Protein AF-A0A8H5EWV1-F1 (afdb_monomer_lite)

InterPro domains:
  IPR002848 Translin family [PF01997] (18-158)
  IPR010750 SGF29 tudor-like domain [PF07039] (303-446)
  IPR010750 SGF29 tudor-like domain [PS51518] (296-451)
  IPR016068 Translin, N-terminal [G3DSA:1.20.58.190] (1-129)
  IPR033956 Translin [cd14819] (9-157)
  IPR036081 Translin superfamily [SSF74784] (4-159)
  IPR037802 SAGA-associated factor 29 [PTHR21539] (180-446)
  IPR047287 SAGA-associated factor 29, second Tudor domain [cd20394] (384-452)
  IPR047288 SAGA-associated factor 29, first Tudor domain [cd20393] (299-369)

Organism: NCBI:txid2480587

Secondary structure (DSSP, 8-state):
--HHHHHHHHHHHHHHHHHHHHHHHHHHHHHHHHHHHHHHHTTGGG--TTTHHHHHHHHHHHHHTTHHHHHHHHHHSPTT-HHHHGGGTHHHHHHHHHHHHHHHHHHHSSPPPHHHHHHHTT--GGGTTTS---HHHHHHHHHHHHHHHHHHHHHHHHHHHHHHHHHHHHHHHHHTTS-SSS---TT-HHHHHHHHHHHHHHHHHHHHHHHHHHHHHHHHHHHHHHHHHHHHS-----------PPPP----------------------------------------------S--PPPPTT-EEEE-PPPPTT---TT-EEEEEEEEEEETTTTEEEEEESSPPTTSPPPPEEEEETTSEEEPP-TTPPTTSTTSGGGSPP--TT-EEEEEPTTSSEEEEEEEEEEE--TT-TT-SS--EEEEEESS--SPPEEEEGGGEEEPPGGG-PPPPP----

pLDDT: mean 77.49, std 21.25, range [24.33, 98.31]

Radius of gyration: 34.77 Å; chains: 1; bounding box: 107×71×92 Å

Foldseek 3Di:
DDPVVVVVVVVVVVVVVVLLVQLLVLLVVLVVLLVVLCVLVVCLLVADLVCVVVSLVVNLVSLQVLLVSLVSQLVSFDFQCCVVCVVSNLVSLLSSLLSVQLSCCSPPVDGQDLVNSCVSSNPDPVSVSGDGDDPVSNVSSVVSSVVVVVVSVVSVVVVLVVVLCVLVVQLVVLVVPQDPDPPADPVHPVVNVVSVVSNVVSVVVNVVVVVVVVVVVVVVVVVVVVVVVVVPDPPPDDPPPPDDDDDDDDDDDDDDDDDDDDDDDDDDDDDDDDDDDDDDDDDDDDDDDPPPDLADLFQDDFQFWKFFDDDDDPPDDPRFKTFIWTFHADPDSVQQWTKIFGPDADPVRHGGDIDTDHPLRIFTFADPPDDDPPSNHLVSADQADFQAWWFFDDPPHRITAIWGFHDWQCPVVDPPDPDATWTFIDGDPDPDDTDIGGSRGIHHDRPVPDDPPPDPDDD

Structure (mmCIF, N/CA/C/O backbone):
data_AF-A0A8H5EWV1-F1
#
_entry.id   AF-A0A8H5EWV1-F1
#
loop_
_atom_site.group_PDB
_atom_site.id
_atom_site.type_symbol
_atom_site.label_atom_id
_atom_site.label_alt_id
_atom_site.label_comp_id
_atom_site.label_asym_id
_atom_site.label_entity_id
_atom_site.label_seq_id
_atom_site.pdbx_PDB_ins_code
_atom_site.Cartn_x
_atom_site.Cartn_y
_atom_site.Cartn_z
_atom_site.occupancy
_atom_site.B_iso_or_equiv
_atom_site.auth_seq_id
_atom_site.auth_comp_id
_atom_site.auth_asym_id
_atom_site.auth_atom_id
_atom_site.pdbx_PDB_model_num
ATOM 1 N N . MET A 1 1 ? -35.568 9.424 37.252 1.00 59.88 1 MET A N 1
ATOM 2 C CA . MET A 1 1 ? -34.157 9.802 37.109 1.00 59.88 1 MET A CA 1
ATOM 3 C C . MET A 1 1 ? -33.885 10.868 38.144 1.00 59.88 1 MET A C 1
ATOM 5 O O . MET A 1 1 ? -34.496 11.928 38.058 1.00 59.88 1 MET A O 1
ATOM 9 N N . ASN A 1 2 ? -33.102 10.552 39.170 1.00 86.75 2 ASN A N 1
ATOM 10 C CA . ASN A 1 2 ? -32.882 11.461 40.302 1.00 86.75 2 ASN A CA 1
ATOM 11 C C . ASN A 1 2 ? -31.652 12.353 40.054 1.00 86.75 2 ASN A C 1
ATOM 13 O O . ASN A 1 2 ? -30.835 12.043 39.191 1.00 86.75 2 ASN A O 1
ATOM 17 N N . SER A 1 3 ? -31.499 13.458 40.796 1.00 90.75 3 SER A N 1
ATOM 18 C CA . SER A 1 3 ? -30.404 14.418 40.549 1.00 90.75 3 SER A CA 1
ATOM 19 C C . SER A 1 3 ? -29.019 13.763 40.642 1.00 90.75 3 SER A C 1
ATOM 21 O O . SER A 1 3 ? -28.208 13.921 39.738 1.00 90.75 3 SER A O 1
ATOM 23 N N . GLU A 1 4 ? -28.796 12.943 41.673 1.00 91.69 4 GLU A N 1
ATOM 24 C CA . GLU A 1 4 ? -27.562 12.166 41.894 1.00 91.69 4 GLU A CA 1
ATOM 25 C C . GLU A 1 4 ? -27.267 11.174 40.751 1.00 91.69 4 GLU A C 1
ATOM 27 O O . GLU A 1 4 ? -26.118 10.878 40.430 1.00 91.69 4 GLU A O 1
ATOM 32 N N . GLU A 1 5 ? -28.317 10.640 40.126 1.00 92.75 5 GLU A N 1
ATOM 33 C CA . GLU A 1 5 ? -28.240 9.656 39.044 1.00 92.75 5 GLU A CA 1
ATOM 34 C C . GLU A 1 5 ? -27.854 10.327 37.718 1.00 92.75 5 GLU A C 1
ATOM 36 O O . GLU A 1 5 ? -27.027 9.802 36.973 1.00 92.75 5 GLU A O 1
ATOM 41 N N . LEU A 1 6 ? -28.391 11.527 37.467 1.00 93.75 6 LEU A N 1
ATOM 42 C CA . LEU A 1 6 ? -27.991 12.396 36.361 1.00 93.75 6 LEU A CA 1
ATOM 43 C C . LEU A 1 6 ? -26.554 12.909 36.538 1.00 93.75 6 LEU A C 1
ATOM 45 O O . LEU A 1 6 ? -25.759 12.832 35.606 1.00 93.75 6 LEU A O 1
ATOM 49 N N . GLU A 1 7 ? -26.195 13.363 37.738 1.00 94.69 7 GLU A N 1
ATOM 50 C CA . GLU A 1 7 ? -24.848 13.836 38.074 1.00 94.69 7 GLU A CA 1
ATOM 51 C C . GLU A 1 7 ? -23.799 12.722 37.918 1.00 94.69 7 GLU A C 1
ATOM 53 O O . GLU A 1 7 ? -22.755 12.930 37.299 1.00 94.69 7 GLU A O 1
ATOM 58 N N . ARG A 1 8 ? -24.115 11.496 38.359 1.00 94.81 8 ARG A N 1
ATOM 59 C CA . ARG A 1 8 ? -23.274 10.309 38.139 1.00 94.81 8 ARG A CA 1
ATOM 60 C C . ARG A 1 8 ? -23.099 9.960 36.658 1.00 94.81 8 ARG A C 1
ATOM 62 O O . ARG A 1 8 ? -22.041 9.449 36.289 1.00 94.81 8 ARG A O 1
ATOM 69 N N . ILE A 1 9 ? -24.114 10.196 35.825 1.00 95.00 9 ILE A N 1
ATOM 70 C CA . ILE A 1 9 ? -24.054 9.961 34.374 1.00 95.00 9 ILE A CA 1
ATOM 71 C C . ILE A 1 9 ? -23.236 11.050 33.673 1.00 95.00 9 ILE A C 1
ATOM 73 O O . ILE A 1 9 ? -22.391 10.708 32.850 1.00 95.00 9 ILE A O 1
ATOM 77 N N . ASN A 1 10 ? -23.381 12.320 34.053 1.00 94.44 10 ASN A N 1
ATOM 78 C CA . ASN A 1 10 ? -22.509 13.397 33.570 1.00 94.44 10 ASN A CA 1
ATOM 79 C C . ASN A 1 10 ? -21.043 13.085 33.912 1.00 94.44 10 ASN A C 1
ATOM 81 O O . ASN A 1 10 ? -20.219 12.937 33.016 1.00 94.44 10 ASN A O 1
ATOM 85 N N . ALA A 1 11 ? -20.756 12.766 35.178 1.00 95.56 11 ALA A N 1
ATOM 86 C CA . ALA A 1 11 ? -19.426 12.365 35.631 1.00 95.56 11 ALA A CA 1
ATOM 87 C C . ALA A 1 11 ? -18.926 11.014 35.061 1.00 95.56 11 ALA A C 1
ATOM 89 O O . ALA A 1 11 ? -17.799 10.610 35.359 1.00 95.56 11 ALA A O 1
ATOM 90 N N . LEU A 1 12 ? -19.733 10.270 34.292 1.00 94.12 12 LEU A N 1
ATOM 91 C CA . LEU A 1 12 ? -19.298 9.148 33.443 1.00 94.12 12 LEU A CA 1
ATOM 92 C C . LEU A 1 12 ? -18.950 9.632 32.030 1.00 94.12 12 LEU A C 1
ATOM 94 O O . LEU A 1 12 ? -17.885 9.279 31.526 1.00 94.12 12 LEU A O 1
ATOM 98 N N . LEU A 1 13 ? -19.810 10.461 31.434 1.00 95.31 13 LEU A N 1
ATOM 99 C CA . LEU A 1 13 ? -19.614 11.060 30.113 1.00 95.31 13 LEU A CA 1
ATOM 100 C C . LEU A 1 13 ? -18.353 11.933 30.063 1.00 95.31 13 LEU A C 1
ATOM 102 O O . LEU A 1 13 ? -17.555 11.773 29.144 1.00 95.31 13 LEU A O 1
ATOM 106 N N . ASP A 1 14 ? -18.116 12.768 31.077 1.00 96.06 14 ASP A N 1
ATOM 107 C CA . ASP A 1 14 ? -16.930 13.631 31.164 1.00 96.06 14 ASP A CA 1
ATOM 108 C C . ASP A 1 14 ? -15.632 12.804 31.139 1.00 96.06 14 ASP A C 1
ATOM 110 O O . ASP A 1 14 ? -14.700 13.101 30.393 1.00 96.06 14 ASP A O 1
ATOM 114 N N . ARG A 1 15 ? -15.596 11.680 31.872 1.00 94.31 15 ARG A N 1
ATOM 115 C CA . ARG A 1 15 ? -14.447 10.756 31.872 1.00 94.31 15 ARG A CA 1
ATOM 116 C C . ARG A 1 15 ? -14.274 10.005 30.553 1.00 94.31 15 ARG A C 1
ATOM 118 O O . ARG A 1 15 ? -13.140 9.709 30.184 1.00 94.31 15 ARG A O 1
ATOM 125 N N . ASP A 1 16 ? -15.358 9.698 29.844 1.00 94.31 16 ASP A N 1
ATOM 126 C CA . ASP A 1 16 ? -15.287 9.127 28.494 1.00 94.31 16 ASP A CA 1
ATOM 127 C C . ASP A 1 16 ? -14.795 10.154 27.456 1.00 94.31 16 ASP A C 1
ATOM 129 O O . ASP A 1 16 ? -14.114 9.773 26.501 1.00 94.31 16 ASP A O 1
ATOM 133 N N . VAL A 1 17 ? -15.082 11.448 27.644 1.00 96.38 17 VAL A N 1
ATOM 134 C CA . VAL A 1 17 ? -14.541 12.548 26.823 1.00 96.38 17 VAL A CA 1
ATOM 135 C C . VAL A 1 17 ? -13.047 12.752 27.100 1.00 96.38 17 VAL A C 1
ATOM 137 O O . VAL A 1 17 ? -12.256 12.739 26.157 1.00 96.38 17 VAL A O 1
ATOM 140 N N . ASP A 1 18 ? -12.638 12.829 28.370 1.00 96.31 18 ASP A N 1
ATOM 141 C CA . ASP A 1 18 ? -11.225 12.896 28.776 1.00 96.31 18 ASP A CA 1
ATOM 142 C C . ASP A 1 18 ? -10.408 11.718 28.222 1.00 96.31 18 ASP A C 1
ATOM 144 O O . ASP A 1 18 ? -9.283 11.886 27.746 1.00 96.31 18 ASP A O 1
ATOM 148 N N . LEU A 1 19 ? -10.965 10.505 28.298 1.00 96.25 19 LEU A N 1
ATOM 149 C CA . LEU A 1 19 ? -10.344 9.292 27.772 1.00 96.25 19 LEU A CA 1
ATOM 150 C C . LEU A 1 19 ? -10.245 9.336 26.240 1.00 96.25 19 LEU A C 1
ATOM 152 O O . LEU A 1 19 ? -9.195 9.005 25.689 1.00 96.25 19 LEU A O 1
ATOM 156 N N . ARG A 1 20 ? -11.294 9.803 25.550 1.00 96.94 20 ARG A N 1
ATOM 157 C CA . ARG A 1 20 ? -11.302 9.960 24.089 1.00 96.94 20 ARG A CA 1
ATOM 158 C C . ARG A 1 20 ? -10.211 10.908 23.605 1.00 96.94 20 ARG A C 1
ATOM 160 O O . ARG A 1 20 ? -9.512 10.565 22.655 1.00 96.94 20 ARG A O 1
ATOM 167 N N . GLU A 1 21 ? -10.042 12.069 24.235 1.00 97.50 21 GLU A N 1
ATOM 168 C CA . GLU A 1 21 ? -9.016 13.031 23.813 1.00 97.50 21 GLU A CA 1
ATOM 169 C C . GLU A 1 21 ? -7.590 12.523 24.107 1.00 97.50 21 GLU A C 1
ATOM 171 O O . GLU A 1 21 ? -6.709 12.691 23.266 1.00 97.50 21 GLU A O 1
ATOM 176 N N . LYS A 1 22 ? -7.371 11.781 25.205 1.00 97.44 22 LYS A N 1
ATOM 177 C CA . LYS A 1 22 ? -6.086 11.099 25.483 1.00 97.44 22 LYS A CA 1
ATOM 178 C C . LYS A 1 22 ? -5.755 10.011 24.455 1.00 97.44 22 LYS A C 1
ATOM 180 O O . LYS A 1 22 ? -4.633 9.953 23.959 1.00 97.44 22 LYS A O 1
ATOM 185 N N . VAL A 1 23 ? -6.725 9.169 24.085 1.00 97.62 23 VAL A N 1
ATOM 186 C CA . VAL A 1 23 ? -6.547 8.159 23.020 1.00 97.62 23 VAL A CA 1
ATOM 187 C C . VAL A 1 23 ? -6.257 8.842 21.678 1.00 97.62 23 VAL A C 1
ATOM 189 O O . VAL A 1 23 ? -5.351 8.434 20.956 1.00 97.62 23 VAL A O 1
ATOM 192 N N . LYS A 1 24 ? -6.974 9.924 21.360 1.00 98.00 24 LYS A N 1
ATOM 193 C CA . LYS A 1 24 ? -6.799 10.734 20.144 1.00 98.00 24 LYS A CA 1
ATOM 194 C C . LYS A 1 24 ? -5.425 11.409 20.064 1.00 98.00 24 LYS A C 1
ATOM 196 O O . LYS A 1 24 ? -4.873 11.502 18.973 1.00 98.00 24 LYS A O 1
ATOM 201 N N . GLU A 1 25 ? -4.839 11.844 21.180 1.00 97.88 25 GLU A N 1
ATOM 202 C CA . GLU A 1 25 ? -3.459 12.349 21.216 1.00 97.88 25 GLU A CA 1
ATOM 203 C C . GLU A 1 25 ? -2.452 11.277 20.767 1.00 97.88 25 GLU A C 1
ATOM 205 O O . GLU A 1 25 ? -1.619 11.538 19.897 1.00 97.88 25 GLU A O 1
ATOM 210 N N . GLN A 1 26 ? -2.594 10.047 21.271 1.00 98.12 26 GLN A N 1
ATOM 211 C CA . GLN A 1 26 ? -1.753 8.912 20.870 1.00 98.12 26 GLN A CA 1
ATOM 212 C C . GLN A 1 26 ? -1.989 8.502 19.403 1.00 98.12 26 GLN A C 1
ATOM 214 O O . GLN A 1 26 ? -1.032 8.266 18.665 1.00 98.12 26 GLN A O 1
ATOM 219 N N . VAL A 1 27 ? -3.244 8.500 18.937 1.00 97.94 27 VAL A N 1
ATOM 220 C CA . VAL A 1 27 ? -3.597 8.289 17.516 1.00 97.94 27 VAL A CA 1
ATOM 221 C C . VAL A 1 27 ? -2.916 9.322 16.617 1.00 97.94 27 VAL A C 1
ATOM 223 O O . VAL A 1 27 ? -2.279 8.949 15.637 1.00 97.94 27 VAL A O 1
ATOM 226 N N . ASN A 1 28 ? -2.976 10.610 16.972 1.00 98.06 28 ASN A N 1
ATOM 227 C CA . ASN A 1 28 ? -2.334 11.683 16.208 1.00 98.06 28 ASN A CA 1
ATOM 228 C C . ASN A 1 28 ? -0.810 11.489 16.094 1.00 98.06 28 ASN A C 1
ATOM 230 O O . ASN A 1 28 ? -0.211 11.889 15.095 1.00 98.06 28 ASN A O 1
ATOM 234 N N . GLU A 1 29 ? -0.162 10.901 17.102 1.00 98.06 29 GLU A N 1
ATOM 235 C CA . GLU A 1 29 ? 1.269 10.582 17.063 1.00 98.06 29 GLU A CA 1
ATOM 236 C C . GLU A 1 29 ? 1.567 9.349 16.191 1.00 98.06 29 GLU A C 1
ATOM 238 O O . GLU A 1 29 ? 2.503 9.372 15.386 1.00 98.06 29 GLU A O 1
ATOM 243 N N . LEU A 1 30 ? 0.725 8.311 16.249 1.00 98.12 30 LEU A N 1
ATOM 244 C CA . LEU A 1 30 ? 0.802 7.169 15.330 1.00 98.12 30 LEU A CA 1
ATOM 245 C C . LEU A 1 30 ? 0.571 7.598 13.867 1.00 98.12 30 LEU A C 1
ATOM 247 O O . LEU A 1 30 ? 1.265 7.119 12.970 1.00 98.12 30 LEU A O 1
ATOM 251 N N . ASP A 1 31 ? -0.324 8.554 13.618 1.00 98.19 31 ASP A N 1
ATOM 252 C CA . ASP A 1 31 ? -0.570 9.151 12.298 1.00 98.19 31 ASP A CA 1
ATOM 253 C C . ASP A 1 31 ? 0.634 9.946 11.767 1.00 98.19 31 ASP A C 1
ATOM 255 O O . ASP A 1 31 ? 0.932 9.892 10.572 1.00 98.19 31 ASP A O 1
ATOM 259 N N . LYS A 1 32 ? 1.373 10.663 12.628 1.00 98.19 32 LYS A N 1
ATOM 260 C CA . LYS A 1 32 ? 2.637 11.321 12.239 1.00 98.19 32 LYS A CA 1
ATOM 261 C C . LYS A 1 32 ? 3.691 10.286 11.838 1.00 98.19 32 LYS A C 1
ATOM 263 O O . LYS A 1 32 ? 4.301 10.412 10.771 1.00 98.19 32 LYS A O 1
ATOM 268 N N . LYS A 1 33 ? 3.884 9.250 12.662 1.00 98.00 33 LYS A N 1
ATOM 269 C CA . LYS A 1 33 ? 4.851 8.165 12.418 1.00 98.00 33 LYS A CA 1
ATOM 270 C C . LYS A 1 33 ? 4.524 7.423 11.120 1.00 98.00 33 LYS A C 1
ATOM 272 O O . LYS A 1 33 ? 5.366 7.347 10.229 1.00 98.00 33 LYS A O 1
ATOM 277 N N . THR A 1 34 ? 3.284 6.970 10.950 1.00 98.00 34 THR A N 1
ATOM 278 C CA . THR A 1 34 ? 2.827 6.223 9.761 1.00 98.00 34 THR A CA 1
ATOM 279 C C . THR A 1 34 ? 2.869 7.042 8.474 1.00 98.00 34 THR A C 1
ATOM 281 O O . THR A 1 34 ? 3.396 6.557 7.474 1.00 98.00 34 THR A O 1
ATOM 284 N N . ARG A 1 35 ? 2.440 8.311 8.494 1.00 98.06 35 ARG A N 1
ATOM 285 C CA . ARG A 1 35 ? 2.585 9.227 7.347 1.00 98.06 35 ARG A CA 1
ATOM 286 C C . ARG A 1 35 ? 4.048 9.431 6.952 1.00 98.06 35 ARG A C 1
ATOM 288 O O . ARG A 1 35 ? 4.352 9.504 5.763 1.00 98.06 35 ARG A O 1
ATOM 295 N N . THR A 1 36 ? 4.955 9.474 7.929 1.00 97.81 36 THR A N 1
ATOM 296 C CA . THR A 1 36 ? 6.401 9.561 7.674 1.00 97.81 36 THR A CA 1
ATOM 297 C C . THR A 1 36 ? 6.933 8.263 7.060 1.00 97.81 36 THR A C 1
ATOM 299 O O . THR A 1 36 ? 7.637 8.326 6.055 1.00 97.81 36 THR A O 1
ATOM 302 N N . MET A 1 37 ? 6.538 7.091 7.578 1.00 97.69 37 MET A N 1
ATOM 303 C CA . MET A 1 37 ? 6.902 5.788 6.997 1.00 97.69 37 MET A CA 1
ATOM 304 C C . MET A 1 37 ? 6.453 5.676 5.534 1.00 97.69 37 MET A C 1
ATOM 306 O O . MET A 1 37 ? 7.280 5.405 4.667 1.00 97.69 37 MET A O 1
ATOM 310 N N . VAL A 1 38 ? 5.185 5.980 5.231 1.00 96.62 38 VAL A N 1
ATOM 311 C CA . VAL A 1 38 ? 4.652 6.003 3.854 1.00 96.62 38 VAL A CA 1
ATOM 312 C C . VAL A 1 38 ? 5.412 7.008 2.976 1.00 96.62 38 VAL A C 1
ATOM 314 O O . VAL A 1 38 ? 5.771 6.695 1.843 1.00 96.62 38 VAL A O 1
ATOM 317 N N . GLY A 1 39 ? 5.732 8.197 3.498 1.00 96.19 39 GLY A N 1
ATOM 318 C CA . GLY A 1 39 ? 6.506 9.219 2.783 1.00 96.19 39 GLY A CA 1
ATOM 319 C C . GLY A 1 39 ? 7.939 8.803 2.417 1.00 96.19 39 GLY A C 1
ATOM 320 O O . GLY A 1 39 ? 8.466 9.267 1.404 1.00 96.19 39 GLY A O 1
ATOM 321 N N . VAL A 1 40 ? 8.570 7.916 3.196 1.00 95.75 40 VAL A N 1
ATOM 322 C CA . VAL A 1 40 ? 9.870 7.316 2.845 1.00 95.75 40 VAL A CA 1
ATOM 323 C C . VAL A 1 40 ? 9.693 6.118 1.909 1.00 95.75 40 VAL A C 1
ATOM 325 O O . VAL A 1 40 ? 10.372 6.055 0.886 1.00 95.75 40 VAL A O 1
ATOM 328 N N . LEU A 1 41 ? 8.755 5.211 2.204 1.00 95.19 41 LEU A N 1
ATOM 329 C CA . LEU A 1 41 ? 8.496 4.003 1.409 1.00 95.19 41 LEU A CA 1
ATOM 330 C C . LEU A 1 41 ? 8.042 4.322 -0.025 1.00 95.19 41 LEU A C 1
ATOM 332 O O . LEU A 1 41 ? 8.456 3.640 -0.955 1.00 95.19 41 LEU A O 1
ATOM 336 N N . ASN A 1 42 ? 7.322 5.424 -0.253 1.00 92.94 42 ASN A N 1
ATOM 337 C CA . ASN A 1 42 ? 6.977 5.903 -1.600 1.00 92.94 42 ASN A CA 1
ATOM 338 C C . ASN A 1 42 ? 8.191 6.120 -2.530 1.00 92.94 42 ASN A C 1
ATOM 340 O O . ASN A 1 42 ? 8.023 6.172 -3.748 1.00 92.94 42 ASN A O 1
ATOM 344 N N . LYS A 1 43 ? 9.416 6.231 -1.994 1.00 92.75 43 LYS A N 1
ATOM 345 C CA . LYS A 1 43 ? 10.647 6.340 -2.794 1.00 92.75 43 LYS A CA 1
ATOM 346 C C . LYS A 1 43 ? 11.119 5.002 -3.370 1.00 92.75 43 LYS A C 1
ATOM 348 O O . LYS A 1 43 ? 11.967 5.022 -4.258 1.00 92.75 43 LYS A O 1
ATOM 353 N N . ILE A 1 44 ? 10.587 3.858 -2.921 1.00 92.19 44 ILE A N 1
ATOM 354 C CA . ILE A 1 44 ? 10.920 2.518 -3.449 1.00 92.19 44 ILE A CA 1
ATOM 355 C C . ILE A 1 44 ? 10.756 2.489 -4.976 1.00 92.19 44 ILE A C 1
ATOM 357 O O . ILE A 1 44 ? 11.645 2.019 -5.680 1.00 92.19 44 ILE A O 1
ATOM 361 N N . HIS A 1 45 ? 9.687 3.110 -5.484 1.00 88.81 45 HIS A N 1
ATOM 362 C CA . HIS A 1 45 ? 9.364 3.247 -6.914 1.00 88.81 45 HIS A CA 1
ATOM 363 C C . HIS A 1 45 ? 10.435 3.944 -7.767 1.00 88.81 45 HIS A C 1
ATOM 365 O O . HIS A 1 45 ? 10.407 3.834 -8.988 1.00 88.81 45 HIS A O 1
ATOM 371 N N . SER A 1 46 ? 11.365 4.674 -7.146 1.00 87.00 46 SER A N 1
ATOM 372 C CA . SER A 1 46 ? 12.454 5.395 -7.815 1.00 87.00 46 SER A CA 1
ATOM 373 C C . SER A 1 46 ? 13.836 5.092 -7.221 1.00 87.00 46 SER A C 1
ATOM 375 O O . SER A 1 46 ? 14.778 5.839 -7.479 1.00 87.00 46 SER A O 1
ATOM 377 N N . THR A 1 47 ? 13.965 4.056 -6.385 1.00 86.81 47 THR A N 1
ATOM 378 C CA . THR A 1 47 ? 15.217 3.729 -5.686 1.00 86.81 47 THR A CA 1
ATOM 379 C C . THR A 1 47 ? 15.851 2.485 -6.313 1.00 86.81 47 THR A C 1
ATOM 381 O O . THR A 1 47 ? 15.203 1.438 -6.345 1.00 86.81 47 THR A O 1
ATOM 384 N N . PRO A 1 48 ? 17.097 2.559 -6.816 1.00 83.62 48 PRO A N 1
ATOM 385 C CA . PRO A 1 48 ? 17.783 1.400 -7.377 1.00 83.62 48 PRO A CA 1
ATOM 386 C C . PRO A 1 48 ? 18.136 0.369 -6.287 1.00 83.62 48 PRO A C 1
ATOM 388 O O . PRO A 1 48 ? 18.165 0.669 -5.092 1.00 83.62 48 PRO A O 1
ATOM 391 N N . MET A 1 49 ? 18.358 -0.881 -6.702 1.00 81.69 49 MET A N 1
ATOM 392 C CA . MET A 1 49 ? 18.469 -2.039 -5.796 1.00 81.69 49 MET A CA 1
ATOM 393 C C . MET A 1 49 ? 19.656 -1.967 -4.819 1.00 81.69 49 MET A C 1
ATOM 395 O O . MET A 1 49 ? 19.582 -2.539 -3.736 1.00 81.69 49 MET A O 1
ATOM 399 N N . ASP A 1 50 ? 20.720 -1.253 -5.178 1.00 86.62 50 ASP A N 1
ATOM 400 C CA . ASP A 1 50 ? 21.891 -0.963 -4.342 1.00 86.62 50 ASP A CA 1
ATOM 401 C C . ASP A 1 50 ? 21.578 0.050 -3.225 1.00 86.62 50 ASP A C 1
ATOM 403 O O . ASP A 1 50 ? 21.971 -0.144 -2.075 1.00 86.62 50 ASP A O 1
ATOM 407 N N . ALA A 1 51 ? 20.806 1.095 -3.532 1.00 90.25 51 ALA A N 1
ATOM 408 C CA . ALA A 1 51 ? 20.358 2.096 -2.563 1.00 90.25 51 ALA A CA 1
ATOM 409 C C . ALA A 1 51 ? 19.172 1.630 -1.691 1.00 90.25 51 ALA A C 1
ATOM 411 O O . ALA A 1 51 ? 18.863 2.263 -0.678 1.00 90.25 51 ALA A O 1
ATOM 412 N N . MET A 1 52 ? 18.509 0.527 -2.061 1.00 91.44 52 MET A N 1
ATOM 413 C CA . MET A 1 52 ? 17.299 0.031 -1.396 1.00 91.44 52 MET A CA 1
ATOM 414 C C . MET A 1 52 ? 17.518 -0.264 0.094 1.00 91.44 52 MET A C 1
ATOM 416 O O . MET A 1 52 ? 16.705 0.145 0.917 1.00 91.44 52 MET A O 1
ATOM 420 N N . ALA A 1 53 ? 18.629 -0.909 0.467 1.00 92.56 53 ALA A N 1
ATOM 421 C CA . ALA A 1 53 ? 18.925 -1.213 1.870 1.00 92.56 53 ALA A CA 1
ATOM 422 C C . ALA A 1 53 ? 18.985 0.064 2.732 1.00 92.56 53 ALA A C 1
ATOM 424 O O . ALA A 1 53 ? 18.355 0.136 3.785 1.00 92.56 53 ALA A O 1
ATOM 425 N N . THR A 1 54 ? 19.650 1.112 2.236 1.00 94.19 54 THR A N 1
ATOM 426 C CA . THR A 1 54 ? 19.752 2.419 2.905 1.00 94.19 54 THR A CA 1
ATOM 427 C C . THR A 1 54 ? 18.388 3.090 3.093 1.00 94.19 54 THR A C 1
ATOM 429 O O . THR A 1 54 ? 18.170 3.754 4.104 1.00 94.19 54 THR A O 1
ATOM 432 N N . LEU A 1 55 ? 17.449 2.908 2.156 1.00 94.06 55 LEU A N 1
ATOM 433 C CA . LEU A 1 55 ? 16.068 3.382 2.306 1.00 94.06 55 LEU A CA 1
ATOM 434 C C . LEU A 1 55 ? 15.355 2.651 3.452 1.00 94.06 55 LE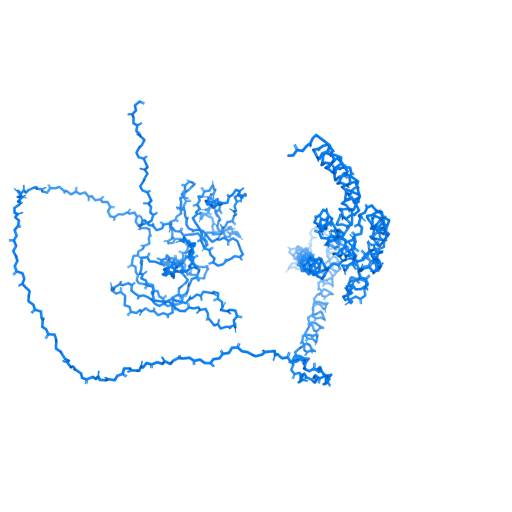U A C 1
ATOM 436 O O . LEU A 1 55 ? 14.711 3.301 4.274 1.00 94.06 55 LEU A O 1
ATOM 440 N N . LEU A 1 56 ? 15.482 1.324 3.531 1.00 94.75 56 LEU A N 1
ATOM 441 C CA . LEU A 1 56 ? 14.813 0.513 4.555 1.00 94.75 56 LEU A CA 1
ATOM 442 C C . LEU A 1 56 ? 15.321 0.827 5.972 1.00 94.75 56 LEU A C 1
ATOM 444 O O . LEU A 1 56 ? 14.509 0.955 6.892 1.00 94.75 56 LEU A O 1
ATOM 448 N N . GLU A 1 57 ? 16.628 1.048 6.147 1.00 94.50 57 GLU A N 1
ATOM 449 C CA . GLU A 1 57 ? 17.215 1.430 7.443 1.00 94.50 57 GLU A CA 1
ATOM 450 C C . GLU A 1 57 ? 16.736 2.800 7.961 1.00 94.50 57 GLU A C 1
ATOM 452 O O . GLU A 1 57 ? 16.728 3.028 9.168 1.00 94.50 57 GLU A O 1
ATOM 457 N N . ILE A 1 58 ? 16.250 3.697 7.091 1.00 96.19 58 ILE A N 1
ATOM 458 C CA . ILE A 1 58 ? 15.590 4.946 7.518 1.00 96.19 58 ILE A CA 1
ATOM 459 C C . ILE A 1 58 ? 14.195 4.664 8.107 1.00 96.19 58 ILE A C 1
ATOM 461 O O . ILE A 1 58 ? 13.739 5.386 8.993 1.00 96.19 58 ILE A O 1
ATOM 465 N N . VAL A 1 59 ? 13.505 3.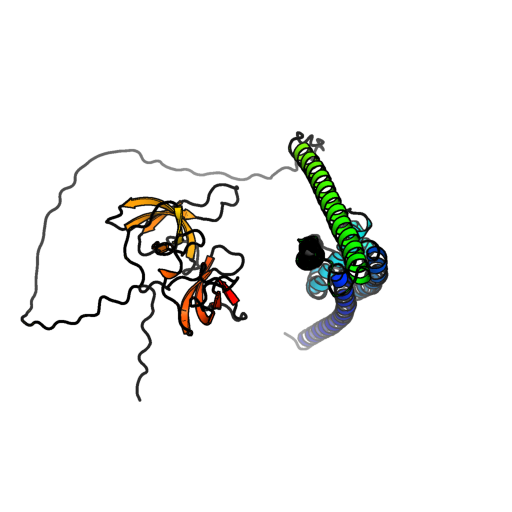616 7.642 1.00 97.19 59 VAL A N 1
ATOM 466 C CA . VAL A 1 59 ? 12.128 3.288 8.056 1.00 97.19 59 VAL A CA 1
ATOM 467 C C . VAL A 1 59 ? 12.098 2.447 9.337 1.00 97.19 59 VAL A C 1
ATOM 469 O O . VAL A 1 59 ? 11.246 2.696 10.193 1.00 97.19 59 VAL A O 1
ATOM 472 N N . ARG A 1 60 ? 13.041 1.507 9.523 1.00 96.88 60 ARG A N 1
ATOM 473 C CA . ARG A 1 60 ? 13.131 0.650 10.728 1.00 96.88 60 ARG A CA 1
ATOM 474 C C . ARG A 1 60 ? 12.987 1.396 12.067 1.00 96.88 60 ARG A C 1
ATOM 476 O O . ARG A 1 60 ? 12.121 0.994 12.846 1.00 96.88 60 ARG A O 1
ATOM 483 N N . PRO A 1 61 ? 13.748 2.469 12.374 1.00 97.62 61 PRO A N 1
ATOM 484 C CA . PRO A 1 61 ? 13.620 3.162 13.658 1.00 97.62 61 PRO A CA 1
ATOM 485 C C . PRO A 1 61 ? 12.258 3.850 13.830 1.00 97.62 61 PRO A C 1
ATOM 487 O O . PRO A 1 61 ? 11.779 3.974 14.954 1.00 97.62 61 PRO A O 1
ATOM 490 N N . ILE A 1 62 ? 11.592 4.250 12.740 1.00 97.69 62 ILE A N 1
ATOM 491 C CA . ILE A 1 62 ? 10.252 4.851 12.801 1.00 97.69 62 ILE A CA 1
ATOM 492 C C . ILE A 1 62 ? 9.215 3.784 13.181 1.00 97.69 62 ILE A C 1
ATOM 494 O O . ILE A 1 62 ? 8.392 4.040 14.064 1.00 97.69 62 ILE A O 1
ATOM 498 N N . ILE A 1 63 ? 9.307 2.581 12.594 1.00 97.44 63 ILE A N 1
ATOM 499 C CA . ILE A 1 63 ? 8.480 1.419 12.966 1.00 97.44 63 ILE A CA 1
ATOM 500 C C . ILE A 1 63 ? 8.677 1.094 14.454 1.00 97.44 63 ILE A C 1
ATOM 502 O O . ILE A 1 63 ? 7.702 1.034 15.200 1.00 97.44 63 ILE A O 1
ATOM 506 N N . LEU A 1 64 ? 9.929 0.960 14.907 1.00 97.31 64 LEU A N 1
ATOM 507 C CA . LEU A 1 64 ? 10.245 0.664 16.310 1.00 97.31 64 LEU A CA 1
ATOM 508 C C . LEU A 1 64 ? 9.754 1.766 17.268 1.00 97.31 64 LEU A C 1
ATOM 510 O O . LEU A 1 64 ? 9.285 1.462 18.358 1.00 97.31 64 LEU A O 1
ATOM 514 N N . SER A 1 65 ? 9.740 3.035 16.849 1.00 97.00 65 SER A N 1
ATOM 515 C CA . SER A 1 65 ? 9.174 4.127 17.658 1.00 97.00 65 SER A CA 1
ATOM 516 C C . SER A 1 65 ? 7.644 4.063 17.834 1.00 97.00 65 SER A C 1
ATOM 518 O O . SER A 1 65 ? 7.071 4.870 18.564 1.00 97.00 65 SER A O 1
ATOM 520 N N . CYS A 1 66 ? 6.938 3.146 17.162 1.00 97.44 66 CYS A N 1
ATOM 521 C CA . CYS A 1 66 ? 5.505 2.941 17.396 1.00 97.44 66 CYS A CA 1
ATOM 522 C C . CYS A 1 66 ? 5.234 2.194 18.719 1.00 97.44 66 CYS A C 1
ATOM 524 O O . CYS A 1 66 ? 4.133 2.303 19.258 1.00 97.44 66 CYS A O 1
ATOM 526 N N . GLN A 1 67 ? 6.236 1.498 19.274 1.00 97.38 67 GLN A N 1
ATOM 527 C CA . GLN A 1 67 ? 6.127 0.738 20.527 1.00 97.38 67 GLN A CA 1
ATOM 528 C C . GLN A 1 67 ? 5.752 1.631 21.724 1.00 97.38 67 GLN A C 1
ATOM 530 O O . GLN A 1 67 ? 4.929 1.238 22.554 1.00 97.38 67 GLN A O 1
ATOM 535 N N . ASP A 1 68 ? 6.277 2.859 21.771 1.00 96.94 68 ASP A N 1
ATOM 536 C CA . ASP A 1 68 ? 5.959 3.861 22.801 1.00 96.94 68 ASP A CA 1
ATOM 537 C C . ASP A 1 68 ? 4.465 4.226 22.799 1.00 96.94 68 ASP A C 1
ATOM 539 O O . ASP A 1 68 ? 3.835 4.368 23.849 1.00 96.94 68 ASP A O 1
ATOM 543 N N . VAL A 1 69 ? 3.877 4.334 21.601 1.00 97.44 69 VAL A N 1
ATOM 544 C CA . VAL A 1 69 ? 2.476 4.726 21.400 1.00 97.44 69 VAL A CA 1
ATOM 545 C C . VAL A 1 69 ? 1.534 3.581 21.766 1.00 97.44 69 VAL A C 1
ATOM 547 O O . VAL A 1 69 ? 0.545 3.801 22.461 1.00 97.44 69 VAL A O 1
ATOM 550 N N . PHE A 1 70 ? 1.846 2.343 21.368 1.00 97.50 70 PHE A N 1
ATOM 551 C CA . PHE A 1 70 ? 1.037 1.181 21.755 1.00 97.50 70 PHE A CA 1
ATOM 552 C C . PHE A 1 70 ? 1.140 0.852 23.250 1.00 97.50 70 PHE A C 1
ATOM 554 O O . PHE A 1 70 ? 0.143 0.435 23.837 1.00 97.50 70 PHE A O 1
ATOM 561 N N . THR A 1 71 ? 2.290 1.115 23.883 1.00 97.62 71 THR A N 1
ATOM 562 C CA . THR A 1 71 ? 2.432 1.050 25.349 1.00 97.62 71 THR A CA 1
ATOM 563 C C . THR A 1 71 ? 1.541 2.099 26.018 1.00 97.62 71 THR A C 1
ATOM 565 O O . THR A 1 71 ? 0.710 1.760 26.856 1.00 97.62 71 THR A O 1
ATOM 568 N N . SER A 1 72 ? 1.627 3.355 25.567 1.00 97.31 72 SER A N 1
ATOM 569 C CA . SER A 1 72 ? 0.827 4.468 26.097 1.00 97.31 72 SER A CA 1
ATOM 570 C C . SER A 1 72 ? -0.683 4.234 25.928 1.00 97.31 72 SER A C 1
ATOM 572 O O . SER A 1 72 ? -1.456 4.482 26.850 1.00 97.31 72 SER A O 1
ATOM 574 N N . LEU A 1 73 ? -1.125 3.692 24.785 1.00 97.12 73 LEU A N 1
ATOM 575 C CA . LEU A 1 73 ? -2.513 3.262 24.573 1.00 97.12 73 LEU A CA 1
ATOM 576 C C . LEU A 1 73 ? -2.928 2.154 25.556 1.00 97.12 73 LEU A C 1
ATOM 578 O O . LEU A 1 73 ? -4.009 2.239 26.136 1.00 97.12 73 LEU A O 1
ATOM 582 N N . ALA A 1 74 ? -2.085 1.142 25.784 1.00 96.62 74 ALA A N 1
ATOM 583 C CA . ALA A 1 74 ? -2.391 0.045 26.704 1.00 96.62 74 ALA A CA 1
ATOM 584 C C . ALA A 1 74 ? -2.507 0.490 28.175 1.00 96.62 74 ALA A C 1
ATOM 586 O O . ALA A 1 74 ? -3.279 -0.115 28.923 1.00 96.62 74 ALA A O 1
ATOM 587 N N . ASP A 1 75 ? -1.798 1.546 28.578 1.00 96.94 75 ASP A N 1
ATOM 588 C CA . ASP A 1 75 ? -1.907 2.144 29.916 1.00 96.94 75 ASP A CA 1
ATOM 589 C C . ASP A 1 75 ? -3.119 3.089 30.055 1.00 96.94 75 ASP A C 1
ATOM 591 O O . ASP A 1 75 ? -3.701 3.201 31.135 1.00 96.94 75 ASP A O 1
ATOM 595 N N . ILE A 1 76 ? -3.537 3.747 28.965 1.00 96.50 76 ILE A N 1
ATOM 596 C CA . ILE A 1 76 ? -4.689 4.669 28.935 1.00 96.50 76 ILE A CA 1
ATOM 597 C C . ILE A 1 76 ? -6.034 3.924 28.848 1.00 96.50 76 ILE A C 1
ATOM 599 O O . ILE A 1 76 ? -7.014 4.343 29.469 1.00 96.50 76 ILE A O 1
ATOM 603 N N . ILE A 1 77 ? -6.119 2.847 28.062 1.00 96.00 77 ILE A N 1
ATOM 604 C CA . ILE A 1 77 ? -7.384 2.156 27.766 1.00 96.00 77 ILE A CA 1
ATOM 605 C C . ILE A 1 77 ? -7.797 1.254 28.946 1.00 96.00 77 ILE A C 1
ATOM 607 O O . ILE A 1 77 ? -7.023 0.384 29.348 1.00 96.00 77 ILE A O 1
ATOM 611 N N . PRO A 1 78 ? -9.029 1.374 29.485 1.00 94.44 78 PRO A N 1
ATOM 612 C CA . PRO A 1 78 ? -9.499 0.500 30.556 1.00 94.44 78 PRO A CA 1
ATOM 613 C C . PRO A 1 78 ? -9.627 -0.965 30.124 1.00 94.44 78 PRO A C 1
ATOM 615 O O . PRO A 1 78 ? -9.983 -1.268 28.983 1.00 94.44 78 PRO A O 1
ATOM 618 N N . ALA A 1 79 ? -9.409 -1.876 31.075 1.00 94.81 79 ALA A N 1
ATOM 619 C CA . ALA A 1 79 ? -9.484 -3.315 30.848 1.00 94.81 79 ALA A CA 1
ATOM 620 C C . ALA A 1 79 ? -10.806 -3.756 30.185 1.00 94.81 79 ALA A C 1
ATOM 622 O O . ALA A 1 79 ? -11.887 -3.275 30.534 1.00 94.81 79 ALA A O 1
ATOM 623 N N . ASN A 1 80 ? -10.713 -4.712 29.261 1.00 95.25 80 ASN A N 1
ATOM 624 C CA . ASN A 1 80 ? -11.802 -5.234 28.421 1.00 95.25 80 ASN A CA 1
ATOM 625 C C . ASN A 1 80 ? -12.502 -4.208 27.495 1.00 95.25 80 ASN A C 1
ATOM 627 O O . ASN A 1 80 ? -13.568 -4.518 26.959 1.00 95.25 80 ASN A O 1
ATOM 631 N N . GLN A 1 81 ? -11.944 -3.009 27.267 1.00 95.19 81 GLN A N 1
ATOM 632 C CA . GLN A 1 81 ? -12.538 -2.009 26.361 1.00 95.19 81 GLN A CA 1
ATOM 633 C C . GLN A 1 81 ? -11.933 -1.955 24.944 1.00 95.19 81 GLN A C 1
ATOM 635 O O . GLN A 1 81 ? -12.339 -1.079 24.184 1.00 95.19 81 GLN A O 1
ATOM 640 N N . PHE A 1 82 ? -11.038 -2.869 24.536 1.00 95.06 82 PHE A N 1
ATOM 641 C CA . PHE A 1 82 ? -10.415 -2.874 23.192 1.00 95.06 82 PHE A CA 1
ATOM 642 C C . PHE A 1 82 ? -11.396 -2.548 22.048 1.00 95.06 82 PHE A C 1
ATOM 644 O O . PHE A 1 82 ? -11.218 -1.557 21.342 1.00 95.06 82 PHE A O 1
ATOM 651 N N . TRP A 1 83 ? -12.484 -3.314 21.914 1.00 94.94 83 TRP A N 1
ATOM 652 C CA . TRP A 1 83 ? -13.476 -3.148 20.839 1.00 94.94 83 TRP A CA 1
ATOM 653 C C . TRP A 1 83 ? -14.251 -1.823 20.870 1.00 94.94 83 TRP A C 1
ATOM 655 O O . TRP A 1 83 ? -14.836 -1.444 19.864 1.00 94.94 83 TRP A O 1
ATOM 665 N N . ARG A 1 84 ? -14.263 -1.105 22.000 1.00 95.69 84 ARG A N 1
ATOM 666 C CA . ARG A 1 84 ? -14.908 0.213 22.124 1.00 95.69 84 ARG A CA 1
ATOM 667 C C . ARG A 1 84 ? -14.067 1.333 21.504 1.00 95.69 84 ARG A C 1
ATOM 669 O O . ARG A 1 84 ? -14.616 2.358 21.109 1.00 95.69 84 ARG A O 1
ATOM 676 N N . TRP A 1 85 ? -12.748 1.144 21.459 1.00 95.88 85 TRP A N 1
ATOM 677 C CA . TRP A 1 85 ? -11.782 2.179 21.084 1.00 95.88 85 TRP A CA 1
ATOM 678 C C . TRP A 1 85 ? -10.963 1.830 19.825 1.00 95.88 85 TRP A C 1
ATOM 680 O O . TRP A 1 85 ? -10.471 2.753 19.179 1.00 95.88 85 TRP A O 1
ATOM 690 N N . LYS A 1 86 ? -10.885 0.540 19.439 1.00 95.19 86 LYS A N 1
ATOM 691 C CA . LYS A 1 86 ? -10.146 -0.025 18.283 1.00 95.19 86 LYS A CA 1
ATOM 692 C C . LYS A 1 86 ? -10.112 0.886 17.059 1.00 95.19 86 LYS A C 1
ATOM 694 O O . LYS A 1 86 ? -9.043 1.179 16.525 1.00 95.19 86 LYS A O 1
ATOM 699 N N . ASP A 1 87 ? -11.282 1.328 16.614 1.00 96.50 87 ASP A N 1
ATOM 700 C CA . ASP A 1 87 ? -11.435 2.006 15.327 1.00 96.50 87 ASP A CA 1
ATOM 701 C C . ASP A 1 87 ? -10.769 3.390 15.291 1.00 96.50 87 ASP A C 1
ATOM 703 O O . ASP A 1 87 ? -10.471 3.891 14.210 1.00 96.50 87 ASP A O 1
ATOM 707 N N . MET A 1 88 ? -10.442 3.976 16.452 1.00 97.38 88 MET A N 1
ATOM 708 C CA . MET A 1 88 ? -9.690 5.232 16.520 1.00 97.38 88 MET A CA 1
ATOM 709 C C . MET A 1 88 ? -8.248 5.097 16.015 1.00 97.38 88 MET A C 1
ATOM 711 O O . MET A 1 88 ? -7.737 6.055 15.449 1.00 97.38 88 MET A O 1
ATOM 715 N N . TRP A 1 89 ? -7.595 3.939 16.183 1.00 96.44 89 TRP A N 1
ATOM 716 C CA . TRP A 1 89 ? -6.231 3.692 15.678 1.00 96.44 89 TRP A CA 1
ATOM 717 C C . TRP A 1 89 ? -6.164 2.638 14.568 1.00 96.44 89 TRP A C 1
ATOM 719 O O . TRP A 1 89 ? -5.080 2.393 14.042 1.00 96.44 89 TRP A O 1
ATOM 729 N N . ALA A 1 90 ? -7.277 1.993 14.199 1.00 96.88 90 ALA A N 1
ATOM 730 C CA . ALA A 1 90 ? -7.277 0.871 13.257 1.00 96.88 90 ALA A CA 1
ATOM 731 C C . ALA A 1 90 ? -6.627 1.216 11.904 1.00 96.88 90 ALA A C 1
ATOM 733 O O . ALA A 1 90 ? -5.802 0.450 11.411 1.00 96.88 90 ALA A O 1
ATOM 734 N N . ASN A 1 91 ? -6.926 2.384 11.324 1.00 96.88 91 ASN A N 1
ATOM 735 C CA . ASN A 1 91 ? -6.334 2.820 10.052 1.00 96.88 91 ASN A CA 1
ATOM 736 C C . ASN A 1 91 ? -4.810 3.044 10.152 1.00 96.88 91 ASN A C 1
ATOM 738 O O . ASN A 1 91 ? -4.032 2.587 9.308 1.00 96.88 91 ASN A O 1
ATOM 742 N N . SER A 1 92 ? -4.369 3.698 11.224 1.00 97.62 92 SER A N 1
ATOM 743 C CA . SER A 1 92 ? -2.960 3.963 11.518 1.00 97.62 92 SER A CA 1
ATOM 744 C C . SER A 1 92 ? -2.202 2.653 11.789 1.00 97.62 92 SER A C 1
ATOM 746 O O . SER A 1 92 ? -1.116 2.439 11.257 1.00 97.62 92 SER A O 1
ATOM 748 N N . LEU A 1 93 ? -2.806 1.716 12.528 1.00 98.19 93 LEU A N 1
ATOM 749 C CA . LEU A 1 93 ? -2.280 0.369 12.775 1.00 98.19 93 LEU A CA 1
ATOM 750 C C . LEU A 1 93 ? -2.125 -0.436 11.476 1.00 98.19 93 LEU A C 1
ATOM 752 O O . LEU A 1 93 ? -1.053 -0.987 11.241 1.00 98.19 93 LEU A O 1
ATOM 756 N N . ARG A 1 94 ? -3.139 -0.451 10.598 1.00 98.25 94 ARG A N 1
ATOM 757 C CA . ARG A 1 94 ? -3.063 -1.082 9.262 1.00 98.25 94 ARG A CA 1
ATOM 758 C C . ARG A 1 94 ? -1.897 -0.516 8.447 1.00 98.25 94 ARG A C 1
ATOM 760 O O . ARG A 1 94 ? -1.141 -1.272 7.842 1.00 98.25 94 ARG A O 1
ATOM 767 N N . THR A 1 95 ? -1.698 0.802 8.508 1.00 98.19 95 THR A N 1
ATOM 768 C CA . THR A 1 95 ? -0.588 1.501 7.837 1.00 98.19 95 THR A CA 1
ATOM 769 C C . THR A 1 95 ? 0.779 1.153 8.451 1.00 98.19 95 THR A C 1
ATOM 771 O O . THR A 1 95 ? 1.763 1.004 7.727 1.00 98.19 95 THR A O 1
ATOM 774 N N . ALA A 1 96 ? 0.860 0.973 9.773 1.00 98.19 96 ALA A N 1
ATOM 775 C CA . ALA A 1 96 ? 2.079 0.538 10.460 1.00 98.19 96 ALA A CA 1
ATOM 776 C C . ALA A 1 96 ? 2.438 -0.927 10.141 1.00 98.19 96 ALA A C 1
ATOM 778 O O . ALA A 1 96 ? 3.608 -1.231 9.906 1.00 98.19 96 ALA A O 1
ATOM 779 N N . VAL A 1 97 ? 1.443 -1.820 10.061 1.00 98.31 97 VAL A N 1
ATOM 780 C CA . VAL A 1 97 ? 1.633 -3.217 9.634 1.00 98.31 97 VAL A CA 1
ATOM 781 C C . VAL A 1 97 ? 2.062 -3.292 8.171 1.00 98.31 97 VAL A C 1
ATOM 783 O O . VAL A 1 97 ? 3.009 -4.012 7.868 1.00 98.31 97 VAL A O 1
ATOM 786 N N . PHE A 1 98 ? 1.438 -2.514 7.279 1.00 98.19 98 PHE A N 1
ATOM 787 C CA . PHE A 1 98 ? 1.889 -2.353 5.892 1.00 98.19 98 PHE A CA 1
ATOM 788 C C . PHE A 1 98 ? 3.377 -1.973 5.828 1.00 98.19 98 PHE A C 1
ATOM 790 O O . PHE A 1 98 ? 4.151 -2.635 5.137 1.00 98.19 98 PHE A O 1
ATOM 797 N N . ALA A 1 99 ? 3.791 -0.946 6.579 1.00 97.88 99 ALA A N 1
ATOM 798 C CA . ALA A 1 99 ? 5.175 -0.482 6.584 1.00 97.88 99 ALA A CA 1
ATOM 799 C C . ALA A 1 99 ? 6.146 -1.562 7.090 1.00 97.88 99 ALA A C 1
ATOM 801 O O . ALA A 1 99 ? 7.171 -1.804 6.454 1.00 97.88 99 ALA A O 1
ATOM 802 N N . ALA A 1 100 ? 5.812 -2.249 8.187 1.00 97.88 100 ALA A N 1
ATOM 803 C CA . ALA A 1 100 ? 6.628 -3.334 8.730 1.00 97.88 100 ALA A CA 1
ATOM 804 C C . ALA A 1 100 ? 6.741 -4.523 7.760 1.00 97.88 100 ALA A C 1
ATOM 806 O O . ALA A 1 100 ? 7.847 -4.978 7.470 1.00 97.88 100 ALA A O 1
ATOM 807 N N . ALA A 1 101 ? 5.619 -4.990 7.207 1.00 97.62 101 ALA A N 1
ATOM 808 C CA . ALA A 1 101 ? 5.586 -6.132 6.297 1.00 97.62 101 ALA A CA 1
ATOM 809 C C . ALA A 1 101 ? 6.260 -5.839 4.944 1.00 97.62 101 ALA A C 1
ATOM 811 O O . ALA A 1 101 ? 6.918 -6.723 4.397 1.00 97.62 101 ALA A O 1
ATOM 812 N N . LEU A 1 102 ? 6.165 -4.608 4.421 1.00 96.88 102 LEU A N 1
ATOM 813 C CA . LEU A 1 102 ? 6.881 -4.204 3.205 1.00 96.88 102 LEU A CA 1
ATOM 814 C C . LEU A 1 102 ? 8.396 -4.098 3.438 1.00 96.88 102 LEU A C 1
ATOM 816 O O . LEU A 1 102 ? 9.169 -4.570 2.605 1.00 96.88 102 LEU A O 1
ATOM 820 N N . VAL A 1 103 ? 8.831 -3.519 4.566 1.00 96.38 103 VAL A N 1
ATOM 821 C CA . VAL A 1 103 ? 10.259 -3.451 4.928 1.00 96.38 103 VAL A CA 1
ATOM 822 C C . VAL A 1 103 ? 10.848 -4.851 5.091 1.00 96.38 103 VAL A C 1
ATOM 824 O O . VAL A 1 103 ? 11.936 -5.118 4.576 1.00 96.38 103 VAL A O 1
ATOM 827 N N . GLU A 1 104 ? 10.125 -5.757 5.748 1.00 95.50 104 GLU A N 1
ATOM 828 C CA . GLU A 1 104 ? 10.561 -7.141 5.911 1.00 95.50 104 GLU A CA 1
ATOM 829 C C . GLU A 1 104 ? 10.640 -7.863 4.561 1.00 95.50 104 GLU A C 1
ATOM 831 O O . GLU A 1 104 ? 11.712 -8.332 4.180 1.00 95.50 104 GLU A O 1
ATOM 836 N N . PHE A 1 105 ? 9.565 -7.842 3.766 1.00 95.06 105 PHE A N 1
ATOM 837 C CA . PHE A 1 105 ? 9.529 -8.506 2.461 1.00 95.06 105 PHE A CA 1
ATOM 838 C C . PHE A 1 105 ? 10.620 -8.010 1.499 1.00 95.06 105 PHE A C 1
ATOM 840 O O . PHE A 1 105 ? 11.202 -8.806 0.760 1.00 95.06 105 PHE A O 1
ATOM 847 N N . LEU A 1 106 ? 10.948 -6.715 1.503 1.00 92.12 106 LEU A N 1
ATOM 848 C CA . LEU A 1 106 ? 12.039 -6.181 0.681 1.00 92.12 106 LEU A CA 1
ATOM 849 C C . LEU A 1 106 ? 13.435 -6.559 1.204 1.00 92.12 106 LEU A C 1
ATOM 851 O O . LEU A 1 106 ? 14.369 -6.618 0.401 1.00 92.12 106 LEU A O 1
ATOM 855 N N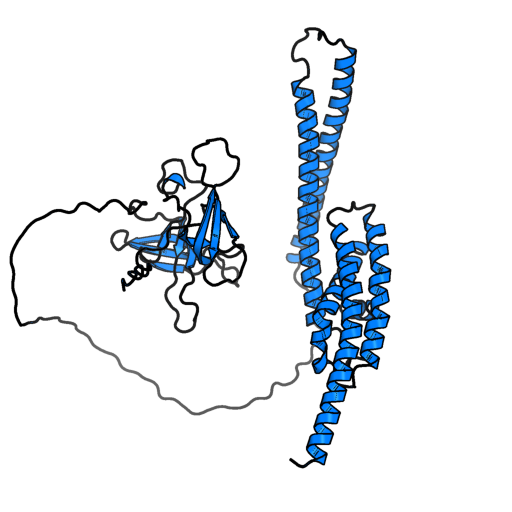 . THR A 1 107 ? 13.568 -6.861 2.501 1.00 92.06 107 THR A N 1
ATOM 856 C CA . THR A 1 107 ? 14.815 -7.324 3.132 1.00 92.06 107 THR A CA 1
ATOM 857 C C . THR A 1 107 ? 15.044 -8.820 2.893 1.00 92.06 107 THR A C 1
ATOM 859 O O . THR A 1 107 ? 16.061 -9.208 2.324 1.00 92.06 107 THR A O 1
ATOM 862 N N . THR A 1 108 ? 14.107 -9.666 3.328 1.00 92.25 108 THR A N 1
ATOM 863 C CA . THR A 1 108 ? 14.294 -11.124 3.463 1.00 92.25 108 THR A CA 1
ATOM 864 C C . THR A 1 108 ? 13.561 -11.945 2.407 1.00 92.25 108 THR A C 1
ATOM 866 O O . THR A 1 108 ? 13.846 -13.130 2.252 1.00 92.25 108 THR A O 1
ATOM 869 N N . ARG A 1 109 ? 12.645 -11.327 1.645 1.00 88.75 109 ARG A N 1
ATOM 870 C CA . ARG A 1 109 ? 11.737 -11.984 0.677 1.00 88.75 109 ARG A CA 1
ATOM 871 C C . ARG A 1 109 ? 10.739 -12.970 1.305 1.00 88.75 109 ARG A C 1
ATOM 873 O O . ARG A 1 109 ? 10.011 -13.637 0.572 1.00 88.75 109 ARG A O 1
ATOM 880 N N . SER A 1 110 ? 10.650 -13.011 2.634 1.00 90.62 110 SER A N 1
ATOM 881 C CA . SER A 1 110 ? 9.592 -13.681 3.399 1.00 90.62 110 SER A CA 1
ATOM 882 C C . SER A 1 110 ? 8.443 -12.730 3.750 1.00 90.62 110 SER A C 1
ATOM 884 O O . SER A 1 110 ? 8.586 -11.509 3.723 1.00 90.62 110 SER A O 1
ATOM 886 N N . LEU A 1 111 ? 7.283 -13.301 4.077 1.00 91.00 111 LEU A N 1
ATOM 887 C CA . LEU A 1 111 ? 6.129 -12.568 4.591 1.00 91.00 111 LEU A CA 1
ATOM 888 C C . LEU A 1 111 ? 6.209 -12.490 6.122 1.00 91.00 111 LEU A C 1
ATOM 890 O O . LEU A 1 111 ? 6.242 -13.529 6.775 1.00 91.00 111 LEU A O 1
ATOM 894 N N . LEU A 1 112 ? 6.191 -11.276 6.677 1.00 95.38 112 LEU A N 1
ATOM 895 C CA . LEU A 1 112 ? 6.120 -11.030 8.122 1.00 95.38 112 LEU A CA 1
ATOM 896 C C . LEU A 1 112 ? 4.815 -11.609 8.699 1.00 95.38 112 LEU A C 1
ATOM 898 O O . LEU A 1 112 ? 3.732 -11.220 8.254 1.00 95.38 112 LEU A O 1
ATOM 902 N N . SER A 1 113 ? 4.891 -12.513 9.679 1.00 97.12 113 SER A N 1
ATOM 903 C CA . SER A 1 113 ? 3.705 -13.120 10.310 1.00 97.12 113 SER A CA 1
ATOM 904 C C . SER A 1 113 ? 2.928 -12.142 11.206 1.00 97.12 113 SER A C 1
ATOM 906 O O . SER A 1 113 ? 3.395 -11.047 11.527 1.00 97.12 113 SER A O 1
ATOM 908 N N . LEU A 1 114 ? 1.727 -12.545 11.636 1.00 96.94 114 LEU A N 1
ATOM 909 C CA . LEU A 1 114 ? 0.897 -11.785 12.579 1.00 96.94 114 LEU A CA 1
ATOM 910 C C . LEU A 1 114 ? 1.617 -11.593 13.927 1.00 96.94 114 LEU A C 1
ATOM 912 O O . LEU A 1 114 ? 1.641 -10.492 14.480 1.00 96.94 114 LEU A O 1
ATOM 916 N N . GLU A 1 115 ? 2.229 -12.661 14.438 1.00 96.12 115 GLU A N 1
ATOM 917 C CA . GLU A 1 115 ? 2.982 -12.686 15.688 1.00 96.12 115 GLU A CA 1
ATOM 918 C C . GLU A 1 115 ? 4.239 -11.812 15.625 1.00 96.12 115 GLU A C 1
ATOM 920 O O . GLU A 1 115 ? 4.537 -11.104 16.590 1.00 96.12 115 GLU A O 1
ATOM 925 N N . GLU A 1 116 ? 4.976 -11.842 14.513 1.00 96.50 116 GLU A N 1
ATOM 926 C CA . GLU A 1 116 ? 6.160 -11.000 14.311 1.00 96.50 116 GLU A CA 1
ATOM 927 C C . GLU A 1 116 ? 5.763 -9.532 14.131 1.00 96.50 116 GLU A C 1
ATOM 929 O O . GLU A 1 116 ? 6.334 -8.674 14.796 1.00 96.50 116 GLU A O 1
ATOM 934 N N . ALA A 1 117 ? 4.722 -9.225 13.346 1.00 97.25 117 ALA A N 1
ATOM 935 C CA . ALA A 1 117 ? 4.201 -7.863 13.210 1.00 97.25 117 ALA A CA 1
ATOM 936 C C . ALA A 1 117 ? 3.757 -7.272 14.562 1.00 97.25 117 ALA A C 1
ATOM 938 O O . ALA A 1 117 ? 4.062 -6.116 14.865 1.00 97.25 117 ALA A O 1
ATOM 939 N N . SER A 1 118 ? 3.099 -8.074 15.410 1.00 97.00 118 SER A N 1
ATOM 940 C CA . SER A 1 118 ? 2.742 -7.679 16.779 1.00 97.00 118 SER A CA 1
ATOM 941 C C . SER A 1 118 ? 3.985 -7.388 17.631 1.00 97.00 118 SER A C 1
ATOM 943 O O . SER A 1 118 ? 4.002 -6.397 18.357 1.00 97.00 118 SER A O 1
ATOM 945 N N . GLN A 1 119 ? 5.043 -8.201 17.520 1.00 96.44 119 GLN A N 1
ATOM 946 C CA . GLN A 1 119 ? 6.310 -7.998 18.237 1.00 96.44 119 GLN A CA 1
ATOM 947 C C . GLN A 1 119 ? 7.077 -6.763 17.745 1.00 96.44 119 GLN A C 1
ATOM 949 O O . GLN A 1 119 ? 7.518 -5.960 18.563 1.00 96.44 119 GLN A O 1
ATOM 954 N N . THR A 1 120 ? 7.198 -6.562 16.430 1.00 96.31 120 THR A N 1
ATOM 955 C CA . THR A 1 120 ? 7.877 -5.403 15.830 1.00 96.31 120 THR A CA 1
ATOM 956 C C . THR A 1 120 ? 7.205 -4.086 16.231 1.00 96.31 120 THR A C 1
ATOM 958 O O . THR A 1 120 ? 7.895 -3.117 16.550 1.00 96.31 120 THR A O 1
ATOM 961 N N . LEU A 1 121 ? 5.868 -4.063 16.291 1.00 97.19 121 LEU A N 1
ATOM 962 C CA . LEU A 1 121 ? 5.081 -2.926 16.785 1.00 97.19 121 LEU A CA 1
ATOM 963 C C . LEU A 1 121 ? 4.964 -2.873 18.323 1.00 97.19 121 LEU A C 1
ATOM 965 O O . LEU A 1 121 ? 4.363 -1.944 18.854 1.00 97.19 121 LEU A O 1
ATOM 969 N N . GLY A 1 122 ? 5.545 -3.831 19.056 1.00 96.00 122 GLY A N 1
ATOM 970 C CA . GLY A 1 122 ? 5.566 -3.865 20.527 1.00 96.00 122 GLY A CA 1
ATOM 971 C C . GLY A 1 122 ? 4.222 -4.169 21.191 1.00 96.00 122 GLY A C 1
ATOM 972 O O . GLY A 1 122 ? 4.094 -4.010 22.404 1.00 96.00 122 GLY A O 1
ATOM 973 N N . ILE A 1 123 ? 3.223 -4.613 20.428 1.00 96.31 123 ILE A N 1
ATOM 974 C CA . ILE A 1 123 ? 1.891 -4.967 20.922 1.00 96.31 123 ILE A CA 1
ATOM 975 C C . ILE A 1 123 ? 1.993 -6.306 21.667 1.00 96.31 123 ILE A C 1
ATOM 977 O O . ILE A 1 123 ? 2.155 -7.370 21.060 1.00 96.31 123 ILE A O 1
ATOM 981 N N . LYS A 1 124 ? 1.915 -6.254 23.002 1.00 94.81 124 LYS A N 1
ATOM 982 C CA . LYS A 1 124 ? 2.074 -7.420 23.883 1.00 94.81 124 LYS A CA 1
ATOM 983 C C . LYS A 1 124 ? 0.770 -8.200 24.031 1.00 94.81 124 LYS A C 1
ATOM 985 O O . LYS A 1 124 ? -0.302 -7.630 24.212 1.00 94.81 124 LYS A O 1
ATOM 990 N N . LYS A 1 125 ? 0.874 -9.532 24.078 1.00 91.75 125 LYS A N 1
ATOM 991 C CA . LYS A 1 125 ? -0.264 -10.456 24.269 1.00 91.75 125 LYS A CA 1
ATOM 992 C C . LYS A 1 125 ? -1.038 -10.218 25.579 1.00 91.75 125 LYS A C 1
ATOM 994 O O . LYS A 1 125 ? -2.248 -10.440 25.634 1.00 91.75 125 LYS A O 1
ATOM 999 N N . GLU A 1 126 ? -0.346 -9.722 26.603 1.00 93.50 126 GLU A N 1
ATOM 1000 C CA . GLU A 1 126 ? -0.884 -9.289 27.906 1.00 93.50 126 GLU A CA 1
ATOM 1001 C C . GLU A 1 126 ? -1.899 -8.139 27.811 1.00 93.50 126 GLU A C 1
ATOM 1003 O O . GLU A 1 126 ? -2.688 -7.939 28.731 1.00 93.50 126 GLU A O 1
ATOM 1008 N N . TRP A 1 127 ? -1.888 -7.382 26.712 1.00 95.06 127 TRP A N 1
ATOM 1009 C CA . TRP A 1 127 ? -2.781 -6.248 26.479 1.00 95.06 127 TRP A CA 1
ATOM 1010 C C . TRP A 1 127 ? -3.982 -6.603 25.603 1.00 95.06 127 TRP A C 1
ATOM 1012 O O . TRP A 1 127 ? -4.715 -5.707 25.206 1.00 95.06 127 TRP A O 1
ATOM 1022 N N . SER A 1 128 ? -4.211 -7.884 25.297 1.00 91.31 128 SER A N 1
ATOM 1023 C CA . SER A 1 128 ? -5.243 -8.329 24.341 1.00 91.31 128 SER A CA 1
ATOM 1024 C C . SER A 1 128 ? -6.682 -7.878 24.654 1.00 91.31 128 SER A C 1
ATOM 1026 O O . SER A 1 128 ? -7.531 -7.893 23.766 1.00 91.31 128 SER A O 1
ATOM 1028 N N . ASP A 1 129 ? -6.950 -7.423 25.879 1.00 93.31 129 ASP A N 1
ATOM 1029 C CA . ASP A 1 129 ? -8.218 -6.846 26.333 1.00 93.31 129 ASP A CA 1
ATOM 1030 C C . ASP A 1 129 ? -8.346 -5.317 26.111 1.00 93.31 129 ASP A C 1
ATOM 1032 O O . ASP A 1 129 ? -9.440 -4.757 26.242 1.00 93.31 129 ASP A O 1
ATOM 1036 N N . ARG A 1 130 ? -7.237 -4.647 25.765 1.00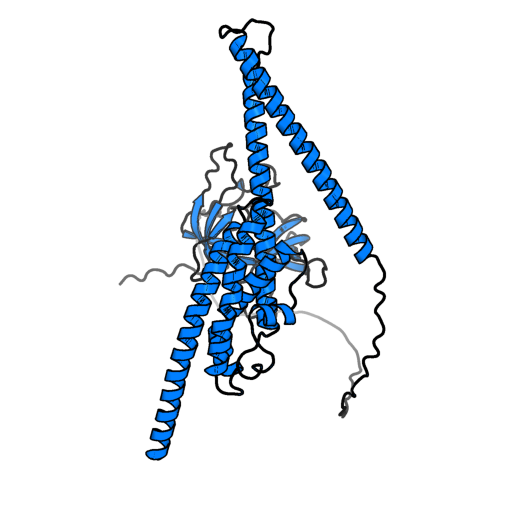 94.88 130 ARG A N 1
ATOM 1037 C CA . ARG A 1 130 ? -7.067 -3.185 25.631 1.00 94.88 130 ARG A CA 1
ATOM 1038 C C . ARG A 1 130 ? -6.493 -2.755 24.278 1.00 94.88 130 ARG A C 1
ATOM 1040 O O . ARG A 1 130 ? -7.051 -1.864 23.648 1.00 94.88 130 ARG A O 1
ATOM 1047 N N . VAL A 1 131 ? -5.418 -3.400 23.821 1.00 95.75 131 VAL A N 1
ATOM 1048 C CA . VAL A 1 131 ? -4.717 -3.168 22.547 1.00 95.75 131 VAL A CA 1
ATOM 1049 C C . VAL A 1 131 ? -4.292 -4.519 21.963 1.00 95.75 131 VAL A C 1
ATOM 1051 O O . VAL A 1 131 ? -3.506 -5.247 22.563 1.00 95.75 131 VAL A O 1
ATOM 1054 N N . SER A 1 132 ? -4.776 -4.853 20.766 1.00 96.38 132 SER A N 1
ATOM 1055 C CA . SER A 1 132 ? -4.335 -6.039 20.022 1.00 96.38 132 SER A CA 1
ATOM 1056 C C . SER A 1 132 ? -4.268 -5.766 18.519 1.00 96.38 132 SER A C 1
ATOM 1058 O O . SER A 1 132 ? -4.988 -4.907 18.006 1.00 96.38 132 SER A O 1
ATOM 1060 N N . LEU A 1 133 ? -3.405 -6.504 17.815 1.00 97.25 133 LEU A N 1
ATOM 1061 C CA . LEU A 1 133 ? -3.415 -6.571 16.357 1.00 97.25 133 LEU A CA 1
ATOM 1062 C C . LEU A 1 133 ? -4.370 -7.694 15.940 1.00 97.25 133 LEU A C 1
ATOM 1064 O O . LEU A 1 133 ? -4.107 -8.866 16.208 1.00 97.25 133 LEU A O 1
ATOM 1068 N N . SER A 1 134 ? -5.490 -7.341 15.308 1.00 95.75 134 SER A N 1
ATOM 1069 C CA . SER A 1 134 ? -6.434 -8.337 14.802 1.00 95.75 134 SER A CA 1
ATOM 1070 C C . SER A 1 134 ? -5.983 -8.897 13.448 1.00 95.75 134 SER A C 1
ATOM 1072 O O . SER A 1 134 ? -5.279 -8.233 12.684 1.00 95.75 134 SER A O 1
ATOM 1074 N N . ALA A 1 135 ? -6.438 -10.109 13.117 1.00 96.31 135 ALA A N 1
ATOM 1075 C CA . ALA A 1 135 ? -6.181 -10.712 11.809 1.00 96.31 135 ALA A CA 1
ATOM 1076 C C . ALA A 1 135 ? -6.770 -9.883 10.647 1.00 96.31 135 ALA A C 1
ATOM 1078 O O . ALA A 1 135 ? -6.183 -9.850 9.571 1.00 96.31 135 ALA A O 1
ATOM 1079 N N . GLU A 1 136 ? -7.885 -9.177 10.868 1.00 96.31 136 GLU A N 1
ATOM 1080 C CA . GLU A 1 136 ? -8.496 -8.261 9.892 1.00 96.31 136 GLU A CA 1
ATOM 1081 C C . GLU A 1 136 ? -7.560 -7.082 9.579 1.00 96.31 136 GLU A C 1
ATOM 1083 O O . GLU A 1 136 ? -7.249 -6.818 8.418 1.00 96.31 136 GLU A O 1
ATOM 1088 N N . ASP A 1 137 ? -7.063 -6.402 10.619 1.00 97.56 137 ASP A N 1
ATOM 1089 C CA . ASP A 1 137 ? -6.178 -5.241 10.465 1.00 97.56 137 ASP A CA 1
ATOM 1090 C C . ASP A 1 137 ? -4.821 -5.645 9.856 1.00 97.56 137 ASP A C 1
ATOM 1092 O O . ASP A 1 137 ? -4.257 -4.911 9.044 1.00 97.56 137 ASP A O 1
ATOM 1096 N N . TYR A 1 138 ? -4.323 -6.840 10.194 1.00 98.25 138 TYR A N 1
ATOM 1097 C CA . TYR A 1 138 ? -3.121 -7.420 9.593 1.00 98.25 138 TYR A CA 1
ATOM 1098 C C . TYR A 1 138 ? -3.304 -7.730 8.100 1.00 98.25 138 TYR A C 1
ATOM 1100 O O . TYR A 1 138 ? -2.506 -7.274 7.281 1.00 98.25 138 TYR A O 1
ATOM 1108 N N . LEU A 1 139 ? -4.380 -8.433 7.720 1.00 97.38 139 LEU A N 1
ATOM 1109 C CA . LEU A 1 139 ? -4.677 -8.750 6.317 1.00 97.38 139 LEU A CA 1
ATOM 1110 C C . LEU A 1 139 ? -4.887 -7.484 5.473 1.00 97.38 139 LEU A C 1
ATOM 1112 O O . LEU A 1 139 ? -4.421 -7.422 4.338 1.00 97.38 139 LEU A O 1
ATOM 1116 N N . HIS A 1 140 ? -5.514 -6.445 6.030 1.00 97.00 140 HIS A N 1
ATOM 1117 C CA . HIS A 1 140 ? -5.666 -5.154 5.354 1.00 97.00 140 HIS A CA 1
ATOM 1118 C C . HIS A 1 140 ? -4.315 -4.432 5.153 1.00 97.00 140 HIS A C 1
ATOM 1120 O O . HIS A 1 140 ? -4.075 -3.823 4.106 1.00 97.00 140 HIS A O 1
ATOM 1126 N N . GLY A 1 141 ? -3.388 -4.569 6.110 1.00 97.06 141 GLY A N 1
ATOM 1127 C CA . GLY A 1 141 ? -1.989 -4.178 5.930 1.00 97.06 141 GLY A CA 1
ATOM 1128 C C . GLY A 1 141 ? -1.329 -4.926 4.764 1.00 97.06 141 GLY A C 1
ATOM 1129 O O . GLY A 1 141 ? -0.737 -4.294 3.890 1.00 97.06 141 GLY A O 1
ATOM 1130 N N . LEU A 1 142 ? -1.497 -6.253 4.690 1.00 96.69 142 LEU A N 1
ATOM 1131 C CA . LEU A 1 142 ? -0.929 -7.080 3.615 1.00 96.69 142 LEU A CA 1
ATOM 1132 C C . LEU A 1 142 ? -1.493 -6.765 2.222 1.00 96.69 142 LEU A C 1
ATOM 1134 O O . LEU A 1 142 ? -0.728 -6.752 1.260 1.00 96.69 142 LEU A O 1
ATOM 1138 N N . ILE A 1 143 ? -2.791 -6.469 2.092 1.00 95.38 143 ILE A N 1
ATOM 1139 C CA . ILE A 1 143 ? -3.389 -6.039 0.812 1.00 95.38 143 ILE A CA 1
ATOM 1140 C C . ILE A 1 143 ? -2.669 -4.786 0.288 1.00 95.38 143 ILE A C 1
ATOM 1142 O O . ILE A 1 143 ? -2.314 -4.713 -0.888 1.00 95.38 143 ILE A O 1
ATOM 1146 N N . THR A 1 144 ? -2.360 -3.838 1.177 1.00 94.81 144 THR A N 1
ATOM 1147 C CA . THR A 1 144 ? -1.579 -2.640 0.828 1.00 94.81 144 THR A CA 1
ATOM 1148 C C . THR A 1 144 ? -0.151 -2.989 0.376 1.00 94.81 144 THR A C 1
ATOM 1150 O O . THR A 1 144 ? 0.345 -2.387 -0.574 1.00 94.81 144 THR A O 1
ATOM 1153 N N . VAL A 1 145 ? 0.497 -4.000 0.978 1.00 96.00 145 VAL A N 1
ATOM 1154 C CA . VAL A 1 145 ? 1.821 -4.490 0.528 1.00 96.00 145 VAL A CA 1
ATOM 1155 C C . VAL A 1 145 ? 1.731 -5.055 -0.893 1.00 96.00 145 VAL A C 1
ATOM 1157 O O . VAL A 1 145 ? 2.547 -4.695 -1.737 1.00 96.00 145 VAL A O 1
ATOM 1160 N N . VAL A 1 146 ? 0.732 -5.895 -1.191 1.00 93.31 146 VAL A N 1
ATOM 1161 C CA . VAL A 1 146 ? 0.543 -6.466 -2.539 1.00 93.31 146 VAL A CA 1
ATOM 1162 C C . VAL A 1 146 ? 0.337 -5.359 -3.577 1.00 93.31 146 VAL A C 1
ATOM 1164 O O . VAL A 1 146 ? 0.999 -5.367 -4.615 1.00 93.31 146 VAL A O 1
ATOM 1167 N N . ASN A 1 147 ? -0.510 -4.372 -3.276 1.00 92.38 147 ASN A N 1
ATOM 1168 C CA . ASN A 1 147 ? -0.778 -3.242 -4.167 1.00 92.38 147 ASN A CA 1
ATOM 1169 C C . ASN A 1 147 ? 0.490 -2.423 -4.465 1.00 92.38 147 ASN A C 1
ATOM 1171 O O . ASN A 1 147 ? 0.771 -2.118 -5.626 1.00 92.38 147 ASN A O 1
ATOM 1175 N N . GLU A 1 148 ? 1.300 -2.117 -3.447 1.00 93.00 148 GLU A N 1
ATOM 1176 C CA . GLU A 1 148 ? 2.547 -1.367 -3.634 1.00 93.00 148 GLU A CA 1
ATOM 1177 C C . GLU A 1 148 ? 3.647 -2.184 -4.331 1.00 93.00 148 GLU A C 1
ATOM 1179 O O . GLU A 1 148 ? 4.420 -1.621 -5.106 1.00 93.00 148 GLU A O 1
ATOM 1184 N N . LEU A 1 149 ? 3.690 -3.510 -4.158 1.00 90.12 149 LEU A N 1
ATOM 1185 C CA . LEU A 1 149 ? 4.597 -4.383 -4.915 1.00 90.12 149 LEU A CA 1
ATOM 1186 C C . LEU A 1 149 ? 4.218 -4.464 -6.402 1.00 90.12 149 LEU A C 1
ATOM 1188 O O . LEU A 1 149 ? 5.102 -4.397 -7.258 1.00 90.12 149 LEU A O 1
ATOM 1192 N N . VAL A 1 150 ? 2.922 -4.542 -6.728 1.00 89.62 150 VAL A N 1
ATOM 1193 C CA . VAL A 1 150 ? 2.433 -4.460 -8.117 1.00 89.62 150 VAL A CA 1
ATOM 1194 C C . VAL A 1 150 ? 2.764 -3.093 -8.721 1.00 89.62 150 VAL A C 1
ATOM 1196 O O . VAL A 1 150 ? 3.285 -3.018 -9.835 1.00 89.62 150 VAL A O 1
ATOM 1199 N N . ARG A 1 151 ? 2.545 -2.007 -7.970 1.00 90.56 151 ARG A N 1
ATOM 1200 C CA . ARG A 1 151 ? 2.900 -0.642 -8.380 1.00 90.56 151 ARG A CA 1
ATOM 1201 C C . ARG A 1 151 ? 4.404 -0.491 -8.648 1.00 90.56 151 ARG A C 1
ATOM 1203 O O . ARG A 1 151 ? 4.775 0.056 -9.686 1.00 90.56 151 ARG A O 1
ATOM 1210 N N . ALA A 1 152 ? 5.254 -1.015 -7.764 1.00 86.12 152 ALA A N 1
ATOM 1211 C CA . ALA A 1 152 ? 6.709 -0.970 -7.908 1.00 86.12 152 ALA A CA 1
ATOM 1212 C C . ALA A 1 152 ? 7.196 -1.766 -9.125 1.00 86.12 152 ALA A C 1
ATOM 1214 O O . ALA A 1 152 ? 8.050 -1.282 -9.869 1.00 86.12 152 ALA A O 1
ATOM 1215 N N . LEU A 1 153 ? 6.617 -2.945 -9.378 1.00 84.69 153 LEU A N 1
ATOM 1216 C CA . LEU A 1 153 ? 6.904 -3.743 -10.570 1.00 84.69 153 LEU A CA 1
ATOM 1217 C C . LEU A 1 153 ? 6.561 -2.974 -11.856 1.00 84.69 153 LEU A C 1
ATOM 1219 O O . LEU A 1 153 ? 7.399 -2.869 -12.750 1.00 84.69 153 LEU A O 1
ATOM 1223 N N . VAL A 1 154 ? 5.361 -2.389 -11.933 1.00 84.31 154 VAL A N 1
ATOM 1224 C CA . VAL A 1 154 ? 4.918 -1.614 -13.106 1.00 84.31 154 VAL A CA 1
ATOM 1225 C C . VAL A 1 154 ? 5.812 -0.393 -13.340 1.00 84.31 154 VAL A C 1
ATOM 1227 O O . VAL A 1 154 ? 6.240 -0.163 -14.470 1.00 84.31 154 VAL A O 1
ATOM 1230 N N . ILE A 1 155 ? 6.150 0.370 -12.295 1.00 85.56 155 ILE A N 1
ATOM 1231 C CA . ILE A 1 155 ? 7.020 1.550 -12.432 1.00 85.56 155 ILE A CA 1
ATOM 1232 C C . ILE A 1 155 ? 8.451 1.145 -12.821 1.00 85.56 155 ILE A C 1
ATOM 1234 O O . ILE A 1 155 ? 9.045 1.793 -13.682 1.00 85.56 155 ILE A O 1
ATOM 1238 N N . SER A 1 156 ? 8.983 0.050 -12.269 1.00 80.94 156 SER A N 1
ATOM 1239 C CA . SER A 1 156 ? 10.304 -0.480 -12.631 1.00 80.94 156 SER A CA 1
ATOM 1240 C C . SER A 1 156 ? 10.381 -0.872 -14.113 1.00 80.94 156 SER A C 1
ATOM 1242 O O . SER A 1 156 ? 11.309 -0.454 -14.808 1.00 80.94 156 SER A O 1
ATOM 1244 N N . VAL A 1 157 ? 9.372 -1.587 -14.628 1.00 83.12 157 VAL A N 1
ATOM 1245 C CA . VAL A 1 157 ? 9.286 -1.972 -16.049 1.00 83.12 157 VAL A CA 1
ATOM 1246 C C . VAL A 1 157 ? 9.134 -0.747 -16.960 1.00 83.12 157 VAL A C 1
ATOM 1248 O O . VAL A 1 157 ? 9.810 -0.663 -17.985 1.00 83.12 157 VAL A O 1
ATOM 1251 N N . LEU A 1 158 ? 8.303 0.233 -16.587 1.00 81.31 158 LEU A N 1
ATOM 1252 C CA . LEU A 1 158 ? 8.131 1.474 -17.357 1.00 81.31 158 LEU A CA 1
ATOM 1253 C C . LEU A 1 158 ? 9.419 2.311 -17.417 1.00 81.31 158 LEU A C 1
ATOM 1255 O O . LEU A 1 158 ? 9.758 2.834 -18.480 1.00 81.31 158 LEU A O 1
ATOM 1259 N N . LEU A 1 159 ? 10.146 2.419 -16.301 1.00 82.75 159 LEU A N 1
ATOM 1260 C CA . LEU A 1 159 ? 11.425 3.126 -16.233 1.00 82.75 159 LEU A CA 1
ATOM 1261 C C . LEU A 1 159 ? 12.487 2.432 -17.097 1.00 82.75 159 LEU A C 1
ATOM 1263 O O . LEU A 1 159 ? 13.171 3.098 -17.874 1.00 82.75 159 LEU A O 1
ATOM 1267 N N . TYR A 1 160 ? 12.583 1.102 -17.010 1.00 81.94 160 TYR A N 1
ATOM 1268 C CA . TYR A 1 160 ? 13.491 0.306 -17.836 1.00 81.94 160 TYR A CA 1
ATOM 1269 C C . TYR A 1 160 ? 13.193 0.485 -19.332 1.00 81.94 160 TYR A C 1
ATOM 1271 O O . TYR A 1 160 ? 14.082 0.854 -20.099 1.00 81.94 160 TYR A O 1
ATOM 1279 N N . TYR A 1 161 ? 11.928 0.335 -19.738 1.00 84.62 161 TYR A N 1
ATOM 1280 C CA . TYR A 1 161 ? 11.497 0.545 -21.122 1.00 84.62 161 TYR A CA 1
ATOM 1281 C C . TYR A 1 161 ? 11.854 1.949 -21.638 1.00 84.62 161 TYR A C 1
ATOM 1283 O O . TYR A 1 161 ? 12.355 2.085 -22.755 1.00 84.62 161 TYR A O 1
ATOM 1291 N N . PHE A 1 162 ? 11.657 2.998 -20.830 1.00 84.31 162 PHE A N 1
ATOM 1292 C CA . PHE A 1 162 ? 12.030 4.362 -21.214 1.00 84.31 162 PHE A CA 1
ATOM 1293 C C . PHE A 1 162 ? 13.545 4.516 -21.436 1.00 84.31 162 PHE A C 1
ATOM 1295 O O . PHE A 1 162 ? 13.955 5.123 -22.426 1.00 84.31 162 PHE A O 1
ATOM 1302 N N . ILE A 1 163 ? 14.374 3.925 -20.568 1.00 85.75 163 ILE A N 1
ATOM 1303 C CA . ILE A 1 163 ? 15.840 3.933 -20.704 1.00 85.75 163 ILE A CA 1
ATOM 1304 C C . ILE A 1 163 ? 16.268 3.246 -22.011 1.00 85.75 163 ILE A C 1
ATOM 1306 O O . ILE A 1 163 ? 17.050 3.823 -22.769 1.00 85.75 163 ILE A O 1
ATOM 1310 N N . ILE A 1 164 ? 15.711 2.072 -22.332 1.00 85.62 164 ILE A N 1
ATOM 1311 C CA . ILE A 1 164 ? 15.985 1.371 -23.600 1.00 85.62 164 ILE A CA 1
ATOM 1312 C C . ILE A 1 164 ? 15.588 2.231 -24.808 1.00 85.62 164 ILE A C 1
ATOM 1314 O O . ILE A 1 164 ? 16.378 2.383 -25.743 1.00 85.62 164 ILE A O 1
ATOM 1318 N N . GLN A 1 165 ? 14.403 2.851 -24.784 1.00 86.88 165 GLN A N 1
ATOM 1319 C CA . GLN A 1 165 ? 13.952 3.743 -25.859 1.00 86.88 165 GLN A CA 1
ATOM 1320 C C . GLN A 1 165 ? 14.860 4.974 -26.021 1.00 86.88 165 GLN A C 1
ATOM 1322 O O . GLN A 1 165 ? 15.103 5.401 -27.153 1.00 86.88 165 GLN A O 1
ATOM 1327 N N . GLU A 1 166 ? 15.417 5.529 -24.938 1.00 89.44 166 GLU A N 1
ATOM 1328 C CA . GLU A 1 166 ? 16.405 6.606 -25.048 1.00 89.44 166 GLU A CA 1
ATOM 1329 C C . GLU A 1 166 ? 17.718 6.105 -25.668 1.00 89.44 166 GLU A C 1
ATOM 1331 O O . GLU A 1 166 ? 18.201 6.720 -26.619 1.00 89.44 166 GLU A O 1
ATOM 1336 N N . ILE A 1 167 ? 18.275 4.981 -25.194 1.00 87.75 167 ILE A N 1
ATOM 1337 C CA . ILE A 1 167 ? 19.525 4.403 -25.719 1.00 87.75 167 ILE A CA 1
ATOM 1338 C C . ILE A 1 167 ? 19.386 4.118 -27.222 1.00 87.75 167 ILE A C 1
ATOM 1340 O O . ILE A 1 167 ? 20.156 4.659 -28.020 1.00 87.75 167 ILE A O 1
ATOM 1344 N N . VAL A 1 168 ? 18.360 3.362 -27.626 1.00 89.50 168 VAL A N 1
ATOM 1345 C CA . VAL A 1 168 ? 18.071 3.047 -29.036 1.00 89.50 168 VAL A CA 1
ATOM 1346 C C . VAL A 1 168 ? 17.802 4.325 -29.839 1.00 89.50 168 VAL A C 1
ATOM 1348 O O . VAL A 1 168 ? 18.308 4.488 -30.949 1.00 89.50 168 VAL A O 1
ATOM 1351 N N . GLY A 1 169 ? 17.087 5.296 -29.265 1.00 89.44 169 GLY A N 1
ATOM 1352 C CA . GLY A 1 169 ? 16.862 6.604 -29.876 1.00 89.44 169 GLY A CA 1
ATOM 1353 C C . GLY A 1 169 ? 18.138 7.436 -30.059 1.00 89.44 169 GLY A C 1
ATOM 1354 O O . GLY A 1 169 ? 18.222 8.228 -30.998 1.00 89.44 169 GLY A O 1
ATOM 1355 N N . ARG A 1 170 ? 19.154 7.298 -29.195 1.00 90.88 170 ARG A N 1
ATOM 1356 C CA . ARG A 1 170 ? 20.488 7.906 -29.379 1.00 90.88 170 ARG A CA 1
ATOM 1357 C C . ARG A 1 170 ? 21.274 7.176 -30.471 1.00 90.88 170 ARG A C 1
ATOM 1359 O O . ARG A 1 170 ? 21.800 7.843 -31.358 1.00 90.88 170 ARG A O 1
ATOM 1366 N N . VAL A 1 171 ? 21.289 5.841 -30.457 1.00 91.62 171 VAL A N 1
ATOM 1367 C CA . VAL A 1 171 ? 21.960 5.004 -31.470 1.00 91.62 171 VAL A CA 1
ATOM 1368 C C . VAL A 1 171 ? 21.409 5.279 -32.869 1.00 91.62 171 VAL A C 1
ATOM 1370 O O . VAL A 1 171 ? 22.176 5.624 -33.763 1.00 91.62 171 VAL A O 1
ATOM 1373 N N . ASN A 1 172 ? 20.087 5.259 -33.054 1.00 92.12 172 ASN A N 1
ATOM 1374 C CA . ASN A 1 172 ? 19.457 5.519 -34.353 1.00 92.12 172 ASN A CA 1
ATOM 1375 C C . ASN A 1 172 ? 19.770 6.924 -34.900 1.00 92.12 172 ASN A C 1
ATOM 1377 O O . ASN A 1 172 ? 19.942 7.085 -36.106 1.00 92.12 172 ASN A O 1
ATOM 1381 N N . ARG A 1 173 ? 19.917 7.935 -34.027 1.00 90.94 173 ARG A N 1
ATOM 1382 C CA . ARG A 1 173 ? 20.368 9.281 -34.428 1.00 90.94 173 ARG A CA 1
ATOM 1383 C C . ARG A 1 173 ? 21.832 9.295 -34.881 1.00 90.94 173 ARG A C 1
ATOM 1385 O O . ARG A 1 173 ? 22.146 9.972 -35.856 1.00 90.94 173 ARG A O 1
ATOM 1392 N N . LEU A 1 174 ? 22.715 8.541 -34.222 1.00 88.50 174 LEU A N 1
ATOM 1393 C CA . LEU A 1 174 ? 24.115 8.397 -34.644 1.00 88.50 174 LEU A CA 1
ATOM 1394 C C . LEU A 1 174 ? 24.222 7.653 -35.985 1.00 88.50 174 LEU A C 1
ATOM 1396 O O . LEU A 1 174 ? 24.967 8.095 -36.854 1.00 88.50 174 LEU A O 1
ATOM 1400 N N . ILE A 1 175 ? 23.424 6.597 -36.187 1.00 87.81 175 ILE A N 1
ATOM 1401 C CA . ILE A 1 175 ? 23.324 5.871 -37.464 1.00 87.81 175 ILE A CA 1
ATOM 1402 C C . ILE A 1 175 ? 22.818 6.798 -38.580 1.00 87.81 175 ILE A C 1
ATOM 1404 O O . ILE A 1 175 ? 23.405 6.818 -39.655 1.00 87.81 175 ILE A O 1
ATOM 1408 N N . SER A 1 176 ? 21.795 7.629 -38.335 1.00 87.44 176 SER A N 1
ATOM 1409 C CA . SER A 1 176 ? 21.261 8.550 -39.359 1.00 87.44 176 SER A CA 1
ATOM 1410 C C . SER A 1 176 ? 22.217 9.672 -39.791 1.00 87.44 176 SER A C 1
ATOM 1412 O O . SER A 1 176 ? 21.946 10.353 -40.775 1.00 87.44 176 SER A O 1
ATOM 1414 N N . VAL A 1 177 ? 23.310 9.887 -39.050 1.00 86.31 177 VAL A N 1
ATOM 1415 C CA . VAL A 1 177 ? 24.370 10.867 -39.359 1.00 86.31 177 VAL A CA 1
ATOM 1416 C C . VAL A 1 177 ? 25.655 10.161 -39.834 1.00 86.31 177 VAL A C 1
ATOM 1418 O O . VAL A 1 177 ? 26.637 10.812 -40.186 1.00 86.31 177 VAL A O 1
ATOM 1421 N N . TRP A 1 178 ? 25.666 8.825 -39.876 1.00 83.56 178 TRP A N 1
ATOM 1422 C CA . TRP A 1 178 ? 26.796 8.055 -40.386 1.00 83.56 178 TRP A CA 1
ATOM 1423 C C . TRP A 1 178 ? 26.894 8.175 -41.920 1.00 83.56 178 TRP A C 1
ATOM 1425 O O . TRP A 1 178 ? 25.868 8.066 -42.594 1.00 83.56 178 TRP A O 1
ATOM 1435 N N . PRO A 1 179 ? 28.093 8.376 -42.505 1.00 81.19 179 PRO A N 1
ATOM 1436 C CA . PRO A 1 179 ? 28.258 8.399 -43.956 1.00 81.19 179 PRO A CA 1
ATOM 1437 C C . PRO A 1 179 ? 27.829 7.075 -44.602 1.00 81.19 179 PRO A C 1
ATOM 1439 O O . PRO A 1 179 ? 28.276 6.002 -44.201 1.00 81.19 179 PRO A O 1
ATOM 1442 N N . THR A 1 180 ? 26.978 7.161 -45.623 1.00 79.69 180 THR A N 1
ATOM 1443 C CA . THR A 1 180 ? 26.495 6.015 -46.418 1.00 79.69 180 THR A CA 1
ATOM 1444 C C . THR A 1 180 ? 27.240 5.833 -47.745 1.00 79.69 180 THR A C 1
ATOM 1446 O O . THR A 1 180 ? 26.873 4.966 -48.531 1.00 79.69 180 THR A O 1
ATOM 1449 N N . ASP A 1 181 ? 28.248 6.665 -48.006 1.00 74.69 181 ASP A N 1
ATOM 1450 C CA . ASP A 1 181 ? 29.075 6.699 -49.216 1.00 74.69 181 ASP A CA 1
ATOM 1451 C C . ASP A 1 181 ? 30.519 7.070 -48.818 1.00 74.69 181 ASP A C 1
ATOM 1453 O O . ASP A 1 181 ? 30.727 7.726 -47.792 1.00 74.69 181 ASP A O 1
ATOM 1457 N N . ASP A 1 182 ? 31.511 6.687 -49.624 1.00 68.31 182 ASP A N 1
ATOM 1458 C CA . ASP A 1 182 ? 32.951 6.868 -49.353 1.00 68.31 182 ASP A CA 1
ATOM 1459 C C . ASP A 1 182 ? 33.423 8.335 -49.495 1.00 68.31 182 ASP A C 1
ATOM 1461 O O . ASP A 1 182 ? 34.611 8.658 -49.377 1.00 68.31 182 ASP A O 1
ATOM 1465 N N . THR A 1 183 ? 32.496 9.270 -49.722 1.00 69.06 183 THR A N 1
ATOM 1466 C CA . THR A 1 183 ? 32.771 10.708 -49.772 1.00 69.06 183 THR A CA 1
ATOM 1467 C C . THR A 1 183 ? 33.260 11.223 -48.415 1.00 69.06 183 THR A C 1
ATOM 1469 O O . THR A 1 183 ? 32.504 11.264 -47.442 1.00 69.06 183 THR A O 1
ATOM 1472 N N . LEU A 1 184 ? 34.517 11.676 -48.353 1.00 61.22 184 LEU A N 1
ATOM 1473 C CA . LEU A 1 184 ? 35.116 12.258 -47.146 1.00 61.22 184 LEU A CA 1
ATOM 1474 C C . LEU A 1 184 ? 34.263 13.426 -46.598 1.00 61.22 184 LEU A C 1
ATOM 1476 O O . LEU A 1 184 ? 34.116 14.439 -47.288 1.00 61.22 184 LEU A O 1
ATOM 1480 N N . PRO A 1 185 ? 33.739 13.347 -45.356 1.00 64.94 185 PRO A N 1
ATOM 1481 C CA . PRO A 1 185 ? 32.900 14.408 -44.806 1.00 64.94 185 PRO A CA 1
ATOM 1482 C C . PRO A 1 185 ? 33.655 15.734 -44.674 1.00 64.94 185 PRO A C 1
ATOM 1484 O O . PRO A 1 185 ? 34.743 15.782 -44.097 1.00 64.94 185 PRO A O 1
ATOM 1487 N N . ALA A 1 186 ? 33.031 16.838 -45.099 1.00 64.94 186 ALA A N 1
ATOM 1488 C CA . ALA A 1 186 ? 33.596 18.195 -45.022 1.00 64.94 186 ALA A CA 1
ATOM 1489 C C . ALA A 1 186 ? 33.947 18.663 -43.588 1.00 64.94 186 ALA A C 1
ATOM 1491 O O . ALA A 1 186 ? 34.640 19.657 -43.400 1.00 64.94 186 ALA A O 1
ATOM 1492 N N . GLN A 1 187 ? 33.474 17.935 -42.573 1.00 65.19 187 GLN A N 1
ATOM 1493 C CA . GLN A 1 187 ? 33.729 18.148 -41.144 1.00 65.19 187 GLN A CA 1
ATOM 1494 C C . GLN A 1 187 ? 35.002 17.435 -40.627 1.00 65.19 187 GLN A C 1
ATOM 1496 O O . GLN A 1 187 ? 35.410 17.654 -39.484 1.00 65.19 187 GLN A O 1
ATOM 1501 N N . GLY A 1 188 ? 35.647 16.608 -41.462 1.00 71.00 188 GLY A N 1
ATOM 1502 C CA . GLY A 1 188 ? 36.926 15.943 -41.194 1.00 71.00 188 GLY A CA 1
ATOM 1503 C C . GLY A 1 188 ? 36.847 14.658 -40.352 1.00 71.00 188 GLY A C 1
ATOM 1504 O O . GLY A 1 188 ? 35.924 14.444 -39.563 1.00 71.00 188 GLY A O 1
ATOM 1505 N N . LEU A 1 189 ? 37.873 13.799 -40.479 1.00 75.69 189 LEU A N 1
ATOM 1506 C CA . LEU A 1 189 ? 37.934 12.481 -39.816 1.00 75.69 189 LEU A CA 1
ATOM 1507 C C . LEU A 1 189 ? 37.787 12.527 -38.283 1.00 75.69 189 LEU A C 1
ATOM 1509 O O . LEU A 1 189 ? 37.378 11.533 -37.687 1.00 75.69 189 LEU A O 1
ATOM 1513 N N . GLY A 1 190 ? 38.126 13.646 -37.634 1.00 79.88 190 GLY A N 1
ATOM 1514 C CA . GLY A 1 190 ? 38.008 13.790 -36.180 1.00 79.88 190 GLY A CA 1
ATOM 1515 C C . GLY A 1 190 ? 36.563 13.666 -35.686 1.00 79.88 190 GLY A C 1
ATOM 1516 O O . GLY A 1 190 ? 36.312 12.969 -34.704 1.00 79.88 190 GLY A O 1
ATOM 1517 N N . GLN A 1 191 ? 35.603 14.267 -36.400 1.00 80.06 191 GLN A N 1
ATOM 1518 C CA . GLN A 1 191 ? 34.186 14.157 -36.040 1.00 80.06 191 GLN A CA 1
ATOM 1519 C C . GLN A 1 191 ? 33.646 12.754 -36.334 1.00 80.06 191 GLN A C 1
ATOM 1521 O O . GLN A 1 191 ? 32.948 12.187 -35.497 1.00 80.06 191 GLN A O 1
ATOM 1526 N N . LEU A 1 192 ? 34.053 12.148 -37.456 1.00 82.44 192 LEU A N 1
ATOM 1527 C CA . LEU A 1 192 ? 33.667 10.777 -37.799 1.00 82.44 192 LEU A CA 1
ATOM 1528 C C . LEU A 1 192 ? 34.143 9.764 -36.744 1.00 82.44 192 LEU A C 1
ATOM 1530 O O . LEU A 1 192 ? 33.351 8.935 -36.306 1.00 82.44 192 LEU A O 1
ATOM 1534 N N . LYS A 1 193 ? 35.385 9.877 -36.249 1.00 85.06 193 LYS A N 1
ATOM 1535 C CA . LYS A 1 193 ? 35.888 9.047 -35.136 1.00 85.06 193 LYS A CA 1
ATOM 1536 C C . LYS A 1 193 ? 35.121 9.275 -33.828 1.00 85.06 193 LYS A C 1
ATOM 1538 O O . LYS A 1 193 ? 34.851 8.318 -33.107 1.00 85.06 193 LYS A O 1
ATOM 1543 N N . ALA A 1 194 ? 34.723 10.513 -33.527 1.00 86.25 194 ALA A N 1
ATOM 1544 C CA . ALA A 1 194 ? 33.916 10.813 -32.342 1.00 86.25 194 ALA A CA 1
ATOM 1545 C C . ALA A 1 194 ? 32.480 10.257 -32.439 1.00 86.25 194 ALA A C 1
ATOM 1547 O O . ALA A 1 194 ? 31.912 9.849 -31.425 1.00 86.25 194 ALA A O 1
ATOM 1548 N N . ILE A 1 195 ? 31.893 10.210 -33.641 1.00 85.94 195 ILE A N 1
ATOM 1549 C CA . ILE A 1 195 ? 30.617 9.522 -33.901 1.00 85.94 195 ILE A CA 1
ATOM 1550 C C . ILE A 1 195 ? 30.817 8.005 -33.800 1.00 85.94 195 ILE A C 1
ATOM 1552 O O . ILE A 1 195 ? 30.036 7.349 -33.121 1.00 85.94 195 ILE A O 1
ATOM 1556 N N . GLN A 1 196 ? 31.889 7.461 -34.388 1.00 89.44 196 GLN A N 1
ATOM 1557 C CA . GLN A 1 196 ? 32.225 6.033 -34.357 1.00 89.44 196 GLN A CA 1
ATOM 1558 C C . GLN A 1 196 ? 32.338 5.511 -32.923 1.00 89.44 196 GLN A C 1
ATOM 1560 O O . GLN A 1 196 ? 31.739 4.493 -32.597 1.00 89.44 196 GLN A O 1
ATOM 1565 N N . GLN A 1 197 ? 33.059 6.226 -32.054 1.00 91.88 197 GLN A N 1
ATOM 1566 C CA . GLN A 1 197 ? 33.218 5.850 -30.650 1.00 91.88 197 GLN A CA 1
ATOM 1567 C C . GLN A 1 197 ? 31.870 5.836 -29.913 1.00 91.88 197 GLN A C 1
ATOM 1569 O O . GLN A 1 197 ? 31.552 4.867 -29.231 1.00 91.88 197 GLN A O 1
ATOM 1574 N N . LYS A 1 198 ? 31.041 6.873 -30.099 1.00 90.88 198 LYS A N 1
ATOM 1575 C CA . LYS A 1 198 ? 29.698 6.950 -29.495 1.00 90.88 198 LYS A CA 1
ATOM 1576 C C . LYS A 1 198 ? 28.748 5.878 -30.031 1.00 90.88 198 LYS A C 1
ATOM 1578 O O . LYS A 1 198 ? 27.914 5.386 -29.278 1.00 90.88 198 LYS A O 1
ATOM 1583 N N . LEU A 1 199 ? 28.858 5.534 -31.313 1.00 91.88 199 LEU A N 1
ATOM 1584 C CA . LEU A 1 199 ? 28.053 4.497 -31.953 1.00 91.88 199 LEU A CA 1
ATOM 1585 C C . LEU A 1 199 ? 28.472 3.101 -31.480 1.00 91.88 199 LEU A C 1
ATOM 1587 O O . LEU A 1 199 ? 27.600 2.293 -31.188 1.00 91.88 199 LEU A O 1
ATOM 1591 N N . ALA A 1 200 ? 29.775 2.843 -31.338 1.00 92.31 200 ALA A N 1
ATOM 1592 C CA . ALA A 1 200 ? 30.295 1.596 -30.786 1.00 92.31 200 ALA A CA 1
ATOM 1593 C C . ALA A 1 200 ? 29.808 1.381 -29.345 1.00 92.31 200 ALA A C 1
ATOM 1595 O O . ALA A 1 200 ? 29.129 0.393 -29.090 1.00 92.31 200 ALA A O 1
ATOM 1596 N N . THR A 1 201 ? 30.042 2.343 -28.442 1.00 93.50 201 THR A N 1
ATOM 1597 C CA . THR A 1 201 ? 29.560 2.259 -27.051 1.00 93.50 201 THR A CA 1
ATOM 1598 C C . THR A 1 201 ? 28.033 2.181 -26.977 1.00 93.50 201 THR A C 1
ATOM 1600 O O . THR A 1 201 ? 27.504 1.403 -26.198 1.00 93.50 201 THR A O 1
ATOM 1603 N N . GLY A 1 202 ? 27.301 2.925 -27.813 1.00 91.19 202 GLY A N 1
ATOM 1604 C CA . GLY A 1 202 ? 25.837 2.858 -27.834 1.00 91.19 202 GLY A CA 1
ATOM 1605 C C . GLY A 1 202 ? 25.281 1.523 -28.348 1.00 91.19 202 GLY A C 1
ATOM 1606 O O . GLY A 1 202 ? 24.234 1.083 -27.884 1.00 91.19 202 GLY A O 1
ATOM 1607 N N . LEU A 1 203 ? 25.961 0.864 -29.290 1.00 92.19 203 LEU A N 1
ATOM 1608 C CA . LEU A 1 203 ? 25.573 -0.459 -29.789 1.00 92.19 203 LEU A CA 1
ATOM 1609 C C . LEU A 1 203 ? 25.950 -1.568 -28.793 1.00 92.19 203 LEU A C 1
ATOM 1611 O O . LEU A 1 203 ? 25.177 -2.501 -28.590 1.00 92.19 203 LEU A O 1
ATOM 1615 N N . GLU A 1 204 ? 27.097 -1.425 -28.129 1.00 94.06 204 GLU A N 1
ATOM 1616 C CA . GLU A 1 204 ? 27.528 -2.252 -27.000 1.00 94.06 204 GLU A CA 1
ATOM 1617 C C . GLU A 1 204 ? 26.552 -2.130 -25.815 1.00 94.06 204 GLU A C 1
ATOM 1619 O O . GLU A 1 204 ? 26.139 -3.151 -25.269 1.00 94.06 204 GLU A O 1
ATOM 1624 N N . ASP A 1 205 ? 26.093 -0.920 -25.472 1.00 91.31 205 ASP A N 1
ATOM 1625 C CA . ASP A 1 205 ? 25.019 -0.687 -24.496 1.00 91.31 205 ASP A CA 1
ATOM 1626 C C . ASP A 1 205 ? 23.745 -1.461 -24.877 1.00 91.31 205 ASP A C 1
ATOM 1628 O O . ASP A 1 205 ? 23.141 -2.098 -24.016 1.00 91.31 205 ASP A O 1
ATOM 1632 N N . VAL A 1 206 ? 23.329 -1.434 -26.152 1.00 91.12 206 VAL A N 1
ATOM 1633 C CA . VAL A 1 206 ? 22.129 -2.153 -26.625 1.00 91.12 206 VAL A CA 1
ATOM 1634 C C . VAL A 1 206 ? 22.303 -3.673 -26.531 1.00 91.12 206 VAL A C 1
ATOM 1636 O O . VAL A 1 206 ? 21.402 -4.332 -26.015 1.00 91.12 206 VAL A O 1
ATOM 1639 N N . SER A 1 207 ? 23.446 -4.233 -26.952 1.00 93.00 207 SER A N 1
ATOM 1640 C CA . SER A 1 207 ? 23.719 -5.680 -26.828 1.00 93.00 207 SER A CA 1
ATOM 1641 C C . SER A 1 207 ? 23.697 -6.118 -25.361 1.00 93.00 207 SER A C 1
ATOM 1643 O O . SER A 1 207 ? 22.935 -7.005 -24.979 1.00 93.00 207 SER A O 1
ATOM 1645 N N . ASN A 1 208 ? 24.417 -5.386 -24.503 1.00 91.38 208 ASN A N 1
ATOM 1646 C CA . ASN A 1 208 ? 24.480 -5.631 -23.063 1.00 91.38 208 ASN A CA 1
ATOM 1647 C C . ASN A 1 208 ? 23.129 -5.495 -22.341 1.00 91.38 208 ASN A C 1
ATOM 1649 O O . ASN A 1 208 ? 23.003 -5.983 -21.216 1.00 91.38 208 ASN A O 1
ATOM 1653 N N . HIS A 1 209 ? 22.140 -4.799 -22.913 1.00 88.25 209 HIS A N 1
ATOM 1654 C CA . HIS A 1 209 ? 20.774 -4.786 -22.384 1.00 88.25 209 HIS A CA 1
ATOM 1655 C C . HIS A 1 209 ? 19.951 -5.954 -22.930 1.00 88.25 209 HIS A C 1
ATOM 1657 O O . HIS A 1 209 ? 19.369 -6.675 -22.126 1.00 88.25 209 HIS A O 1
ATOM 1663 N N . ALA A 1 210 ? 19.977 -6.212 -24.240 1.00 87.81 210 ALA A N 1
ATOM 1664 C CA . ALA A 1 210 ? 19.252 -7.328 -24.852 1.00 87.81 210 ALA A CA 1
ATOM 1665 C C . ALA A 1 210 ? 19.664 -8.693 -24.260 1.00 87.81 210 ALA A C 1
ATOM 1667 O O . ALA A 1 210 ? 18.812 -9.524 -23.952 1.00 87.81 210 ALA A O 1
ATOM 1668 N N . GLU A 1 211 ? 20.958 -8.907 -24.011 1.00 91.81 211 GLU A N 1
ATOM 1669 C CA . GLU A 1 211 ? 21.478 -10.115 -23.351 1.00 91.81 211 GLU A CA 1
ATOM 1670 C C . GLU A 1 211 ? 20.959 -10.263 -21.907 1.00 91.81 211 GLU A C 1
ATOM 1672 O O . GLU A 1 211 ? 20.652 -11.371 -21.461 1.00 91.81 211 GLU A O 1
ATOM 1677 N N . LYS A 1 212 ? 20.782 -9.147 -21.182 1.00 87.50 212 LYS A N 1
ATOM 1678 C CA . LYS A 1 212 ? 20.180 -9.140 -19.836 1.00 87.50 212 LYS A CA 1
ATOM 1679 C C . LYS A 1 212 ? 18.672 -9.372 -19.874 1.00 87.50 212 LYS A C 1
ATOM 1681 O O . LYS A 1 212 ? 18.165 -10.042 -18.978 1.00 87.50 212 LYS A O 1
ATOM 1686 N N . GLU A 1 213 ? 17.960 -8.859 -20.879 1.00 85.31 213 GLU A N 1
ATOM 1687 C CA . GLU A 1 213 ? 16.532 -9.148 -21.074 1.00 85.31 213 GLU A CA 1
ATOM 1688 C C . GLU A 1 213 ? 16.309 -10.640 -21.337 1.00 85.31 213 GLU A C 1
ATOM 1690 O O . GLU A 1 213 ? 15.472 -11.248 -20.675 1.00 85.31 213 GLU A O 1
ATOM 1695 N N . VAL A 1 214 ? 17.105 -11.256 -22.221 1.00 89.94 214 VAL A N 1
ATOM 1696 C CA . VAL A 1 214 ? 17.051 -12.706 -22.486 1.00 89.94 214 VAL A CA 1
ATOM 1697 C C . VAL A 1 214 ? 17.306 -13.507 -21.205 1.00 89.94 214 VAL A C 1
ATOM 1699 O O . VAL A 1 214 ? 16.464 -14.314 -20.820 1.00 89.94 214 VAL A O 1
ATOM 1702 N N . GLY A 1 215 ? 18.390 -13.223 -20.473 1.00 89.38 215 GLY A N 1
ATOM 1703 C CA . GLY A 1 215 ? 18.684 -13.919 -19.212 1.00 89.38 215 GLY A CA 1
ATOM 1704 C C . GLY A 1 215 ? 17.622 -13.718 -18.116 1.00 89.38 215 GLY A C 1
ATOM 1705 O O . GLY A 1 215 ? 17.367 -14.624 -17.319 1.00 89.38 215 GLY A O 1
ATOM 1706 N N . ALA A 1 216 ? 16.961 -12.556 -18.080 1.00 85.06 216 ALA A N 1
ATOM 1707 C CA . ALA A 1 216 ? 15.847 -12.296 -17.170 1.00 85.06 216 ALA A CA 1
ATOM 1708 C C . ALA A 1 216 ? 14.576 -13.070 -17.567 1.00 85.06 216 ALA A C 1
ATOM 1710 O O . ALA A 1 216 ? 13.883 -13.590 -16.689 1.00 85.06 216 ALA A O 1
ATOM 1711 N N . ILE A 1 217 ? 14.290 -13.187 -18.869 1.00 86.06 217 ILE A N 1
ATOM 1712 C CA . ILE A 1 217 ? 13.193 -14.004 -19.404 1.00 86.06 217 ILE A CA 1
ATOM 1713 C C . ILE A 1 217 ? 13.434 -15.485 -19.089 1.00 86.06 217 ILE A C 1
ATOM 1715 O O . ILE A 1 217 ? 12.530 -16.139 -18.573 1.00 86.06 217 ILE A O 1
ATOM 1719 N N . ASP A 1 218 ? 14.646 -15.999 -19.302 1.00 92.31 218 ASP A N 1
ATOM 1720 C CA . ASP A 1 218 ? 14.986 -17.396 -19.012 1.00 92.31 218 ASP A CA 1
ATOM 1721 C C . ASP A 1 218 ? 14.827 -17.731 -17.518 1.00 92.31 218 ASP A C 1
ATOM 1723 O O . ASP A 1 218 ? 14.187 -18.727 -17.171 1.00 92.31 218 ASP A O 1
ATOM 1727 N N . ASN A 1 219 ? 15.301 -16.871 -16.604 1.00 89.44 219 ASN A N 1
ATOM 1728 C CA . ASN A 1 219 ? 15.096 -17.097 -15.166 1.00 89.44 219 ASN A CA 1
ATOM 1729 C C . ASN A 1 219 ? 13.626 -16.914 -14.732 1.00 89.44 219 ASN A C 1
ATOM 1731 O O . ASN A 1 219 ? 13.182 -17.548 -13.771 1.00 89.44 219 ASN A O 1
ATOM 1735 N N . ALA A 1 220 ? 12.837 -16.092 -15.431 1.00 85.38 220 ALA A N 1
ATOM 1736 C CA . ALA A 1 220 ? 11.393 -16.021 -15.212 1.00 85.38 220 ALA A CA 1
ATOM 1737 C C . ALA A 1 220 ? 10.687 -17.311 -15.673 1.00 85.38 220 ALA A C 1
ATOM 1739 O O . ALA A 1 220 ? 9.849 -17.838 -14.938 1.00 85.38 220 ALA A O 1
ATOM 1740 N N . LEU A 1 221 ? 11.060 -17.863 -16.834 1.00 89.44 221 LEU A N 1
ATOM 1741 C CA . LEU A 1 221 ? 10.548 -19.140 -17.342 1.00 89.44 221 LEU A CA 1
ATOM 1742 C C . LEU A 1 221 ? 10.913 -20.308 -16.416 1.00 89.44 221 LEU A C 1
ATOM 1744 O O . LEU A 1 221 ? 10.054 -21.142 -16.133 1.00 89.44 221 LEU A O 1
ATOM 1748 N N . GLU A 1 222 ? 12.135 -20.337 -15.877 1.00 92.25 222 GLU A N 1
ATOM 1749 C CA . GLU A 1 222 ? 12.569 -21.310 -14.866 1.00 92.25 222 GLU A CA 1
ATOM 1750 C C . GLU A 1 222 ? 11.676 -21.258 -13.612 1.00 92.25 222 GLU A C 1
ATOM 1752 O O . GLU A 1 222 ? 11.094 -22.271 -13.214 1.00 92.25 222 GLU A O 1
ATOM 1757 N N . ARG A 1 223 ? 11.490 -20.067 -13.021 1.00 88.25 223 ARG A N 1
ATOM 1758 C CA . ARG A 1 223 ? 10.629 -19.870 -11.838 1.00 88.25 223 ARG A CA 1
ATOM 1759 C C . ARG A 1 223 ? 9.177 -20.261 -12.107 1.00 88.25 223 ARG A C 1
ATOM 1761 O O . ARG A 1 223 ? 8.555 -20.912 -11.269 1.00 88.25 223 ARG A O 1
ATOM 1768 N N . ILE A 1 224 ? 8.636 -19.897 -13.270 1.00 88.50 224 ILE A N 1
ATOM 1769 C CA . ILE A 1 224 ? 7.285 -20.288 -13.694 1.00 88.50 224 ILE A CA 1
ATOM 1770 C C . ILE A 1 224 ? 7.199 -21.813 -13.862 1.00 88.50 224 ILE A C 1
ATOM 1772 O O . ILE A 1 224 ? 6.219 -22.416 -13.428 1.00 88.50 224 ILE A O 1
ATOM 1776 N N . GLY A 1 225 ? 8.239 -22.457 -14.398 1.00 90.12 225 GLY A N 1
ATOM 1777 C CA . GLY A 1 225 ? 8.365 -23.913 -14.465 1.00 90.12 225 GLY A CA 1
ATOM 1778 C C . GLY A 1 225 ? 8.302 -24.578 -13.086 1.00 90.12 225 GLY A C 1
ATOM 1779 O O . GLY A 1 225 ? 7.525 -25.515 -12.899 1.00 90.12 225 GLY A O 1
ATOM 1780 N N . VAL A 1 226 ? 9.035 -24.049 -12.099 1.00 91.69 226 VAL A N 1
ATOM 1781 C CA . VAL A 1 226 ? 8.987 -24.515 -10.700 1.00 91.69 226 VAL A CA 1
ATOM 1782 C C . VAL A 1 226 ? 7.591 -24.327 -10.096 1.00 91.69 226 VAL A C 1
ATOM 1784 O O . VAL A 1 226 ? 7.057 -25.262 -9.504 1.00 91.69 226 VAL A O 1
ATOM 1787 N N . LEU A 1 227 ? 6.948 -23.171 -10.286 1.00 85.38 227 LEU A N 1
ATOM 1788 C CA . LEU A 1 227 ? 5.585 -22.924 -9.792 1.00 85.38 227 LEU A CA 1
ATOM 1789 C C . LEU A 1 227 ? 4.544 -23.852 -10.446 1.00 85.38 227 LEU A C 1
ATOM 1791 O O . LEU A 1 227 ? 3.641 -24.347 -9.770 1.00 85.38 227 LEU A O 1
ATOM 1795 N N . ILE A 1 228 ? 4.684 -24.149 -11.742 1.00 88.44 228 ILE A N 1
ATOM 1796 C CA . ILE A 1 228 ? 3.844 -25.124 -12.453 1.00 88.44 228 ILE A CA 1
ATOM 1797 C C . ILE A 1 228 ? 4.097 -26.548 -11.939 1.00 88.44 228 ILE A C 1
ATOM 1799 O O . ILE A 1 228 ? 3.145 -27.319 -11.820 1.00 88.44 228 ILE A O 1
ATOM 1803 N N . ALA A 1 229 ? 5.343 -26.906 -11.618 1.00 90.38 229 ALA A N 1
ATOM 1804 C CA . ALA A 1 229 ? 5.679 -28.200 -11.027 1.00 90.38 229 ALA A CA 1
ATOM 1805 C C . ALA A 1 229 ? 5.085 -28.347 -9.616 1.00 90.38 229 ALA A C 1
ATOM 1807 O O . ALA A 1 229 ? 4.435 -29.352 -9.342 1.00 90.38 229 ALA A O 1
ATOM 1808 N N . LEU A 1 230 ? 5.210 -27.321 -8.765 1.00 88.06 230 LEU A N 1
ATOM 1809 C CA . LEU A 1 230 ? 4.599 -27.278 -7.432 1.00 88.06 230 LEU A CA 1
ATOM 1810 C C . LEU A 1 230 ? 3.067 -27.381 -7.503 1.00 88.06 230 LEU A C 1
ATOM 1812 O O . LEU A 1 230 ? 2.483 -28.178 -6.778 1.00 88.06 230 LEU A O 1
ATOM 1816 N N . ARG A 1 231 ? 2.413 -26.667 -8.432 1.00 82.19 231 ARG A N 1
ATOM 1817 C CA . ARG A 1 231 ? 0.957 -26.768 -8.662 1.00 82.19 231 ARG A CA 1
ATOM 1818 C C . ARG A 1 231 ? 0.512 -28.145 -9.185 1.00 82.19 231 ARG A C 1
ATOM 1820 O O . ARG A 1 231 ? -0.651 -28.507 -9.024 1.00 82.19 231 ARG A O 1
ATOM 1827 N N . LYS A 1 232 ? 1.398 -28.893 -9.851 1.00 85.56 232 LYS A N 1
ATOM 1828 C CA . LYS A 1 232 ? 1.131 -30.249 -10.368 1.00 85.56 232 LYS A CA 1
ATOM 1829 C C . LYS A 1 232 ? 1.509 -31.362 -9.388 1.00 85.56 232 LYS A C 1
ATOM 1831 O O . LYS A 1 232 ? 1.112 -32.505 -9.614 1.00 85.56 232 LYS A O 1
ATOM 1836 N N . ALA A 1 233 ? 2.272 -31.064 -8.339 1.00 72.00 233 ALA A N 1
ATOM 1837 C CA . ALA A 1 233 ? 2.582 -32.030 -7.299 1.00 72.00 233 ALA A CA 1
ATOM 1838 C C . ALA A 1 233 ? 1.296 -32.371 -6.518 1.00 72.00 233 ALA A C 1
ATOM 1840 O O . ALA A 1 233 ? 0.545 -31.460 -6.163 1.00 72.00 233 ALA A O 1
ATOM 1841 N N . PRO A 1 234 ? 1.005 -33.656 -6.244 1.00 57.19 234 PRO A N 1
ATOM 1842 C CA . PRO A 1 234 ? -0.141 -34.017 -5.421 1.00 57.19 234 PRO A CA 1
ATOM 1843 C C . PRO A 1 234 ? 0.072 -33.505 -3.993 1.00 57.19 234 PRO A C 1
ATOM 1845 O O . PRO A 1 234 ? 1.104 -33.771 -3.379 1.00 57.19 234 PRO A O 1
ATOM 1848 N N . GLU A 1 235 ? -0.912 -32.781 -3.463 1.00 53.41 235 GLU A N 1
ATOM 1849 C CA . GLU A 1 235 ? -0.853 -32.182 -2.129 1.00 53.41 235 GLU A CA 1
ATOM 1850 C C . GLU A 1 235 ? -0.875 -33.272 -1.041 1.00 53.41 235 GLU A C 1
ATOM 1852 O O . GLU A 1 235 ? -1.931 -33.722 -0.590 1.00 53.41 235 GLU A O 1
ATOM 1857 N N . THR A 1 236 ? 0.304 -33.719 -0.601 1.00 50.66 236 THR A N 1
ATOM 1858 C CA . THR A 1 236 ? 0.453 -34.625 0.546 1.00 50.66 236 THR A CA 1
ATOM 1859 C C . THR A 1 236 ? 0.154 -33.891 1.849 1.00 50.66 236 THR A C 1
ATOM 1861 O O . THR A 1 236 ? 1.063 -33.504 2.583 1.00 50.66 236 THR A O 1
ATOM 1864 N N . GLN A 1 237 ? -1.136 -33.718 2.141 1.00 41.81 237 GLN A N 1
ATOM 1865 C CA . GLN A 1 237 ? -1.628 -33.211 3.419 1.00 41.81 237 GLN A CA 1
ATOM 1866 C C . GLN A 1 237 ? -1.116 -34.094 4.574 1.00 41.81 237 GLN A C 1
ATOM 1868 O O . GLN A 1 237 ? -1.445 -35.287 4.622 1.00 41.81 237 GLN A O 1
ATOM 1873 N N . PRO A 1 238 ? -0.359 -33.546 5.543 1.00 42.78 238 PRO A N 1
ATOM 1874 C CA . PRO A 1 238 ? -0.075 -34.251 6.784 1.00 42.78 238 PRO A CA 1
ATOM 1875 C C . PRO A 1 238 ? -1.392 -34.480 7.532 1.00 42.78 238 PRO A C 1
ATOM 1877 O O . PRO A 1 238 ? -2.104 -33.527 7.850 1.00 42.78 238 PRO A O 1
ATOM 1880 N N . GLN A 1 239 ? -1.738 -35.738 7.822 1.00 41.19 239 GLN A N 1
ATOM 1881 C CA . GLN A 1 239 ? -2.957 -36.065 8.569 1.00 41.19 239 GLN A CA 1
ATOM 1882 C C . GLN A 1 239 ? -2.814 -35.747 10.066 1.00 41.19 239 GLN A C 1
ATOM 1884 O O . GLN A 1 239 ? -2.775 -36.647 10.911 1.00 41.19 239 GLN A O 1
ATOM 1889 N N . GLU A 1 240 ? -2.804 -34.462 10.421 1.00 44.41 240 GLU A N 1
ATOM 1890 C CA . GLU A 1 240 ? -3.141 -34.061 11.783 1.00 44.41 240 GLU A CA 1
ATOM 1891 C C . GLU A 1 240 ? -4.573 -34.511 12.097 1.00 44.41 240 GLU A C 1
ATOM 1893 O O . GLU A 1 240 ? -5.551 -34.099 11.465 1.00 44.41 240 GLU A O 1
ATOM 1898 N N . LYS A 1 241 ? -4.709 -35.391 13.095 1.00 43.41 241 LYS A N 1
ATOM 1899 C CA . LYS A 1 241 ? -5.997 -35.948 13.523 1.00 43.41 241 LYS A CA 1
ATOM 1900 C C . LYS A 1 241 ? -6.807 -34.901 14.288 1.00 43.41 241 LYS A C 1
ATOM 1902 O O . LYS A 1 241 ? -6.938 -34.966 15.509 1.00 43.41 241 LYS A O 1
ATOM 1907 N N . ARG A 1 242 ? -7.387 -33.942 13.560 1.00 40.88 242 ARG A N 1
ATOM 1908 C CA . ARG A 1 242 ? -8.311 -32.931 14.090 1.00 40.88 242 ARG A CA 1
ATOM 1909 C C . ARG A 1 242 ? -9.560 -33.613 14.659 1.00 40.88 242 ARG A C 1
ATOM 1911 O O . ARG A 1 242 ? -10.525 -33.875 13.940 1.00 40.88 242 ARG A O 1
ATOM 1918 N N . ASN A 1 243 ? -9.529 -33.910 15.959 1.00 45.19 243 ASN A N 1
ATOM 1919 C CA . ASN A 1 243 ? -10.618 -34.571 16.676 1.00 45.19 243 ASN A CA 1
ATOM 1920 C C . ASN A 1 243 ? -11.948 -33.833 16.453 1.00 45.19 243 ASN A C 1
ATOM 1922 O O . ASN A 1 243 ? -12.096 -32.653 16.781 1.00 45.19 243 ASN A O 1
ATOM 1926 N N . LYS A 1 244 ? -12.928 -34.546 15.889 1.00 36.25 244 LYS A N 1
ATOM 1927 C CA . LYS A 1 244 ? -14.254 -34.003 15.582 1.00 36.25 244 LYS A CA 1
ATOM 1928 C C . LYS A 1 244 ? -15.006 -33.723 16.887 1.00 36.25 244 LYS A C 1
ATOM 1930 O O . LYS A 1 244 ? -15.390 -34.659 17.584 1.00 36.25 244 LYS A O 1
ATOM 1935 N N . ARG A 1 245 ? -15.262 -32.447 17.204 1.00 45.81 245 ARG A N 1
ATOM 1936 C CA . ARG A 1 245 ? -16.266 -32.092 18.225 1.00 45.81 245 ARG A CA 1
ATOM 1937 C C . ARG A 1 245 ? -17.662 -32.535 17.742 1.00 45.81 245 ARG A C 1
ATOM 1939 O O . ARG A 1 245 ? -17.926 -32.420 16.542 1.00 45.81 245 ARG A O 1
ATOM 1946 N N . PRO A 1 246 ? -18.559 -33.016 18.622 1.00 38.19 246 PRO A N 1
ATOM 1947 C CA . PRO A 1 246 ? -19.898 -33.433 18.211 1.00 38.19 246 PRO A CA 1
ATOM 1948 C C . PRO A 1 246 ? -20.736 -32.235 17.748 1.00 38.19 246 PRO A C 1
ATOM 1950 O O . PRO A 1 246 ? -20.728 -31.185 18.391 1.00 38.19 246 PRO A O 1
ATOM 1953 N N . ARG A 1 247 ? -21.511 -32.404 16.670 1.00 39.69 247 ARG A N 1
ATOM 1954 C CA . ARG A 1 247 ? -22.627 -31.505 16.339 1.00 39.69 247 ARG A CA 1
ATOM 1955 C C . ARG A 1 247 ? -23.870 -31.997 17.086 1.00 39.69 247 ARG A C 1
ATOM 1957 O O . ARG A 1 247 ? -24.217 -33.170 16.971 1.00 39.69 247 ARG A O 1
ATOM 1964 N N . ALA A 1 248 ? -24.525 -31.116 17.840 1.00 33.47 248 ALA A N 1
ATOM 1965 C CA . ALA A 1 248 ? -25.825 -31.413 18.442 1.00 33.47 248 ALA A CA 1
ATOM 1966 C C . ALA A 1 248 ? -26.910 -31.553 17.355 1.00 33.47 248 ALA A C 1
ATOM 1968 O O . ALA A 1 248 ? -26.772 -30.997 16.265 1.00 33.47 248 ALA A O 1
ATOM 1969 N N . SER A 1 249 ? -27.976 -32.304 17.645 1.00 38.62 249 SER A N 1
ATOM 1970 C CA . SER A 1 249 ? -29.017 -32.668 16.674 1.00 38.62 249 SER A CA 1
ATOM 1971 C C . SER A 1 249 ? -30.425 -32.553 17.263 1.00 38.62 249 SER A C 1
ATOM 1973 O O . SER A 1 249 ? -30.668 -33.036 18.367 1.00 38.62 249 SER A O 1
ATOM 1975 N N . SER A 1 250 ? -31.340 -31.907 16.528 1.00 29.80 250 SER A N 1
ATOM 1976 C CA . SER A 1 250 ? -32.810 -31.942 16.682 1.00 29.80 250 SER A CA 1
ATOM 1977 C C . SER A 1 250 ? -33.476 -30.970 15.689 1.00 29.80 250 SER A C 1
ATOM 1979 O O . SER A 1 250 ? -32.846 -29.965 15.359 1.00 29.80 250 SER A O 1
ATOM 1981 N N . PRO A 1 251 ? -34.760 -31.148 15.312 1.00 39.81 251 PRO A N 1
ATOM 1982 C CA . PRO A 1 251 ? -35.532 -32.397 15.251 1.00 39.81 251 PRO A CA 1
ATOM 1983 C C . PRO A 1 251 ? -36.335 -32.545 13.928 1.00 39.81 251 PRO A C 1
ATOM 1985 O O . PRO A 1 251 ? -36.291 -31.691 13.046 1.00 39.81 251 PRO A O 1
ATOM 1988 N N . SER A 1 252 ? -37.107 -33.630 13.794 1.00 35.78 252 SER A N 1
ATOM 1989 C CA . SER A 1 252 ? -38.104 -33.840 12.725 1.00 35.78 252 SER A CA 1
ATOM 1990 C C . SER A 1 252 ? -39.138 -34.886 13.186 1.00 35.78 252 SER A C 1
ATOM 1992 O O . SER A 1 252 ? -38.807 -35.699 14.045 1.00 35.78 252 SER A O 1
ATOM 1994 N N . GLY A 1 253 ? -40.384 -34.939 12.702 1.00 35.00 253 GLY A N 1
ATOM 1995 C CA . GLY A 1 253 ? -41.067 -34.099 11.705 1.00 35.00 253 GLY A CA 1
ATOM 1996 C C . GLY A 1 253 ? -42.543 -34.516 11.548 1.00 35.00 253 GLY A C 1
ATOM 1997 O O . GLY A 1 253 ? -42.974 -35.486 12.168 1.00 35.00 253 GLY A O 1
ATOM 1998 N N . THR A 1 254 ? -43.332 -33.797 10.741 1.00 32.00 254 THR A N 1
ATOM 1999 C CA . THR A 1 254 ? -44.767 -34.086 10.483 1.00 32.00 254 THR A CA 1
ATOM 2000 C C . THR A 1 254 ? -45.149 -33.845 9.005 1.00 32.00 254 THR A C 1
ATOM 2002 O O . THR A 1 254 ? -44.412 -33.142 8.312 1.00 32.00 254 THR A O 1
ATOM 2005 N N . PRO A 1 255 ? -46.200 -34.509 8.464 1.00 38.72 255 PRO A N 1
ATOM 2006 C CA . PRO A 1 255 ? -46.114 -35.092 7.115 1.00 38.72 255 PRO A CA 1
ATOM 2007 C C . PRO A 1 255 ? -47.007 -34.460 6.024 1.00 38.72 255 PRO A C 1
ATOM 2009 O O . PRO A 1 255 ? -47.878 -33.636 6.286 1.00 38.72 255 PRO A O 1
ATOM 2012 N N . ALA A 1 256 ? -46.776 -34.900 4.780 1.00 38.81 256 ALA A N 1
ATOM 2013 C CA . ALA A 1 256 ? -47.453 -34.468 3.550 1.00 38.81 256 ALA A CA 1
ATOM 2014 C C . ALA A 1 256 ? -48.847 -35.103 3.325 1.00 38.81 256 ALA A C 1
ATOM 2016 O O . ALA A 1 256 ? -49.259 -36.008 4.054 1.00 38.81 256 ALA A O 1
ATOM 2017 N N . PRO A 1 257 ? -49.542 -34.696 2.245 1.00 36.16 257 PRO A N 1
ATOM 2018 C CA . PRO A 1 257 ? -49.835 -35.681 1.191 1.00 36.16 257 PRO A CA 1
ATOM 2019 C C . PRO A 1 257 ? -49.456 -35.211 -0.233 1.00 36.16 257 PRO A C 1
ATOM 2021 O O . PRO A 1 257 ? -49.172 -34.040 -0.469 1.00 36.16 257 PRO A O 1
ATOM 2024 N N . ALA A 1 258 ? -49.437 -36.149 -1.188 1.00 34.41 258 ALA A N 1
ATOM 2025 C CA . ALA A 1 258 ? -48.941 -35.956 -2.558 1.00 34.41 258 ALA A CA 1
ATOM 2026 C C . ALA A 1 258 ? -50.062 -35.857 -3.625 1.00 34.41 258 ALA A C 1
ATOM 2028 O O . ALA A 1 258 ? -51.155 -36.383 -3.408 1.00 34.41 258 ALA A O 1
ATOM 2029 N N . PRO A 1 259 ? -49.796 -35.251 -4.803 1.00 37.03 259 PRO A N 1
ATOM 2030 C CA . PRO A 1 259 ? -50.718 -35.237 -5.938 1.00 37.03 259 PRO A CA 1
ATOM 2031 C C . PRO A 1 259 ? -50.502 -36.421 -6.900 1.00 37.03 259 PRO A C 1
ATOM 2033 O O . PRO A 1 259 ? -49.376 -36.852 -7.144 1.00 37.03 259 PRO A O 1
ATOM 2036 N N . SER A 1 260 ? -51.581 -36.900 -7.524 1.00 33.94 260 SER A N 1
ATOM 2037 C CA . SER A 1 260 ? -51.538 -37.804 -8.684 1.00 33.94 260 SER A CA 1
ATOM 2038 C C . SER A 1 260 ? -52.789 -37.607 -9.555 1.00 33.94 260 SER A C 1
ATOM 2040 O O . SER A 1 260 ? -53.859 -37.336 -9.016 1.00 33.94 260 SER A O 1
ATOM 2042 N N . GLY A 1 261 ? -52.661 -37.719 -10.885 1.00 29.47 261 GLY A N 1
ATOM 2043 C CA . GLY A 1 261 ? -53.795 -37.640 -11.825 1.00 29.47 261 GLY A CA 1
ATOM 2044 C C . GLY A 1 261 ? -53.632 -36.639 -12.982 1.00 29.47 261 GLY A C 1
ATOM 2045 O O . GLY A 1 261 ? -53.642 -35.429 -12.792 1.00 29.47 261 GLY A O 1
ATOM 2046 N N . ILE A 1 262 ? -53.548 -37.178 -14.198 1.00 35.50 262 ILE A N 1
ATOM 2047 C CA . ILE A 1 262 ? -53.685 -36.542 -15.534 1.00 35.50 262 ILE A CA 1
ATOM 2048 C C . ILE A 1 262 ? -54.933 -37.224 -16.183 1.00 35.50 262 ILE A C 1
ATOM 2050 O O . ILE A 1 262 ? -55.304 -38.278 -15.654 1.00 35.50 262 ILE A O 1
ATOM 2054 N N . PRO A 1 263 ? -55.574 -36.799 -17.309 1.00 50.12 263 PRO A N 1
ATOM 2055 C CA . PRO A 1 263 ? -55.419 -35.631 -18.209 1.00 50.12 263 PRO A CA 1
ATOM 2056 C C . PRO A 1 263 ? -56.779 -34.865 -18.435 1.00 50.12 263 PRO A C 1
ATOM 2058 O O . PRO A 1 263 ? -57.704 -35.082 -17.668 1.00 50.12 263 PRO A O 1
ATOM 2061 N N . ASN A 1 264 ? -57.071 -33.956 -19.394 1.00 31.64 264 ASN A N 1
ATOM 2062 C CA . ASN A 1 264 ? -56.842 -34.012 -20.847 1.00 31.64 264 ASN A CA 1
ATOM 2063 C C . ASN A 1 264 ? -57.422 -32.806 -21.662 1.00 31.64 264 ASN A C 1
ATOM 2065 O O . ASN A 1 264 ? -58.627 -32.576 -21.663 1.00 31.64 264 ASN A O 1
ATOM 2069 N N . SER A 1 265 ? -56.595 -32.208 -22.533 1.00 31.83 265 SER A N 1
ATOM 2070 C CA . SER A 1 265 ? -56.935 -31.671 -23.880 1.00 31.83 265 SER A CA 1
ATOM 2071 C C . SER A 1 265 ? -57.783 -30.390 -24.137 1.00 31.83 265 SER A C 1
ATOM 2073 O O . SER A 1 265 ? -58.747 -30.084 -23.449 1.00 31.83 265 SER A O 1
ATOM 2075 N N . ARG A 1 266 ? -57.478 -29.805 -25.317 1.00 29.67 266 ARG A N 1
ATOM 2076 C CA . ARG A 1 266 ? -58.292 -28.980 -26.255 1.00 29.67 266 ARG A CA 1
ATOM 2077 C C . ARG A 1 266 ? -58.405 -27.458 -26.064 1.00 29.67 266 ARG A C 1
ATOM 2079 O O . ARG A 1 266 ? -59.010 -26.937 -25.139 1.00 29.67 266 ARG A O 1
ATOM 2086 N N . SER A 1 267 ? -57.911 -26.772 -27.094 1.00 31.75 267 SER A N 1
ATOM 2087 C CA . SER A 1 267 ? -58.216 -25.402 -27.508 1.00 31.75 267 SER A CA 1
ATOM 2088 C C . SER A 1 267 ? -59.477 -25.331 -28.385 1.00 31.75 267 SER A C 1
ATOM 2090 O O . SER A 1 267 ? -59.746 -26.281 -29.115 1.00 31.75 267 SER A O 1
ATOM 2092 N N . VAL A 1 268 ? -60.157 -24.172 -28.402 1.00 31.94 268 VAL A N 1
ATOM 2093 C CA . VAL A 1 268 ? -60.609 -23.451 -29.623 1.00 31.94 268 VAL A CA 1
ATOM 2094 C C . VAL A 1 268 ? -60.721 -21.944 -29.292 1.00 31.94 268 VAL A C 1
ATOM 2096 O O . VAL A 1 268 ? -60.934 -21.587 -28.136 1.00 31.94 268 VAL A O 1
ATOM 2099 N N . SER A 1 269 ? -60.603 -21.064 -30.291 1.00 29.88 269 SER A N 1
ATOM 2100 C CA . SER A 1 269 ? -60.864 -19.609 -30.205 1.00 29.88 269 SER A CA 1
ATOM 2101 C C . SER A 1 269 ? -62.188 -19.234 -30.892 1.00 29.88 269 SER A C 1
ATOM 2103 O O . SER A 1 269 ? -62.520 -19.898 -31.869 1.00 29.88 269 SER A O 1
ATOM 2105 N N . ILE A 1 270 ? -62.872 -18.149 -30.473 1.00 29.92 270 ILE A N 1
ATOM 2106 C CA . ILE A 1 270 ? -63.824 -17.311 -31.268 1.00 29.92 270 ILE A CA 1
ATOM 2107 C C . ILE A 1 270 ? -64.298 -16.108 -30.393 1.00 29.92 270 ILE A C 1
ATOM 2109 O O . ILE A 1 270 ? -64.710 -16.320 -29.260 1.00 29.92 270 ILE A O 1
ATOM 2113 N N . THR A 1 271 ? -63.969 -14.839 -30.707 1.00 26.73 271 THR A N 1
ATOM 2114 C CA . THR A 1 271 ? -64.688 -13.865 -31.587 1.00 26.73 271 THR A CA 1
ATOM 2115 C C . THR A 1 271 ? -65.923 -13.228 -30.889 1.00 26.73 271 THR A C 1
ATOM 2117 O O . THR A 1 271 ? -66.949 -13.884 -30.817 1.00 26.73 271 THR A O 1
ATOM 2120 N N . LEU A 1 272 ? -65.814 -12.046 -30.232 1.00 29.67 272 LEU A N 1
ATOM 2121 C CA . LEU A 1 272 ? -66.150 -10.663 -30.722 1.00 29.67 272 LEU A CA 1
ATOM 2122 C C . LEU A 1 272 ? -67.683 -10.349 -30.830 1.00 29.67 272 LEU A C 1
ATOM 2124 O O . LEU A 1 272 ? -68.447 -11.306 -30.880 1.00 29.67 272 LEU A O 1
ATOM 2128 N N . PRO A 1 273 ? -68.196 -9.087 -30.994 1.00 44.72 273 PRO A N 1
ATOM 2129 C CA . PRO A 1 273 ? -67.635 -7.722 -30.824 1.00 44.72 273 PRO A CA 1
ATOM 2130 C C . PRO A 1 273 ? -68.551 -6.720 -29.991 1.00 44.72 273 PRO A C 1
ATOM 2132 O O . PRO A 1 273 ? -68.759 -7.012 -28.821 1.00 44.72 273 PRO A O 1
ATOM 2135 N N . PRO A 1 274 ? -69.055 -5.532 -30.461 1.00 45.66 274 PRO A N 1
ATOM 2136 C CA . PRO A 1 274 ? -68.463 -4.183 -30.228 1.00 45.66 274 PRO A CA 1
ATOM 2137 C C . PRO A 1 274 ? -69.408 -3.031 -29.747 1.00 45.66 274 PRO A C 1
ATOM 2139 O O . PRO A 1 274 ? -70.624 -3.192 -29.740 1.00 45.66 274 PRO A O 1
ATOM 2142 N N . ARG A 1 275 ? -68.821 -1.815 -29.578 1.00 31.11 275 ARG A N 1
ATOM 2143 C CA . ARG A 1 275 ? -69.325 -0.406 -29.783 1.00 31.11 275 ARG A CA 1
ATOM 2144 C C . ARG A 1 275 ? -69.028 0.515 -28.575 1.00 31.11 275 ARG A C 1
ATOM 2146 O O . ARG A 1 275 ? -68.894 0.012 -27.473 1.00 31.11 275 ARG A O 1
ATOM 2153 N N . THR A 1 276 ? -68.807 1.832 -28.726 1.00 28.89 276 THR A N 1
ATOM 2154 C CA . THR A 1 276 ? -69.417 2.823 -29.655 1.00 28.89 276 THR A CA 1
ATOM 2155 C C . THR A 1 276 ? -68.451 3.871 -30.273 1.00 28.89 276 THR A C 1
ATOM 2157 O O . THR A 1 276 ? -67.499 4.255 -29.613 1.00 28.89 276 THR A O 1
ATOM 2160 N N . SER A 1 277 ? -68.763 4.348 -31.501 1.00 28.77 277 SER A N 1
ATOM 2161 C CA . SER A 1 277 ? -68.638 5.730 -32.084 1.00 28.77 277 SER A CA 1
ATOM 2162 C C . SER A 1 277 ? -67.542 6.727 -31.620 1.00 28.77 277 SER A C 1
ATOM 2164 O O . SER A 1 277 ? -67.349 6.876 -30.424 1.00 28.77 277 SER A O 1
ATOM 2166 N N . SER A 1 278 ? -66.960 7.642 -32.420 1.00 30.88 278 SER A N 1
ATOM 2167 C CA . SER A 1 278 ? -66.891 7.997 -33.872 1.00 30.88 278 SER A CA 1
ATOM 2168 C C . SER A 1 278 ? -65.915 9.226 -33.978 1.00 30.88 278 SER A C 1
ATOM 2170 O O . SER A 1 278 ? -65.452 9.664 -32.929 1.00 30.88 278 SER A O 1
ATOM 2172 N N . VAL A 1 279 ? -65.496 9.886 -35.075 1.00 30.78 279 VAL A N 1
ATOM 2173 C CA . VAL A 1 279 ? -65.799 9.932 -36.532 1.00 30.78 279 VAL A CA 1
ATOM 2174 C C . VAL A 1 279 ? -64.469 10.185 -37.316 1.00 30.78 279 VAL A C 1
ATOM 2176 O O . VAL A 1 279 ? -63.390 10.135 -36.733 1.00 30.78 279 VAL A O 1
ATOM 2179 N N . GLY A 1 280 ? -64.528 10.510 -38.618 1.00 24.33 280 GLY A N 1
ATOM 2180 C CA . GLY A 1 280 ? -63.485 11.223 -39.396 1.00 24.33 280 GLY A CA 1
ATOM 2181 C C . GLY A 1 280 ? -64.118 12.390 -40.195 1.00 24.33 280 GLY A C 1
ATOM 2182 O O . GLY A 1 280 ? -65.230 12.773 -39.823 1.00 24.33 280 GLY A O 1
ATOM 2183 N N . PRO A 1 281 ? -63.541 12.906 -41.313 1.00 43.91 281 PRO A N 1
ATOM 2184 C CA . PRO A 1 281 ? -62.309 12.491 -42.010 1.00 43.91 281 PRO A CA 1
ATOM 2185 C C . PRO A 1 281 ? -61.384 13.667 -42.469 1.00 43.91 281 PRO A C 1
ATOM 2187 O O . PRO A 1 281 ? -61.630 14.826 -42.154 1.00 43.91 281 PRO A O 1
ATOM 2190 N N . SER A 1 282 ? -60.386 13.364 -43.324 1.00 25.14 282 SER A N 1
ATOM 2191 C CA . SER A 1 282 ? -59.423 14.285 -43.992 1.00 25.14 282 SER A CA 1
ATOM 2192 C C . SER A 1 282 ? -58.364 14.943 -43.077 1.00 25.14 282 SER A C 1
ATOM 2194 O O . SER A 1 282 ? -58.551 15.009 -41.871 1.00 25.14 282 SER A O 1
ATOM 2196 N N . GLY A 1 283 ? -57.193 15.385 -43.558 1.00 24.59 283 GLY A N 1
ATOM 2197 C CA . GLY A 1 283 ? -56.626 15.358 -44.917 1.00 24.59 283 GLY A CA 1
ATOM 2198 C C . GLY A 1 283 ? -55.089 15.512 -44.900 1.00 24.59 283 GLY A C 1
ATOM 2199 O O . GLY A 1 283 ? -54.503 15.816 -43.866 1.00 24.59 283 GLY A O 1
ATOM 2200 N N . SER A 1 284 ? -54.418 15.249 -46.028 1.00 31.80 284 SER A N 1
ATOM 2201 C CA . SER A 1 284 ? -52.946 15.168 -46.115 1.00 31.80 284 SER A CA 1
ATOM 2202 C C . SER A 1 284 ? -52.210 16.479 -45.811 1.00 31.80 284 SER A C 1
ATOM 2204 O O . SER A 1 284 ? -52.444 17.468 -46.494 1.00 31.80 284 SER A O 1
ATOM 2206 N N . PHE A 1 285 ? -51.189 16.409 -44.947 1.00 27.73 285 PHE A N 1
ATOM 2207 C CA . PHE A 1 285 ? -49.896 17.066 -45.188 1.00 27.73 285 PHE A CA 1
ATOM 2208 C C . PHE A 1 285 ? -48.733 16.144 -44.786 1.00 27.73 285 PHE A C 1
ATOM 2210 O O . PHE A 1 285 ? -48.897 15.219 -43.990 1.00 27.73 285 PHE A O 1
ATOM 2217 N N . ARG A 1 286 ? -47.567 16.347 -45.411 1.00 37.56 286 ARG A N 1
ATOM 2218 C CA . ARG A 1 286 ? -46.328 15.596 -45.145 1.00 37.56 286 ARG A CA 1
ATOM 2219 C C . ARG A 1 286 ? -45.503 16.324 -44.093 1.00 37.56 286 ARG A C 1
ATOM 2221 O O . ARG A 1 286 ? -45.386 17.539 -44.189 1.00 37.56 286 ARG A O 1
ATOM 2228 N N . ASP A 1 287 ? -44.783 15.577 -43.262 1.00 25.48 287 ASP A N 1
ATOM 2229 C CA . ASP A 1 287 ? -43.586 16.110 -42.612 1.00 25.48 287 ASP A CA 1
ATOM 2230 C C . ASP A 1 287 ? -42.427 15.103 -42.657 1.00 25.48 287 ASP A C 1
ATOM 2232 O O . ASP A 1 287 ? -42.587 13.920 -42.350 1.00 25.48 287 ASP A O 1
ATOM 2236 N N . MET A 1 288 ? -41.254 15.553 -43.110 1.00 37.78 288 MET A N 1
ATOM 2237 C CA . MET A 1 288 ? -40.083 14.695 -43.326 1.00 37.78 288 MET A CA 1
ATOM 2238 C C . MET A 1 288 ? -39.075 14.859 -42.189 1.00 37.78 288 MET A C 1
ATOM 2240 O O . MET A 1 288 ? -38.257 15.780 -42.210 1.00 37.78 288 MET A O 1
ATOM 2244 N N . LYS A 1 289 ? -39.059 13.922 -41.228 1.00 30.44 289 LYS A N 1
ATOM 2245 C CA . LYS A 1 289 ? -38.030 13.907 -40.165 1.00 30.44 289 LYS A CA 1
ATOM 2246 C C . LYS A 1 289 ? -37.397 12.553 -39.826 1.00 30.44 289 LYS A C 1
ATOM 2248 O O . LYS A 1 289 ? -36.683 12.444 -38.833 1.00 30.44 289 LYS A O 1
ATOM 2253 N N . SER A 1 290 ? -37.542 11.545 -40.685 1.00 34.38 290 SER A N 1
ATOM 2254 C CA . SER A 1 290 ? -36.861 10.242 -40.565 1.00 34.38 290 SER A CA 1
ATOM 2255 C C . SER A 1 290 ? -35.358 10.316 -40.906 1.00 34.38 290 SER A C 1
ATOM 2257 O O . SER A 1 290 ? -34.902 9.680 -41.855 1.00 34.38 290 SER A O 1
ATOM 2259 N N . LYS A 1 291 ? -34.581 11.137 -40.180 1.00 35.16 291 LYS A N 1
ATOM 2260 C CA . LYS A 1 291 ? -33.129 11.295 -40.399 1.00 35.16 291 LYS A CA 1
ATOM 2261 C C . LYS A 1 291 ? -32.357 11.805 -39.161 1.00 35.16 291 LYS A C 1
ATOM 2263 O O . LYS A 1 291 ? -31.638 12.797 -39.244 1.00 35.16 291 LYS A O 1
ATOM 2268 N N . LYS A 1 292 ? -32.513 11.140 -38.005 1.00 37.50 292 LYS A N 1
ATOM 2269 C CA . LYS A 1 292 ? -31.670 11.373 -36.806 1.00 37.50 292 LYS A CA 1
ATOM 2270 C C . LYS A 1 292 ? -31.387 10.121 -35.943 1.00 37.50 292 LYS A C 1
ATOM 2272 O O . LYS A 1 292 ? -31.123 10.253 -34.754 1.00 37.50 292 LYS A O 1
ATOM 2277 N N . ASP A 1 293 ? -31.390 8.932 -36.547 1.00 39.50 293 ASP A N 1
ATOM 2278 C CA . ASP A 1 293 ? -30.784 7.725 -35.962 1.00 39.50 293 ASP A CA 1
ATOM 2279 C C . ASP A 1 293 ? -29.481 7.449 -36.728 1.00 39.50 293 ASP A C 1
ATOM 2281 O O . ASP A 1 293 ? -29.518 7.244 -37.941 1.00 39.50 293 ASP A O 1
ATOM 2285 N N . GLY A 1 294 ? -28.331 7.524 -36.048 1.00 41.38 294 GLY A N 1
ATOM 2286 C CA . GLY A 1 294 ? -27.006 7.545 -36.693 1.00 41.38 294 GLY A CA 1
ATOM 2287 C C . GLY A 1 294 ? -26.472 6.188 -37.162 1.00 41.38 294 GLY A C 1
ATOM 2288 O O . GLY A 1 294 ? -25.548 6.152 -37.966 1.00 41.38 294 GLY A O 1
ATOM 2289 N N . VAL A 1 295 ? -27.062 5.085 -36.694 1.00 48.25 295 VAL A N 1
ATOM 2290 C CA . VAL A 1 295 ? -26.645 3.715 -37.023 1.00 48.25 295 VAL A CA 1
ATOM 2291 C C . VAL A 1 295 ? -27.753 3.033 -37.824 1.00 48.25 295 VAL A C 1
ATOM 2293 O O . VAL A 1 295 ? -28.907 2.971 -37.395 1.00 48.25 295 VAL A O 1
ATOM 2296 N N . SER A 1 296 ? -27.414 2.509 -39.003 1.00 44.38 296 SER A N 1
ATOM 2297 C CA . SER A 1 296 ? -28.347 1.743 -39.834 1.00 44.38 296 SER A CA 1
ATOM 2298 C C . SER A 1 296 ? -28.825 0.485 -39.105 1.00 44.38 296 SER A C 1
ATOM 2300 O O . SER A 1 296 ? -28.001 -0.270 -38.594 1.00 44.38 296 SER A O 1
ATOM 2302 N N . LYS A 1 297 ? -30.138 0.215 -39.124 1.00 53.41 297 LYS A N 1
ATOM 2303 C CA . LYS A 1 297 ? -30.785 -0.948 -38.477 1.00 53.41 297 LYS A CA 1
ATOM 2304 C C . LYS A 1 297 ? -30.512 -2.275 -39.214 1.00 53.41 297 LYS A C 1
ATOM 2306 O O . LYS A 1 297 ? -31.439 -2.970 -39.620 1.00 53.41 297 LYS A O 1
ATOM 2311 N N . GLN A 1 298 ? -29.239 -2.601 -39.425 1.00 60.41 298 GLN A N 1
ATOM 2312 C CA . GLN A 1 298 ? -28.787 -3.918 -39.872 1.00 60.41 298 GLN A CA 1
ATOM 2313 C C . GLN A 1 298 ? -28.785 -4.905 -38.689 1.00 60.41 298 GLN A C 1
ATOM 2315 O O . GLN A 1 298 ? -28.580 -4.483 -37.548 1.00 60.41 298 GLN A O 1
ATOM 2320 N N . PRO A 1 299 ? -29.015 -6.209 -38.925 1.00 67.38 299 PRO A N 1
ATOM 2321 C CA . PRO A 1 299 ? -28.973 -7.208 -37.865 1.00 67.38 299 PRO A CA 1
ATOM 2322 C C . PRO A 1 299 ? -27.549 -7.384 -37.321 1.00 67.38 299 PRO A C 1
ATOM 2324 O O . PRO A 1 299 ? -26.580 -7.453 -38.084 1.00 67.38 299 PRO A O 1
ATOM 2327 N N . LEU A 1 300 ? -27.435 -7.482 -35.995 1.00 77.19 300 LEU A N 1
ATOM 2328 C CA . LEU A 1 300 ? -26.159 -7.682 -35.308 1.00 77.19 300 LEU A CA 1
ATOM 2329 C C . LEU A 1 300 ? -25.564 -9.044 -35.684 1.00 77.19 300 LEU A C 1
ATOM 2331 O O . LEU A 1 300 ? -26.287 -10.035 -35.776 1.00 77.19 300 LEU A O 1
ATOM 2335 N N . GLN A 1 301 ? -24.251 -9.086 -35.894 1.00 78.69 301 GLN A N 1
ATOM 2336 C CA . GLN A 1 301 ? -23.531 -10.318 -36.221 1.00 78.69 301 GLN A CA 1
ATOM 2337 C C . GLN A 1 301 ? -23.044 -11.030 -34.946 1.00 78.69 301 GLN A C 1
ATOM 2339 O O . GLN A 1 301 ? -22.763 -10.353 -33.951 1.00 78.69 301 GLN A O 1
ATOM 2344 N N . PRO A 1 302 ? -22.901 -12.369 -34.958 1.00 79.56 302 PRO A N 1
ATOM 2345 C CA . PRO A 1 302 ? -22.192 -13.095 -33.907 1.00 79.56 302 PRO A CA 1
ATOM 2346 C C . PRO A 1 302 ? -20.770 -12.556 -33.682 1.00 79.56 302 PRO A C 1
ATOM 2348 O O . PRO A 1 302 ? -20.135 -12.044 -34.603 1.00 79.56 302 PRO A O 1
ATOM 2351 N N . GLY A 1 303 ? -20.281 -12.643 -32.446 1.00 80.25 303 GLY A N 1
ATOM 2352 C CA . GLY A 1 303 ? -19.011 -12.066 -31.997 1.00 80.25 303 GLY A CA 1
ATOM 2353 C C . GLY A 1 303 ? -19.058 -10.563 -31.684 1.00 80.25 303 GLY A C 1
ATOM 2354 O O . GLY A 1 303 ? -18.077 -10.018 -31.180 1.00 80.25 303 GLY A O 1
ATOM 2355 N N . ARG A 1 304 ? -20.173 -9.861 -31.944 1.00 82.44 304 ARG A N 1
ATOM 2356 C CA . ARG A 1 304 ? -20.269 -8.414 -31.689 1.00 82.44 304 ARG A CA 1
ATOM 2357 C C . ARG A 1 304 ? -20.386 -8.100 -30.195 1.00 82.44 304 ARG A C 1
ATOM 2359 O O . ARG A 1 304 ? -21.291 -8.606 -29.536 1.00 82.44 304 ARG A O 1
ATOM 2366 N N . LYS A 1 305 ? -19.540 -7.190 -29.695 1.00 87.62 305 LYS A N 1
ATOM 2367 C CA . LYS A 1 305 ? -19.693 -6.580 -28.363 1.00 87.62 305 LYS A CA 1
ATOM 2368 C C . LYS A 1 305 ? -20.859 -5.586 -28.339 1.00 87.62 305 LYS A C 1
ATOM 2370 O O . LYS A 1 305 ? -21.012 -4.761 -29.244 1.00 87.62 305 LYS A O 1
ATOM 2375 N N . VAL A 1 306 ? -21.679 -5.670 -27.300 1.00 87.31 306 VAL A N 1
ATOM 2376 C CA . VAL A 1 306 ? -22.910 -4.896 -27.103 1.00 87.31 306 VAL A CA 1
ATOM 2377 C C . VAL A 1 306 ? -23.030 -4.505 -25.628 1.00 87.31 306 VAL A C 1
ATOM 2379 O O . VAL A 1 306 ? -22.677 -5.294 -24.759 1.00 87.31 306 VAL A O 1
ATOM 2382 N N . ALA A 1 307 ? -23.542 -3.313 -25.332 1.00 87.69 307 ALA A N 1
ATOM 2383 C CA . ALA A 1 307 ? -24.064 -3.003 -24.008 1.00 87.69 307 ALA A CA 1
ATOM 2384 C C . ALA A 1 307 ? -25.459 -3.630 -23.908 1.00 87.69 307 ALA A C 1
ATOM 2386 O O . ALA A 1 307 ? -26.315 -3.384 -24.767 1.00 87.69 307 ALA A O 1
ATOM 2387 N N . PHE A 1 308 ? -25.675 -4.456 -22.890 1.00 87.69 308 PHE A N 1
ATOM 2388 C CA . PHE A 1 308 ? -26.902 -5.213 -22.662 1.00 87.69 308 PHE A CA 1
ATOM 2389 C C . PHE A 1 308 ? -27.488 -4.873 -21.291 1.00 87.69 308 PHE A C 1
ATOM 2391 O O . PHE A 1 308 ? -26.752 -4.758 -20.318 1.00 87.69 308 PHE A O 1
ATOM 2398 N N . ARG A 1 309 ? -28.814 -4.733 -21.206 1.00 84.62 309 ARG A N 1
ATOM 2399 C CA . ARG A 1 309 ? -29.532 -4.630 -19.926 1.00 84.62 309 ARG A CA 1
ATOM 2400 C C . ARG A 1 309 ? -30.223 -5.962 -19.614 1.00 84.62 309 ARG A C 1
ATOM 2402 O O . ARG A 1 309 ? -31.150 -6.311 -20.360 1.00 84.62 309 ARG A O 1
ATOM 2409 N N . PRO A 1 310 ? -29.815 -6.685 -18.554 1.00 80.69 310 PRO A N 1
ATOM 2410 C CA . PRO A 1 310 ? -30.476 -7.911 -18.121 1.00 80.69 310 PRO A CA 1
ATOM 2411 C C . PRO A 1 310 ? -31.973 -7.715 -17.807 1.00 80.69 310 PRO A C 1
ATOM 2413 O O . PRO A 1 310 ? -32.413 -6.601 -17.497 1.00 80.69 310 PRO A O 1
ATOM 2416 N N . PRO A 1 311 ? -32.796 -8.778 -17.884 1.00 73.25 311 PRO A N 1
ATOM 2417 C CA . PRO A 1 311 ? -34.134 -8.773 -17.299 1.00 73.25 311 PRO A CA 1
ATOM 2418 C C . PRO A 1 311 ? -34.061 -8.566 -15.779 1.00 73.25 311 PRO A C 1
ATOM 2420 O O . PRO A 1 311 ? -33.093 -8.973 -15.146 1.00 73.25 311 PRO A O 1
ATOM 2423 N N . LYS A 1 312 ? -35.102 -7.979 -15.177 1.00 65.19 312 LYS A N 1
ATOM 2424 C CA . LYS A 1 312 ? -35.186 -7.868 -13.714 1.00 65.19 312 LYS A CA 1
ATOM 2425 C C . LYS A 1 312 ? -35.364 -9.243 -13.070 1.00 65.19 312 LYS A C 1
ATOM 2427 O O . LYS A 1 312 ? -36.410 -9.861 -13.273 1.00 65.19 312 LYS A O 1
ATOM 2432 N N . ASP A 1 313 ? -34.421 -9.641 -12.224 1.00 58.53 313 ASP A N 1
ATOM 2433 C CA . ASP A 1 313 ? -34.668 -10.650 -11.194 1.00 58.53 313 ASP A CA 1
ATOM 2434 C C . ASP A 1 313 ? -35.405 -10.025 -9.994 1.00 58.53 313 ASP A C 1
ATOM 2436 O O . ASP A 1 313 ? -35.144 -8.872 -9.643 1.00 58.53 313 ASP A O 1
ATOM 2440 N N . PRO A 1 314 ? -36.318 -10.754 -9.323 1.00 49.66 314 PRO A N 1
ATOM 2441 C CA . PRO A 1 314 ? -37.186 -10.212 -8.271 1.00 49.66 314 PRO A CA 1
ATOM 2442 C C . PRO A 1 314 ? -36.482 -9.978 -6.918 1.00 49.66 314 PRO A C 1
ATOM 2444 O O . PRO A 1 314 ? -37.158 -9.843 -5.900 1.00 49.66 314 PRO A O 1
ATOM 2447 N N . GLY A 1 315 ? -35.145 -9.960 -6.894 1.00 53.03 315 GLY A N 1
ATOM 2448 C CA . GLY A 1 315 ? -34.327 -9.812 -5.686 1.00 53.03 315 GLY A CA 1
ATOM 2449 C C . GLY A 1 315 ? -33.154 -8.831 -5.793 1.00 53.03 315 GLY A C 1
ATOM 2450 O O . GLY A 1 315 ? -32.479 -8.637 -4.787 1.00 53.03 315 GLY A O 1
ATOM 2451 N N . ASN A 1 316 ? -32.911 -8.209 -6.956 1.00 47.88 316 ASN A N 1
ATOM 2452 C CA . ASN A 1 316 ? -31.915 -7.138 -7.090 1.00 47.88 316 ASN A CA 1
ATOM 2453 C C . ASN A 1 316 ? -32.610 -5.766 -7.197 1.00 47.88 316 ASN A C 1
ATOM 2455 O O . ASN A 1 316 ? -33.655 -5.642 -7.840 1.00 47.88 316 ASN A O 1
ATOM 2459 N N . THR A 1 317 ? -32.044 -4.750 -6.543 1.00 44.97 317 THR A N 1
ATOM 2460 C CA . THR A 1 317 ? -32.647 -3.413 -6.384 1.00 44.97 317 THR A CA 1
ATOM 2461 C C . THR A 1 317 ? -32.111 -2.406 -7.406 1.00 44.97 317 THR A C 1
ATOM 2463 O O . THR A 1 317 ? -32.787 -1.422 -7.707 1.00 44.97 317 THR A O 1
ATOM 2466 N N . ASP A 1 318 ? -30.939 -2.670 -7.988 1.00 54.38 318 ASP A N 1
ATOM 2467 C CA . ASP A 1 318 ? -30.212 -1.712 -8.822 1.00 54.38 318 ASP A CA 1
ATOM 2468 C C . ASP A 1 318 ? -30.792 -1.652 -10.240 1.00 54.38 318 ASP A C 1
ATOM 2470 O O . ASP A 1 318 ? -30.359 -2.318 -11.180 1.00 54.38 318 ASP A O 1
ATOM 2474 N N . GLU A 1 319 ? -31.851 -0.852 -10.399 1.00 54.62 319 GLU A N 1
ATOM 2475 C CA . GLU A 1 319 ? -32.710 -0.899 -11.584 1.00 54.62 319 GLU A CA 1
ATOM 2476 C C . GLU A 1 319 ? -32.000 -0.570 -12.910 1.00 54.62 319 GLU A C 1
ATOM 2478 O O . GLU A 1 319 ? -32.556 -0.871 -13.969 1.00 54.62 319 GLU A O 1
ATOM 2483 N N . ASN A 1 320 ? -30.825 0.065 -12.888 1.00 57.69 320 ASN A N 1
ATOM 2484 C CA . ASN A 1 320 ? -30.237 0.767 -14.035 1.00 57.69 320 ASN A CA 1
ATOM 2485 C C . ASN A 1 320 ? -28.969 0.144 -14.635 1.00 57.69 320 ASN A C 1
ATOM 2487 O O . ASN A 1 320 ? -28.450 0.709 -15.598 1.00 57.69 320 ASN A O 1
ATOM 2491 N N . GLU A 1 321 ? -28.481 -0.988 -14.130 1.00 75.62 321 GLU A N 1
ATOM 2492 C CA . GLU A 1 321 ? -27.211 -1.558 -14.590 1.00 75.62 321 GLU A CA 1
ATOM 2493 C C . GLU A 1 321 ? -27.268 -2.103 -16.035 1.00 75.62 321 GLU A C 1
ATOM 2495 O O . GLU A 1 321 ? -28.212 -2.788 -16.446 1.00 75.62 321 GLU A O 1
ATOM 2500 N N . TRP A 1 322 ? -26.240 -1.775 -16.823 1.00 86.81 322 TRP A N 1
ATOM 2501 C CA . TRP A 1 322 ? -25.977 -2.325 -18.156 1.00 86.81 322 TRP A CA 1
ATOM 2502 C C . TRP A 1 322 ? -24.605 -2.994 -18.145 1.00 86.81 322 TRP A C 1
ATOM 2504 O O . TRP A 1 322 ? -23.652 -2.394 -17.665 1.00 86.81 322 TRP A O 1
ATOM 2514 N N . ILE A 1 323 ? -24.471 -4.167 -18.754 1.00 87.19 323 ILE A N 1
ATOM 2515 C CA . ILE A 1 323 ? -23.224 -4.948 -18.798 1.00 87.19 323 ILE A CA 1
ATOM 2516 C C . ILE A 1 323 ? -22.651 -5.041 -20.218 1.00 87.19 323 ILE A C 1
ATOM 2518 O O . ILE A 1 323 ? -23.380 -4.908 -21.210 1.00 87.19 323 ILE A O 1
ATOM 2522 N N . ILE A 1 324 ? -21.343 -5.290 -20.344 1.00 88.19 324 ILE A N 1
ATOM 2523 C CA . ILE A 1 324 ? -20.740 -5.720 -21.615 1.00 88.19 324 ILE A CA 1
ATOM 2524 C C . ILE A 1 324 ? -21.170 -7.163 -21.890 1.00 88.19 324 ILE A C 1
ATOM 2526 O O . ILE A 1 324 ? -20.838 -8.071 -21.141 1.00 88.19 324 ILE A O 1
ATOM 2530 N N . ALA A 1 325 ? -21.821 -7.394 -23.027 1.00 87.44 325 ALA A N 1
ATOM 2531 C CA . ALA A 1 325 ? -22.119 -8.730 -23.525 1.00 87.44 325 ALA A CA 1
ATOM 2532 C C . ALA A 1 325 ? -21.573 -8.940 -24.948 1.00 87.44 325 ALA A C 1
ATOM 2534 O O . ALA A 1 325 ? -21.247 -7.995 -25.674 1.00 87.44 325 ALA A O 1
ATOM 2535 N N . ILE A 1 326 ? -21.484 -10.201 -25.366 1.00 87.88 326 ILE A N 1
ATOM 2536 C CA . ILE A 1 326 ? -21.080 -10.638 -26.706 1.00 87.88 326 ILE A CA 1
ATOM 2537 C C . ILE A 1 326 ? -22.261 -11.369 -27.348 1.00 87.88 326 ILE A C 1
ATOM 2539 O O . ILE A 1 326 ? -22.806 -12.304 -26.767 1.00 87.88 326 ILE A O 1
ATOM 2543 N N . VAL A 1 327 ? -22.659 -10.976 -28.561 1.00 86.44 327 VAL A N 1
ATOM 2544 C CA . VAL A 1 327 ? -23.690 -11.694 -29.331 1.00 86.44 327 VAL A CA 1
ATOM 2545 C C . VAL A 1 327 ? -23.149 -13.065 -29.735 1.00 86.44 327 VAL A C 1
ATOM 2547 O O . VAL A 1 327 ? -22.244 -13.146 -30.563 1.00 86.44 327 VAL A O 1
ATOM 2550 N N . THR A 1 328 ? -23.702 -14.150 -29.197 1.00 85.38 328 THR A N 1
ATOM 2551 C CA . THR A 1 328 ? -23.287 -15.522 -29.539 1.00 85.38 328 THR A CA 1
ATOM 2552 C C . THR A 1 328 ? -24.061 -16.067 -30.735 1.00 85.38 328 THR A C 1
ATOM 2554 O O . THR A 1 328 ? -23.479 -16.713 -31.605 1.00 85.38 328 THR A O 1
ATOM 2557 N N . ARG A 1 329 ? -25.365 -15.771 -30.834 1.00 81.50 329 ARG A N 1
ATOM 2558 C CA . ARG A 1 329 ? -26.234 -16.254 -31.920 1.00 81.50 329 ARG A CA 1
ATOM 2559 C C . ARG A 1 329 ? -27.359 -15.269 -32.243 1.00 81.50 329 ARG A C 1
ATOM 2561 O O . ARG A 1 329 ? -27.923 -14.615 -31.371 1.00 81.50 329 ARG A O 1
ATOM 2568 N N . VAL A 1 330 ? -27.740 -15.196 -33.517 1.00 83.19 330 VAL A N 1
ATOM 2569 C CA . VAL A 1 330 ? -28.948 -14.479 -33.957 1.00 83.19 330 VAL A CA 1
ATOM 2570 C C . VAL A 1 330 ? -30.113 -15.467 -33.967 1.00 83.19 330 VAL A C 1
ATOM 2572 O O . VAL A 1 330 ? -30.131 -16.378 -34.790 1.00 83.19 330 VAL A O 1
ATOM 2575 N N . ILE A 1 331 ? -31.077 -15.310 -33.055 1.00 80.62 331 ILE A N 1
ATOM 2576 C CA . ILE A 1 331 ? -32.215 -16.239 -32.924 1.00 80.62 331 ILE A CA 1
ATOM 2577 C C . ILE A 1 331 ? -33.290 -15.915 -33.969 1.00 80.62 331 ILE A C 1
ATOM 2579 O O . ILE A 1 331 ? -33.793 -16.805 -34.649 1.00 80.62 331 ILE A O 1
ATOM 2583 N N . ASN A 1 332 ? -33.647 -14.636 -34.119 1.00 77.00 332 ASN A N 1
ATOM 2584 C CA . ASN A 1 332 ? -34.548 -14.178 -35.175 1.00 77.00 332 ASN A CA 1
ATOM 2585 C C . ASN A 1 332 ? -34.234 -12.723 -35.554 1.00 77.00 332 ASN A C 1
ATOM 2587 O O . ASN A 1 332 ? -34.582 -11.790 -34.829 1.00 77.00 332 ASN A O 1
ATOM 2591 N N . ALA A 1 333 ? -33.632 -12.533 -36.731 1.00 69.12 333 ALA A N 1
ATOM 2592 C CA . ALA A 1 333 ? -33.267 -11.220 -37.264 1.00 69.12 333 ALA A CA 1
ATOM 2593 C C . ALA A 1 333 ? -34.470 -10.314 -37.609 1.00 69.12 333 ALA A C 1
ATOM 2595 O O . ALA A 1 333 ? -34.298 -9.102 -37.693 1.00 69.12 333 ALA A O 1
ATOM 2596 N N . LYS A 1 334 ? -35.679 -10.870 -37.802 1.00 69.94 334 LYS A N 1
ATOM 2597 C CA . LYS A 1 334 ? -36.904 -10.097 -38.095 1.00 69.94 334 LYS A CA 1
ATOM 2598 C C . LYS A 1 334 ? -37.592 -9.594 -36.824 1.00 69.94 334 LYS A C 1
ATOM 2600 O O . LYS A 1 334 ? -38.029 -8.450 -36.791 1.00 69.94 334 LYS A O 1
ATOM 2605 N N . ASP A 1 335 ? -37.625 -10.414 -35.772 1.00 70.31 335 ASP A N 1
ATOM 2606 C CA . ASP A 1 335 ? -38.102 -10.001 -34.438 1.00 70.31 335 ASP A CA 1
ATOM 2607 C C . ASP A 1 335 ? -37.052 -9.174 -33.670 1.00 70.31 335 ASP A C 1
ATOM 2609 O O . ASP A 1 335 ? -37.353 -8.600 -32.624 1.00 70.31 335 ASP A O 1
ATOM 2613 N N . GLY A 1 336 ? -35.797 -9.176 -34.133 1.00 75.88 336 GLY A N 1
ATOM 2614 C CA . GLY A 1 336 ? -34.662 -8.621 -33.401 1.00 75.88 336 GLY A CA 1
ATOM 2615 C C . GLY A 1 336 ? -34.362 -9.384 -32.107 1.00 75.88 336 GLY A C 1
ATOM 2616 O O . GLY A 1 336 ? -34.090 -8.753 -31.088 1.00 75.88 336 GLY A O 1
ATOM 2617 N N . LYS A 1 337 ? -34.453 -10.720 -32.118 1.00 82.81 337 LYS A N 1
ATOM 2618 C CA . LYS A 1 337 ? -34.109 -11.587 -30.976 1.00 82.81 337 LYS A CA 1
ATOM 2619 C C . LYS A 1 337 ? -32.700 -12.147 -31.146 1.00 82.81 337 LYS A C 1
ATOM 2621 O O . LYS A 1 337 ? -32.395 -12.753 -32.177 1.00 82.81 337 LYS A O 1
ATOM 2626 N N . TYR A 1 338 ? -31.881 -11.979 -30.118 1.00 85.44 338 TYR A N 1
ATOM 2627 C CA . TYR A 1 338 ? -30.473 -12.358 -30.091 1.00 85.44 338 TYR A CA 1
ATOM 2628 C C . TYR A 1 338 ? -30.168 -13.161 -28.830 1.00 85.44 338 TYR A C 1
ATOM 2630 O O . TYR A 1 338 ? -30.823 -13.006 -27.803 1.00 85.44 338 TYR A O 1
ATOM 2638 N N . GLU A 1 339 ? -29.155 -14.001 -28.918 1.00 87.19 339 GLU A N 1
ATOM 2639 C CA . GLU A 1 339 ? -28.525 -14.663 -27.787 1.00 87.19 339 GLU A CA 1
ATOM 2640 C C . GLU A 1 339 ? -27.243 -13.900 -27.480 1.00 87.19 339 GLU A C 1
ATOM 2642 O O . GLU A 1 339 ? -26.441 -13.635 -28.384 1.00 87.19 339 GLU A O 1
ATOM 2647 N N . VAL A 1 340 ? -27.094 -13.482 -26.229 1.00 88.06 340 VAL A N 1
ATOM 2648 C CA . VAL A 1 340 ? -25.935 -12.727 -25.759 1.00 88.06 340 VAL A CA 1
ATOM 2649 C C . VAL A 1 340 ? -25.366 -13.408 -24.527 1.00 88.06 340 VAL A C 1
ATOM 2651 O O . VAL A 1 340 ? -26.113 -13.922 -23.700 1.00 88.06 340 VAL A O 1
ATOM 2654 N N . GLN A 1 341 ? -24.049 -13.429 -24.427 1.00 86.88 341 GLN A N 1
ATOM 2655 C CA . GLN A 1 341 ? -23.317 -13.960 -23.288 1.00 86.88 341 GLN A CA 1
ATOM 2656 C C . GLN A 1 341 ? -22.634 -12.802 -22.570 1.00 86.88 341 GLN A C 1
ATOM 2658 O O . GLN A 1 341 ? -22.098 -11.916 -23.238 1.00 86.88 341 GLN A O 1
ATOM 2663 N N . ASP A 1 342 ? -22.642 -12.815 -21.243 1.00 85.69 342 ASP A N 1
ATOM 2664 C CA . ASP A 1 342 ? -21.834 -11.901 -20.440 1.00 85.69 342 ASP A CA 1
ATOM 2665 C C . ASP A 1 342 ? -20.343 -11.993 -20.826 1.00 85.69 342 ASP A C 1
ATOM 2667 O O . ASP A 1 342 ? -19.837 -13.065 -21.190 1.00 85.69 342 ASP A O 1
ATOM 2671 N N . ALA A 1 343 ? -19.656 -10.852 -20.808 1.00 80.06 343 ALA A N 1
ATOM 2672 C CA . ALA A 1 343 ? -18.222 -10.777 -21.045 1.00 80.06 343 ALA A CA 1
ATOM 2673 C C . ALA A 1 343 ? -17.401 -11.113 -19.791 1.00 80.06 343 ALA A C 1
ATOM 2675 O O . ALA A 1 343 ? -16.240 -11.501 -19.942 1.00 80.06 343 ALA A O 1
ATOM 2676 N N . GLU A 1 344 ? -17.976 -10.998 -18.590 1.00 78.31 344 GLU A N 1
ATOM 2677 C CA . GLU A 1 344 ? -17.319 -11.446 -17.360 1.00 78.31 344 GLU A CA 1
ATOM 2678 C C . GLU A 1 344 ? -17.529 -12.956 -17.137 1.00 78.31 344 GLU A C 1
ATOM 2680 O O . GLU A 1 344 ? -18.621 -13.480 -17.380 1.00 78.31 344 GLU A O 1
ATOM 2685 N N . PRO A 1 345 ? -16.489 -13.704 -16.722 1.00 75.44 345 PRO A N 1
ATOM 2686 C CA . PRO A 1 345 ? -16.640 -15.096 -16.318 1.00 75.44 345 PRO A CA 1
ATOM 2687 C C . PRO A 1 345 ? -17.348 -15.186 -14.960 1.00 75.44 345 PRO A C 1
ATOM 2689 O O . PRO A 1 345 ? -17.209 -14.312 -14.109 1.00 75.44 345 PRO A O 1
ATOM 2692 N N . GLN A 1 346 ? -18.067 -16.283 -14.733 1.00 69.81 346 GLN A N 1
ATOM 2693 C CA . GLN A 1 346 ? -18.674 -16.575 -13.434 1.00 69.81 346 GLN A CA 1
ATOM 2694 C C . GLN A 1 346 ? -17.589 -16.873 -12.379 1.00 69.81 346 GLN A C 1
ATOM 2696 O O . GLN A 1 346 ? -16.505 -17.332 -12.740 1.00 69.81 346 GLN A O 1
ATOM 2701 N N . GLU A 1 347 ? -17.876 -16.684 -11.083 1.00 63.22 347 GLU A N 1
ATOM 2702 C CA . GLU A 1 347 ? -16.908 -16.908 -9.984 1.00 63.22 347 GLU A CA 1
ATOM 2703 C C . GLU A 1 347 ? -16.264 -18.313 -9.997 1.00 63.22 347 GLU A C 1
ATOM 2705 O O . GLU A 1 347 ? -15.085 -18.456 -9.678 1.00 63.22 347 GLU A O 1
ATOM 2710 N N . ASP A 1 348 ? -16.990 -19.339 -10.464 1.00 59.81 348 ASP A N 1
ATOM 2711 C CA . ASP A 1 348 ? -16.489 -20.711 -10.676 1.00 59.81 348 ASP A CA 1
ATOM 2712 C C . ASP A 1 348 ? -15.516 -20.862 -11.877 1.00 59.81 348 ASP A C 1
ATOM 2714 O O . ASP A 1 348 ? -15.121 -21.973 -12.238 1.00 59.81 348 ASP A O 1
ATOM 2718 N N . GLY A 1 349 ? -15.145 -19.770 -12.553 1.00 62.62 349 GLY A N 1
ATOM 2719 C CA . GLY A 1 349 ? -14.276 -19.763 -13.736 1.00 62.62 349 GLY A CA 1
ATOM 2720 C C . GLY A 1 349 ? -14.948 -20.241 -15.032 1.00 62.62 349 GLY A C 1
ATOM 2721 O O . GLY A 1 349 ? -14.261 -20.508 -16.020 1.00 62.62 349 GLY A O 1
ATOM 2722 N N . GLN A 1 350 ? -16.277 -20.366 -15.042 1.00 70.81 350 GLN A N 1
ATOM 2723 C CA . GLN A 1 350 ? -17.065 -20.732 -16.223 1.00 70.81 350 GLN A CA 1
ATOM 2724 C C . GLN A 1 350 ? -17.329 -19.512 -17.131 1.00 70.81 350 GLN A C 1
ATOM 2726 O O . GLN A 1 350 ? -17.315 -18.375 -16.650 1.00 70.81 350 GLN A O 1
ATOM 2731 N N . PRO A 1 351 ? -17.561 -19.708 -18.448 1.00 72.75 351 PRO A N 1
ATOM 2732 C CA . PRO A 1 351 ? -17.962 -18.619 -19.341 1.00 72.75 351 PRO A CA 1
ATOM 2733 C C . PRO A 1 351 ? -19.232 -17.920 -18.836 1.00 72.75 351 PRO A C 1
ATOM 2735 O O . PRO A 1 351 ? -20.131 -18.575 -18.311 1.00 72.75 351 PRO A O 1
ATOM 2738 N N . GLY A 1 352 ? -19.286 -16.598 -19.017 1.00 74.62 352 GLY A N 1
ATOM 2739 C CA . GLY A 1 352 ? -20.346 -15.730 -18.502 1.00 74.62 352 GLY A CA 1
ATOM 2740 C C . GLY A 1 352 ? -21.775 -16.146 -18.863 1.00 74.62 352 GLY A C 1
ATOM 2741 O O . GLY A 1 352 ? -22.018 -16.844 -19.850 1.00 74.62 352 GLY A O 1
ATOM 2742 N N . GLN A 1 353 ? -22.741 -15.696 -18.060 1.00 80.31 353 GLN A N 1
ATOM 2743 C CA . GLN A 1 353 ? -24.140 -16.113 -18.174 1.00 80.31 353 GLN A CA 1
ATOM 2744 C C . GLN A 1 353 ? -24.739 -15.769 -19.552 1.00 80.31 353 GLN A C 1
ATOM 2746 O O . GLN A 1 353 ? -24.555 -14.675 -20.088 1.00 80.31 353 GLN A O 1
ATOM 2751 N N . VAL A 1 354 ? -25.490 -16.714 -20.129 1.00 84.88 354 VAL A N 1
ATOM 2752 C CA . VAL A 1 354 ? -26.175 -16.544 -21.421 1.00 84.88 354 VAL A CA 1
ATOM 2753 C C . VAL A 1 354 ? -27.611 -16.059 -21.208 1.00 84.88 354 VAL A C 1
ATOM 2755 O O . VAL A 1 354 ? -28.350 -16.607 -20.388 1.00 84.88 354 VAL A O 1
ATOM 2758 N N . TYR A 1 355 ? -28.019 -15.065 -21.997 1.00 84.00 355 TYR A N 1
ATOM 2759 C CA . TYR A 1 355 ? -29.327 -14.417 -21.957 1.00 84.00 355 TYR A CA 1
ATOM 2760 C C . TYR A 1 355 ? -29.965 -14.323 -23.352 1.00 84.00 355 TYR A C 1
ATOM 2762 O O . TYR A 1 355 ? -29.29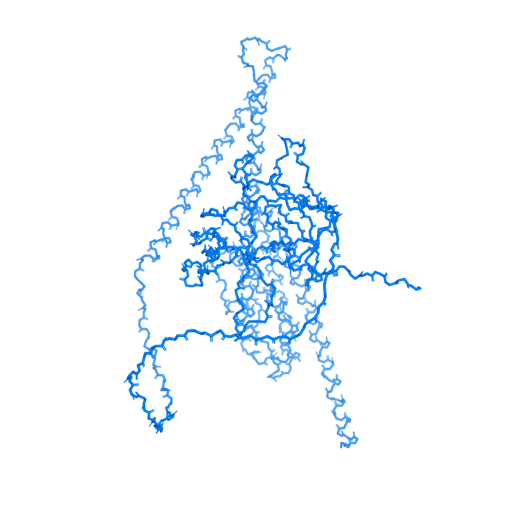1 -14.127 -24.368 1.00 84.00 355 TYR A O 1
ATOM 2770 N N . ILE A 1 356 ? -31.300 -14.380 -23.405 1.00 85.25 356 ILE A N 1
ATOM 2771 C CA . ILE A 1 356 ? -32.074 -14.080 -24.619 1.00 85.25 356 ILE A CA 1
ATOM 2772 C C . ILE A 1 356 ? -32.453 -12.597 -24.601 1.00 85.25 356 ILE A C 1
ATOM 2774 O O . ILE A 1 356 ? -33.343 -12.169 -23.865 1.00 85.25 356 ILE A O 1
ATOM 2778 N N . ALA A 1 357 ? -31.784 -11.814 -25.440 1.00 83.69 357 ALA A N 1
ATOM 2779 C CA . ALA A 1 357 ? -31.958 -10.375 -25.554 1.00 83.69 357 ALA A CA 1
ATOM 2780 C C . ALA A 1 357 ? -32.868 -9.983 -26.731 1.00 83.69 357 ALA A C 1
ATOM 2782 O O . ALA A 1 357 ? -32.999 -10.686 -27.737 1.00 83.69 357 ALA A O 1
ATOM 2783 N N . MET A 1 358 ? -33.472 -8.799 -26.630 1.00 81.56 358 MET A N 1
ATOM 2784 C CA . MET A 1 358 ? -34.216 -8.167 -27.722 1.00 81.56 358 MET A CA 1
ATOM 2785 C C . MET A 1 358 ? -33.461 -6.933 -28.213 1.00 81.56 358 MET A C 1
ATOM 2787 O O . MET A 1 358 ? -32.814 -6.249 -27.432 1.00 81.56 358 MET A O 1
ATOM 2791 N N . SER A 1 359 ? -33.623 -6.561 -29.482 1.00 80.19 359 SER A N 1
ATOM 2792 C CA . SER A 1 359 ? -32.930 -5.427 -30.119 1.00 80.19 359 SER A CA 1
ATOM 2793 C C . SER A 1 359 ? -33.188 -4.051 -29.479 1.00 80.19 359 SER A C 1
ATOM 2795 O O . SER A 1 359 ? -32.612 -3.063 -29.926 1.00 80.19 359 SER A O 1
ATOM 2797 N N . ARG A 1 360 ? -34.070 -3.968 -28.473 1.00 78.94 360 ARG A N 1
ATOM 2798 C CA . ARG A 1 360 ? -34.287 -2.780 -27.631 1.00 78.94 360 ARG A CA 1
ATOM 2799 C C . ARG A 1 360 ? -33.404 -2.748 -26.377 1.00 78.94 360 ARG A C 1
ATOM 2801 O O . ARG A 1 360 ? -33.085 -1.666 -25.915 1.00 78.94 360 ARG A O 1
ATOM 2808 N N . SER A 1 361 ? -32.994 -3.899 -25.844 1.00 81.81 361 SER A N 1
ATOM 2809 C CA . SER A 1 361 ? -32.123 -4.014 -24.664 1.00 81.81 361 SER A CA 1
ATOM 2810 C C . SER A 1 361 ? -30.643 -4.144 -25.041 1.00 81.81 361 SER A C 1
ATOM 2812 O O . SER A 1 361 ? -29.860 -4.633 -24.236 1.00 81.81 361 SER A O 1
ATOM 2814 N N . LEU A 1 362 ? -30.275 -3.765 -26.272 1.00 84.19 362 LEU A N 1
ATOM 2815 C CA . LEU A 1 362 ? -28.936 -3.907 -26.845 1.00 84.19 362 LEU A CA 1
ATOM 2816 C C . LEU A 1 362 ? -28.508 -2.608 -27.531 1.00 84.19 362 LEU A C 1
ATOM 2818 O O . LEU A 1 362 ? -29.232 -2.099 -28.388 1.00 84.19 362 LEU A O 1
ATOM 2822 N N . VAL A 1 363 ? -27.308 -2.123 -27.215 1.00 86.81 363 VAL A N 1
ATOM 2823 C CA . VAL A 1 363 ? -26.635 -1.037 -27.944 1.00 86.81 363 VAL A CA 1
ATOM 2824 C C . VAL A 1 363 ? -25.281 -1.562 -28.436 1.00 86.81 363 VAL A C 1
ATOM 2826 O O . VAL A 1 363 ? -24.463 -1.959 -27.610 1.00 86.81 363 VAL A O 1
ATOM 2829 N N . PRO A 1 364 ? -25.007 -1.624 -29.752 1.00 85.06 364 PRO A N 1
ATOM 2830 C CA . PRO A 1 364 ? -23.745 -2.172 -30.245 1.00 85.06 364 PRO A CA 1
ATOM 2831 C C . PRO A 1 364 ? -22.578 -1.250 -29.910 1.00 85.06 364 PRO A C 1
ATOM 2833 O O . PRO A 1 364 ? -22.661 -0.055 -30.184 1.00 85.06 364 PRO A O 1
ATOM 2836 N N . LEU A 1 365 ? -21.473 -1.791 -29.395 1.00 84.50 365 LEU A N 1
ATOM 2837 C CA . LEU A 1 365 ? -20.244 -1.014 -29.228 1.00 84.50 365 LEU A CA 1
ATOM 2838 C C . LEU A 1 365 ? -19.504 -0.881 -30.570 1.00 84.50 365 LEU A C 1
ATOM 2840 O O . LEU A 1 365 ? -19.580 -1.801 -31.395 1.00 84.50 365 LEU A O 1
ATOM 2844 N N . PRO A 1 366 ? -18.766 0.222 -30.795 1.00 82.38 366 PRO A N 1
ATOM 2845 C CA . PRO A 1 366 ? -17.732 0.294 -31.828 1.00 82.38 366 PRO A CA 1
ATOM 2846 C C . PRO A 1 366 ? -16.580 -0.678 -31.516 1.00 82.38 366 PRO A C 1
ATOM 2848 O O . PRO A 1 366 ? -16.460 -1.205 -30.412 1.00 82.38 366 PRO A O 1
ATOM 2851 N N . ASP A 1 367 ? -15.721 -0.923 -32.499 1.00 78.19 367 ASP A N 1
ATOM 2852 C CA . ASP A 1 367 ? -14.660 -1.930 -32.425 1.00 78.19 367 ASP A CA 1
ATOM 2853 C C . ASP A 1 367 ? -13.367 -1.398 -33.037 1.00 78.19 367 ASP A C 1
ATOM 2855 O O . ASP A 1 367 ? -13.358 -0.890 -34.157 1.00 78.19 367 ASP A O 1
ATOM 2859 N N . GLN A 1 368 ? -12.285 -1.509 -32.268 1.00 72.81 368 GLN A N 1
ATOM 2860 C CA . GLN A 1 368 ? -10.958 -0.989 -32.595 1.00 72.81 368 GLN A CA 1
ATOM 2861 C C . GLN A 1 368 ? -10.263 -1.790 -33.712 1.00 72.81 368 GLN A C 1
ATOM 2863 O O . GLN A 1 368 ? -9.324 -1.298 -34.328 1.00 72.81 368 GLN A O 1
ATOM 2868 N N . THR A 1 369 ? -10.737 -3.007 -34.006 1.00 74.31 369 THR A N 1
ATOM 2869 C CA . THR A 1 369 ? -10.224 -3.866 -35.089 1.00 74.31 369 THR A CA 1
ATOM 2870 C C . THR A 1 369 ? -11.023 -3.747 -36.394 1.00 74.31 369 THR A C 1
ATOM 2872 O O . THR A 1 369 ? -10.647 -4.327 -37.414 1.00 74.31 369 THR A O 1
ATOM 2875 N N . ALA A 1 370 ? -12.127 -2.993 -36.393 1.00 72.75 370 ALA A N 1
ATOM 2876 C CA . ALA A 1 370 ? -13.015 -2.883 -37.543 1.00 72.75 370 ALA A CA 1
ATOM 2877 C C . ALA A 1 370 ? -12.437 -1.994 -38.658 1.00 72.75 370 ALA A C 1
ATOM 2879 O O . ALA A 1 370 ? -12.006 -0.867 -38.424 1.00 72.75 370 ALA A O 1
ATOM 2880 N N . GLN A 1 371 ? -12.501 -2.479 -39.900 1.00 69.06 371 GLN A N 1
ATOM 2881 C CA . GLN A 1 371 ? -12.023 -1.748 -41.078 1.00 69.06 371 GLN A CA 1
ATOM 2882 C C . GLN A 1 371 ? -12.807 -0.449 -41.327 1.00 69.06 371 GLN A C 1
ATOM 2884 O O . GLN A 1 371 ? -14.022 -0.384 -41.117 1.00 69.06 371 GLN A O 1
ATOM 2889 N N . LEU A 1 372 ? -12.108 0.571 -41.836 1.00 64.69 372 LEU A N 1
ATOM 2890 C CA . LEU A 1 372 ? -12.666 1.887 -42.148 1.00 64.69 372 LEU A CA 1
ATOM 2891 C C . LEU A 1 372 ? -13.890 1.765 -43.079 1.00 64.69 372 LEU A C 1
ATOM 2893 O O . LEU A 1 372 ? -13.803 1.179 -44.155 1.00 64.69 372 LEU A O 1
ATOM 2897 N N . GLY A 1 373 ? -15.033 2.319 -42.666 1.00 61.38 373 GLY A N 1
ATOM 2898 C CA . GLY A 1 373 ? -16.297 2.235 -43.414 1.00 61.38 373 GLY A CA 1
ATOM 2899 C C . GLY A 1 373 ? -17.181 1.021 -43.087 1.00 61.38 373 GLY A C 1
ATOM 2900 O O . GLY A 1 373 ? -18.319 0.967 -43.549 1.00 61.38 373 GLY A O 1
ATOM 2901 N N . SER A 1 374 ? -16.720 0.081 -42.256 1.00 72.00 374 SER A N 1
ATOM 2902 C CA . SER A 1 374 ? -17.590 -0.945 -41.668 1.00 72.00 374 SER A CA 1
ATOM 2903 C C . SER A 1 374 ? -18.580 -0.316 -40.673 1.00 72.00 374 SER A C 1
ATOM 2905 O O . SER A 1 374 ? -18.156 0.539 -39.898 1.00 72.00 374 SER A O 1
ATOM 2907 N N . PRO A 1 375 ? -19.845 -0.783 -40.569 1.00 70.38 375 PRO A N 1
ATOM 2908 C CA . PRO A 1 375 ? -20.776 -0.364 -39.508 1.00 70.38 375 PRO A CA 1
ATOM 2909 C C . PRO A 1 375 ? -20.239 -0.579 -38.081 1.00 70.38 375 PRO A C 1
ATOM 2911 O O . PRO A 1 375 ? -20.750 -0.000 -37.128 1.00 70.38 375 PRO A O 1
ATOM 2914 N N . ALA A 1 376 ? -19.222 -1.432 -37.940 1.00 71.00 376 ALA A N 1
ATOM 2915 C CA . ALA A 1 376 ? -18.509 -1.716 -36.701 1.00 71.00 376 ALA A CA 1
ATOM 2916 C C . ALA A 1 376 ? -17.443 -0.668 -36.315 1.00 71.00 376 ALA A C 1
ATOM 2918 O O . ALA A 1 376 ? -16.996 -0.661 -35.165 1.00 71.00 376 ALA A O 1
ATOM 2919 N N . HIS A 1 377 ? -17.003 0.169 -37.258 1.00 77.44 377 HIS A N 1
ATOM 2920 C CA . HIS A 1 377 ? -15.924 1.136 -37.068 1.00 77.44 377 HIS A CA 1
ATOM 2921 C C . HIS A 1 377 ? -16.424 2.408 -36.370 1.00 77.44 377 HIS A C 1
ATOM 2923 O O . HIS A 1 377 ? -17.564 2.833 -36.557 1.00 77.44 377 HIS A O 1
ATOM 2929 N N . LEU A 1 378 ? -15.557 3.061 -35.590 1.00 76.50 378 LEU A N 1
ATOM 2930 C CA . LEU A 1 378 ? -15.925 4.217 -34.765 1.00 76.50 378 LEU A CA 1
ATOM 2931 C C . LEU A 1 378 ? -16.499 5.397 -35.576 1.00 76.50 378 LEU A C 1
ATOM 2933 O O . LEU A 1 378 ? -17.370 6.108 -35.088 1.00 76.50 378 LEU A O 1
ATOM 2937 N N . SER A 1 379 ? -16.093 5.575 -36.838 1.00 75.38 379 SER A N 1
ATOM 2938 C CA . SER A 1 379 ? -16.653 6.617 -37.721 1.00 75.38 379 SER A CA 1
ATOM 2939 C C . SER A 1 379 ? -18.126 6.406 -38.101 1.00 75.38 379 SER A C 1
ATOM 2941 O O . SER A 1 379 ? -18.737 7.304 -38.674 1.00 75.38 379 SER A O 1
ATOM 2943 N N . SER A 1 380 ? -18.690 5.223 -37.843 1.00 74.56 380 SER A N 1
ATOM 2944 C CA . SER A 1 380 ? -20.110 4.910 -38.059 1.00 74.56 380 SER A CA 1
ATOM 2945 C C . SER A 1 380 ? -20.982 5.226 -36.839 1.00 74.56 380 SER A C 1
ATOM 2947 O O . SER A 1 380 ? -22.190 4.995 -36.875 1.00 74.56 380 SER A O 1
ATOM 2949 N N . TYR A 1 381 ? -20.388 5.767 -35.771 1.00 78.06 381 TYR A N 1
ATOM 2950 C CA . TYR A 1 381 ? -21.067 6.154 -34.540 1.00 78.06 381 TYR A CA 1
ATOM 2951 C C . TYR A 1 381 ? -21.252 7.677 -34.451 1.00 78.06 381 TYR A C 1
ATOM 2953 O O . TYR A 1 381 ? -20.421 8.437 -34.954 1.00 78.06 381 TYR A O 1
ATOM 2961 N N . PRO A 1 382 ? -22.336 8.160 -33.813 1.00 77.56 382 PRO A N 1
ATOM 2962 C CA . PRO A 1 382 ? -22.534 9.587 -33.602 1.00 77.56 382 PRO A CA 1
ATOM 2963 C C . PRO A 1 382 ? -21.486 10.149 -32.631 1.00 77.56 382 PRO A C 1
ATOM 2965 O O . PRO A 1 382 ? -21.281 9.612 -31.545 1.00 77.56 382 PRO A O 1
ATOM 2968 N N . ILE A 1 383 ? -20.868 11.273 -32.998 1.00 80.38 383 ILE A N 1
ATOM 2969 C CA . ILE A 1 383 ? -20.035 12.063 -32.083 1.00 80.38 383 ILE A CA 1
ATOM 2970 C C . ILE A 1 383 ? -20.957 12.759 -31.073 1.00 80.38 383 ILE A C 1
ATOM 2972 O O . ILE A 1 383 ? -21.937 13.400 -31.466 1.00 80.38 383 ILE A O 1
ATOM 2976 N N . PHE A 1 384 ? -20.648 12.646 -29.781 1.00 84.81 384 PHE A N 1
ATOM 2977 C CA . PHE A 1 384 ? -21.458 13.215 -28.704 1.00 84.81 384 PHE A CA 1
ATOM 2978 C C . PHE A 1 384 ? -20.941 14.611 -28.313 1.00 84.81 384 PHE A C 1
ATOM 2980 O O . PHE A 1 384 ? -19.858 14.712 -27.735 1.00 84.81 384 PHE A O 1
ATOM 2987 N N . PRO A 1 385 ? -21.671 15.707 -28.601 1.00 83.38 385 PRO A N 1
ATOM 2988 C CA . PRO A 1 385 ? -21.275 17.035 -28.142 1.00 83.38 385 PRO A CA 1
ATOM 2989 C C . PRO A 1 385 ? -21.379 17.157 -26.616 1.00 83.38 385 PRO A C 1
ATOM 2991 O O . PRO A 1 385 ? -22.111 16.412 -25.960 1.00 83.38 385 PRO A O 1
ATOM 2994 N N . VAL A 1 386 ? -20.685 18.147 -26.055 1.00 83.62 386 VAL A N 1
ATOM 2995 C CA . VAL A 1 386 ? -20.757 18.497 -24.628 1.00 83.62 386 VAL A CA 1
ATOM 2996 C C . VAL A 1 386 ? -22.216 18.734 -24.194 1.00 83.62 386 VAL A C 1
ATOM 2998 O O . VAL A 1 386 ? -23.014 19.294 -24.946 1.00 83.62 386 VAL A O 1
ATOM 3001 N N . LYS A 1 387 ? -22.552 18.286 -22.979 1.00 82.94 387 LYS A N 1
ATOM 3002 C CA . LYS A 1 387 ? -23.901 18.141 -22.395 1.00 82.94 387 LYS A CA 1
ATOM 3003 C C . LYS A 1 387 ? -24.797 17.054 -23.005 1.00 82.94 387 LYS A C 1
ATOM 3005 O O . LYS A 1 387 ? -25.999 17.018 -22.743 1.00 82.94 387 LYS A O 1
ATOM 3010 N N . SER A 1 388 ? -24.244 16.130 -23.794 1.00 84.25 388 SER A N 1
ATOM 3011 C CA . SER A 1 388 ? -24.976 14.918 -24.191 1.00 84.25 388 SER A CA 1
ATOM 3012 C C . SER A 1 388 ? -25.082 13.935 -23.028 1.00 84.25 388 SER A C 1
ATOM 3014 O O . SER A 1 388 ? -24.071 13.605 -22.412 1.00 84.25 388 SER A O 1
ATOM 3016 N N . THR A 1 389 ? -26.283 13.401 -22.785 1.00 86.62 389 THR A N 1
ATOM 3017 C CA . THR A 1 389 ? -26.448 12.164 -22.005 1.00 86.62 389 THR A CA 1
ATOM 3018 C C . THR A 1 389 ? -26.009 10.967 -22.849 1.00 86.62 389 THR A C 1
ATOM 3020 O O . THR A 1 389 ? -26.522 10.756 -23.951 1.00 86.62 389 THR A O 1
ATOM 3023 N N . VAL A 1 390 ? -25.092 10.173 -22.309 1.00 88.75 390 VAL A N 1
ATOM 3024 C CA . VAL A 1 390 ? -24.539 8.953 -22.906 1.00 88.75 390 VAL A CA 1
ATOM 3025 C C . VAL A 1 390 ? -24.633 7.788 -21.919 1.00 88.75 390 VAL A C 1
ATOM 3027 O O . VAL A 1 390 ? -24.923 7.979 -20.738 1.00 88.75 390 VAL A O 1
ATOM 3030 N N . LEU A 1 391 ? -24.403 6.577 -22.419 1.00 87.50 391 LEU A N 1
ATOM 3031 C CA . LEU A 1 391 ? -24.143 5.387 -21.615 1.00 87.50 391 LEU A CA 1
ATOM 3032 C C . LEU A 1 391 ? -22.632 5.119 -21.702 1.00 87.50 391 LEU A C 1
ATOM 3034 O O . LEU A 1 391 ? -22.114 4.915 -22.803 1.00 87.50 391 LEU A O 1
ATOM 3038 N N . ALA A 1 392 ? -21.917 5.185 -20.581 1.00 87.19 392 ALA A N 1
ATOM 3039 C CA . ALA A 1 392 ? -20.456 5.090 -20.542 1.00 87.19 392 ALA A CA 1
ATOM 3040 C C . ALA A 1 392 ? -20.005 3.995 -19.571 1.00 87.19 392 ALA A C 1
ATOM 3042 O O . ALA A 1 392 ? -20.607 3.831 -18.512 1.00 87.19 392 ALA A O 1
ATOM 3043 N N . LEU A 1 393 ? -18.960 3.249 -19.938 1.00 85.44 393 LEU A N 1
ATOM 3044 C CA . LEU A 1 393 ? -18.379 2.222 -19.072 1.00 85.44 393 LEU A CA 1
ATOM 3045 C C . LEU A 1 393 ? -17.658 2.882 -17.889 1.00 85.44 393 LEU A C 1
ATOM 3047 O O . LEU A 1 393 ? -16.853 3.795 -18.107 1.00 85.44 393 LEU A O 1
ATOM 3051 N N . TYR A 1 394 ? -17.907 2.414 -16.668 1.00 82.94 394 TYR A N 1
ATOM 3052 C CA . TYR A 1 394 ? -17.155 2.867 -15.498 1.00 82.94 394 TYR A CA 1
ATOM 3053 C C . TYR A 1 394 ? -15.734 2.266 -15.515 1.00 82.94 394 TYR A C 1
ATOM 3055 O O . TYR A 1 394 ? -15.566 1.128 -15.969 1.00 82.94 394 TYR A O 1
ATOM 3063 N N . PRO A 1 395 ? -14.688 3.001 -15.084 1.00 79.06 395 PRO A N 1
ATOM 3064 C CA . PRO A 1 395 ? -13.331 2.462 -14.996 1.00 79.06 395 PRO A CA 1
ATOM 3065 C C . PRO A 1 395 ? -13.274 1.135 -14.228 1.00 79.06 395 PRO A C 1
ATOM 3067 O O . PRO A 1 395 ? -13.970 0.959 -13.238 1.00 79.06 395 PRO A O 1
ATOM 3070 N N . ASP A 1 396 ? -12.449 0.206 -14.707 1.00 73.94 396 ASP A N 1
ATOM 3071 C CA . ASP A 1 396 ? -12.144 -1.073 -14.049 1.00 73.94 396 ASP A CA 1
ATOM 3072 C C . ASP A 1 396 ? -13.351 -1.984 -13.707 1.00 73.94 396 ASP A C 1
ATOM 3074 O O . ASP A 1 396 ? -13.235 -2.891 -12.888 1.00 73.94 396 ASP A O 1
ATOM 3078 N N . THR A 1 397 ? -14.479 -1.809 -14.410 1.00 81.56 397 THR A N 1
ATOM 3079 C CA . THR A 1 397 ? -15.665 -2.695 -14.379 1.00 81.56 397 THR A CA 1
ATOM 3080 C C . THR A 1 397 ? -16.134 -3.044 -15.800 1.00 81.56 397 THR A C 1
ATOM 3082 O O . THR A 1 397 ? -15.765 -2.363 -16.764 1.00 81.56 397 THR A O 1
ATOM 3085 N N . SER A 1 398 ? -17.005 -4.051 -15.944 1.00 81.12 398 SER A N 1
ATOM 3086 C CA . SER A 1 398 ? -17.767 -4.290 -17.186 1.00 81.12 398 SER A CA 1
ATOM 3087 C C . SER A 1 398 ? -19.163 -3.649 -17.200 1.00 81.12 398 SER A C 1
ATOM 3089 O O . SER A 1 398 ? -19.966 -3.957 -18.086 1.00 81.12 398 SER A O 1
ATOM 3091 N N . CYS A 1 399 ? -19.447 -2.729 -16.273 1.00 84.75 399 CYS A N 1
ATOM 3092 C CA . CYS A 1 399 ? -20.744 -2.067 -16.154 1.00 84.75 399 CYS A CA 1
ATOM 3093 C C . CYS A 1 399 ? -20.746 -0.660 -16.777 1.00 84.75 399 CYS A C 1
ATOM 3095 O O . CYS A 1 399 ? -19.785 0.110 -16.674 1.00 84.75 399 CYS A O 1
ATOM 3097 N N . PHE A 1 400 ? -21.850 -0.309 -17.439 1.00 85.19 400 PHE A N 1
ATOM 3098 C CA . PHE A 1 400 ? -22.111 1.027 -17.964 1.00 85.19 400 PHE A CA 1
ATOM 3099 C C . PHE A 1 400 ? -23.214 1.720 -17.168 1.00 85.19 400 PHE A C 1
ATOM 3101 O O . PHE A 1 400 ? -24.281 1.151 -16.934 1.00 85.19 400 PHE A O 1
ATOM 3108 N N . TYR A 1 401 ? -23.001 3.004 -16.895 1.00 85.81 401 TYR A N 1
ATOM 3109 C CA . TYR A 1 401 ? -23.951 3.857 -16.187 1.00 85.81 401 TYR A CA 1
ATOM 3110 C C . TYR A 1 401 ? -24.273 5.107 -17.014 1.00 85.81 401 TYR A C 1
ATOM 3112 O O . TYR A 1 401 ? -23.620 5.416 -18.023 1.00 85.81 401 TYR A O 1
ATOM 3120 N N . ARG A 1 402 ? -25.335 5.816 -16.618 1.00 85.69 402 ARG A N 1
ATOM 3121 C CA . ARG A 1 402 ? -25.738 7.072 -17.258 1.00 85.69 402 ARG A CA 1
ATOM 3122 C C . ARG A 1 402 ? -24.715 8.165 -16.924 1.00 85.69 402 ARG A C 1
ATOM 3124 O O . ARG A 1 402 ? -24.254 8.262 -15.787 1.00 85.69 402 ARG A O 1
ATOM 3131 N N . ALA A 1 403 ? -24.333 8.951 -17.932 1.00 86.44 403 ALA A N 1
ATOM 3132 C CA . ALA A 1 403 ? -23.346 10.013 -17.773 1.00 86.44 403 ALA A CA 1
ATOM 3133 C C . ALA A 1 403 ? -23.604 11.231 -18.678 1.00 86.44 403 ALA A C 1
ATOM 3135 O O . ALA A 1 403 ? -24.166 11.106 -19.770 1.00 86.44 403 ALA A O 1
ATOM 3136 N N . GLU A 1 404 ? -23.135 12.408 -18.258 1.00 86.94 404 GLU A N 1
ATOM 3137 C CA . GLU A 1 404 ? -23.077 13.638 -19.061 1.00 86.94 404 GLU A CA 1
ATOM 3138 C C . GLU A 1 404 ? -21.660 13.858 -19.623 1.00 86.94 404 GLU A C 1
ATOM 3140 O O . GLU A 1 404 ? -20.672 13.830 -18.885 1.00 86.94 404 GLU A O 1
ATOM 3145 N N . VAL A 1 405 ? -21.545 14.124 -20.929 1.00 87.31 405 VAL A N 1
ATOM 3146 C CA . VAL A 1 405 ? -20.276 14.512 -21.576 1.00 87.31 405 VAL A CA 1
ATOM 3147 C C . VAL A 1 405 ? -19.904 15.951 -21.199 1.00 87.31 405 VAL A C 1
ATOM 3149 O O . VAL A 1 405 ? -20.576 16.893 -21.611 1.00 87.31 405 VAL A O 1
ATOM 3152 N N . ILE A 1 406 ? -18.801 16.138 -20.474 1.00 85.81 406 ILE A N 1
ATOM 3153 C CA . ILE A 1 406 ? -18.246 17.451 -20.094 1.00 85.81 406 ILE A CA 1
ATOM 3154 C C . ILE A 1 406 ? -17.278 17.983 -21.159 1.00 85.81 406 ILE A C 1
ATOM 3156 O O . ILE A 1 406 ? -17.237 19.183 -21.417 1.00 85.81 406 ILE A O 1
ATOM 3160 N N . GLU A 1 407 ? -16.488 17.105 -21.775 1.00 82.25 407 GLU A N 1
ATOM 3161 C CA . GLU A 1 407 ? -15.446 17.469 -22.742 1.00 82.25 407 GLU A CA 1
ATOM 3162 C C . GLU A 1 407 ? -15.364 16.380 -23.820 1.00 82.25 407 GLU A C 1
ATOM 3164 O O . GLU A 1 407 ? -15.432 15.193 -23.500 1.00 82.25 407 GLU A O 1
ATOM 3169 N N . ALA A 1 408 ? -15.213 16.759 -25.088 1.00 79.25 408 ALA A N 1
ATOM 3170 C CA . ALA A 1 408 ? -15.105 15.823 -26.207 1.00 79.25 408 ALA A CA 1
ATOM 3171 C C . ALA A 1 408 ? -13.808 16.093 -26.979 1.00 79.25 408 ALA A C 1
ATOM 3173 O O . ALA A 1 408 ? -13.672 17.135 -27.616 1.00 79.25 408 ALA A O 1
ATOM 3174 N N . ARG A 1 409 ? -12.852 15.160 -26.911 1.00 72.81 409 ARG A N 1
ATOM 3175 C CA . ARG A 1 409 ? -11.572 15.212 -27.632 1.00 72.81 409 ARG A CA 1
ATOM 3176 C C . ARG A 1 409 ? -11.639 14.234 -28.798 1.00 72.81 409 ARG A C 1
ATOM 3178 O O . ARG A 1 409 ? -11.181 13.094 -28.723 1.00 72.81 409 ARG A O 1
ATOM 3185 N N . THR A 1 410 ? -12.309 14.685 -29.855 1.00 59.69 410 THR A N 1
ATOM 3186 C CA . THR A 1 410 ? -12.733 13.868 -31.002 1.00 59.69 410 THR A CA 1
ATOM 3187 C C . THR A 1 410 ? -12.186 14.416 -32.323 1.00 59.69 410 THR A C 1
ATOM 3189 O O . THR A 1 410 ? -12.913 14.498 -33.314 1.00 59.69 410 THR A O 1
ATOM 3192 N N . ASP A 1 411 ? -10.904 14.796 -32.336 1.00 53.62 411 ASP A N 1
ATOM 3193 C CA . ASP A 1 411 ? -10.193 15.383 -33.484 1.00 53.62 411 ASP A CA 1
ATOM 3194 C C . ASP A 1 411 ? -9.863 14.333 -34.565 1.00 53.62 411 ASP A C 1
ATOM 3196 O O . ASP A 1 411 ? -8.713 14.009 -34.863 1.00 53.62 411 ASP A O 1
ATOM 3200 N N . ILE A 1 412 ? -10.921 13.800 -35.177 1.00 52.75 412 ILE A N 1
ATOM 3201 C CA . ILE A 1 412 ? -10.906 12.758 -36.219 1.00 52.75 412 ILE A CA 1
ATOM 3202 C C . ILE A 1 412 ? -10.372 13.298 -37.569 1.00 52.75 412 ILE A C 1
ATOM 3204 O O . ILE A 1 412 ? -10.127 12.542 -38.506 1.00 52.75 412 ILE A O 1
ATOM 3208 N N . SER A 1 413 ? -10.139 14.608 -37.678 1.00 44.09 413 SER A N 1
ATOM 3209 C CA . SER A 1 413 ? -9.652 15.300 -38.880 1.00 44.09 413 SER A CA 1
ATOM 3210 C C . SER A 1 413 ? -8.143 15.174 -39.141 1.00 44.09 413 SER A C 1
ATOM 3212 O O . SER A 1 413 ? -7.662 15.722 -40.133 1.00 44.09 413 SER A O 1
ATOM 3214 N N . SER A 1 414 ? -7.386 14.463 -38.296 1.00 36.00 414 SER A N 1
ATOM 3215 C CA . SER A 1 414 ? -5.937 14.284 -38.458 1.00 36.00 414 SER A CA 1
ATOM 3216 C C . SER A 1 414 ? -5.529 12.807 -38.403 1.00 36.00 414 SER A C 1
ATOM 3218 O O . SER A 1 414 ? -5.525 12.181 -37.349 1.00 36.00 414 SER A O 1
ATOM 3220 N N . ALA A 1 415 ? -5.134 12.240 -39.549 1.00 40.00 415 ALA A N 1
ATOM 3221 C CA . ALA A 1 415 ? -4.680 10.847 -39.680 1.00 40.00 415 ALA A CA 1
ATOM 3222 C C . ALA A 1 415 ? -3.242 10.625 -39.146 1.00 40.00 415 ALA A C 1
ATOM 3224 O O . ALA A 1 415 ? -2.433 9.929 -39.756 1.00 40.00 415 ALA A O 1
ATOM 3225 N N . SER A 1 416 ? -2.903 11.281 -38.034 1.00 40.03 416 SER A N 1
ATOM 3226 C CA . SER A 1 416 ? -1.551 11.361 -37.465 1.00 40.03 416 SER A CA 1
ATOM 3227 C C . SER A 1 416 ? -1.522 11.422 -35.931 1.00 40.03 416 SER A C 1
ATOM 3229 O O . SER A 1 416 ? -0.444 11.504 -35.342 1.00 40.03 416 SER A O 1
ATOM 3231 N N . SER A 1 417 ? -2.676 11.403 -35.261 1.00 42.28 417 SER A N 1
ATOM 3232 C CA . SER A 1 417 ? -2.775 11.375 -33.801 1.00 42.28 417 SER A CA 1
ATOM 3233 C C . SER A 1 417 ? -2.532 9.956 -33.264 1.00 42.28 417 SER A C 1
ATOM 3235 O O . SER A 1 417 ? -3.272 9.020 -33.546 1.00 42.28 417 SER A O 1
ATOM 3237 N N . LYS A 1 418 ? -1.485 9.787 -32.444 1.00 48.22 418 LYS A N 1
ATOM 3238 C CA . LYS A 1 418 ? -1.103 8.514 -31.789 1.00 48.22 418 LYS A CA 1
ATOM 3239 C C . LYS A 1 418 ? -2.042 8.073 -30.643 1.00 48.22 418 LYS A C 1
ATOM 3241 O O . LYS A 1 418 ? -1.641 7.271 -29.805 1.00 48.22 418 LYS A O 1
ATOM 3246 N N . TYR A 1 419 ? -3.254 8.618 -30.567 1.00 56.56 419 TYR A N 1
ATOM 3247 C CA . TYR A 1 419 ? -4.121 8.530 -29.392 1.00 56.56 419 TYR A CA 1
ATOM 3248 C C . TYR A 1 419 ? -5.562 8.227 -29.799 1.00 56.56 419 TYR A C 1
ATOM 3250 O O . TYR A 1 419 ? -6.112 8.911 -30.662 1.00 56.56 419 TYR A O 1
ATOM 3258 N N . ASP A 1 420 ? -6.185 7.243 -29.146 1.00 66.81 420 ASP A N 1
ATOM 3259 C CA . ASP A 1 420 ? -7.615 6.983 -29.316 1.00 66.81 420 ASP A CA 1
ATOM 3260 C C . ASP A 1 420 ? -8.445 8.208 -28.866 1.00 66.81 420 ASP A C 1
ATOM 3262 O O . ASP A 1 420 ? -8.132 8.829 -27.842 1.00 66.81 420 ASP A O 1
ATOM 3266 N N . PRO A 1 421 ? -9.526 8.566 -29.585 1.00 80.12 421 PRO A N 1
ATOM 3267 C CA . PRO A 1 421 ? -10.396 9.676 -29.201 1.00 80.12 421 PRO A CA 1
ATOM 3268 C C . PRO A 1 421 ? -11.077 9.414 -27.850 1.00 80.12 421 PRO A C 1
ATOM 3270 O O . PRO A 1 421 ? -11.444 8.282 -27.519 1.00 80.12 421 PRO A O 1
ATOM 3273 N N . THR A 1 422 ? -11.268 10.474 -27.063 1.00 85.88 422 THR A N 1
ATOM 3274 C CA . THR A 1 422 ? -11.708 10.391 -25.659 1.00 85.88 422 THR A CA 1
ATOM 3275 C C . THR A 1 422 ? -12.818 11.385 -25.331 1.00 85.88 422 THR A C 1
ATOM 3277 O O . THR A 1 422 ? -12.885 12.491 -25.869 1.00 85.88 422 THR A O 1
ATOM 3280 N N . TYR A 1 423 ? -13.678 10.992 -24.395 1.00 85.56 423 TYR A N 1
ATOM 3281 C CA . TYR A 1 423 ? -14.670 11.852 -23.762 1.00 85.56 423 TYR A CA 1
ATOM 3282 C C . TYR A 1 423 ? -14.352 11.982 -22.275 1.00 85.56 423 TYR A C 1
ATOM 3284 O O . TYR A 1 423 ? -13.987 11.009 -21.617 1.00 85.56 423 TYR A O 1
ATOM 3292 N N . LYS A 1 424 ? -14.538 13.179 -21.728 1.00 87.50 424 LYS A N 1
ATOM 3293 C CA . LYS A 1 424 ? -14.568 13.414 -20.287 1.00 87.50 424 LYS A CA 1
ATOM 3294 C C . LYS A 1 424 ? -16.022 13.427 -19.844 1.00 87.50 424 LYS A C 1
ATOM 3296 O O . LYS A 1 424 ? -16.809 14.204 -20.387 1.00 87.50 424 LYS A O 1
ATOM 3301 N N . VAL A 1 425 ? -16.382 12.577 -18.893 1.00 86.25 425 VAL A N 1
ATOM 3302 C CA . VAL A 1 425 ? -17.769 12.328 -18.482 1.00 86.25 425 VAL A CA 1
ATOM 3303 C C . VAL A 1 425 ? -17.949 12.500 -16.974 1.00 86.25 425 VAL A C 1
ATOM 3305 O O . VAL A 1 425 ? -16.999 12.351 -16.206 1.00 86.25 425 VAL A O 1
ATOM 3308 N N . ARG A 1 426 ? -19.171 12.813 -16.543 1.00 85.81 426 ARG A N 1
ATOM 3309 C CA . ARG A 1 426 ? -19.620 12.709 -15.145 1.00 85.81 426 ARG A CA 1
ATOM 3310 C C . ARG A 1 426 ? -20.772 11.713 -15.088 1.00 85.81 426 ARG A C 1
ATOM 3312 O O . ARG A 1 426 ? -21.727 11.883 -15.841 1.00 85.81 426 ARG A O 1
ATOM 3319 N N . PHE A 1 427 ? -20.665 10.711 -14.224 1.00 84.88 427 PHE A N 1
ATOM 3320 C CA . PHE A 1 427 ? -21.746 9.771 -13.920 1.00 84.88 427 PHE A CA 1
ATOM 3321 C C . PHE A 1 427 ? -22.781 10.433 -12.998 1.00 84.88 427 PHE A C 1
ATOM 3323 O O . PHE A 1 427 ? -22.431 11.340 -12.248 1.00 84.88 427 PHE A O 1
ATOM 3330 N N . ASP A 1 428 ? -24.052 10.040 -13.090 1.00 73.06 428 ASP A N 1
ATOM 3331 C CA . ASP A 1 428 ? -25.135 10.747 -12.383 1.00 73.06 428 ASP A CA 1
ATOM 3332 C C . ASP A 1 428 ? -25.283 10.400 -10.885 1.00 73.06 428 ASP A C 1
ATOM 3334 O O . ASP A 1 428 ? -25.875 11.199 -10.163 1.00 73.06 428 ASP A O 1
ATOM 3338 N N . ASP A 1 429 ? -24.782 9.245 -10.429 1.00 62.06 429 ASP A N 1
ATOM 3339 C CA . ASP A 1 429 ? -24.944 8.748 -9.043 1.00 62.06 429 ASP A CA 1
ATOM 3340 C C . ASP A 1 429 ? -23.802 9.152 -8.085 1.00 62.06 429 ASP A C 1
ATOM 3342 O O . ASP A 1 429 ? -23.927 8.999 -6.872 1.00 62.06 429 ASP A O 1
ATOM 3346 N N . ASP A 1 430 ? -22.694 9.689 -8.606 1.00 54.56 430 ASP A N 1
ATOM 3347 C CA . ASP A 1 430 ? -21.480 9.959 -7.829 1.00 54.56 430 ASP A CA 1
ATOM 3348 C C . ASP A 1 430 ? -21.211 11.465 -7.621 1.00 54.56 430 ASP A C 1
ATOM 3350 O O . ASP A 1 430 ? -21.071 12.221 -8.585 1.00 54.56 430 ASP A O 1
ATOM 3354 N N . ASP A 1 431 ? -20.898 11.869 -6.383 1.00 57.38 431 ASP A N 1
ATOM 3355 C CA . ASP A 1 431 ? -20.213 13.144 -6.053 1.00 57.38 431 ASP A CA 1
ATOM 3356 C C . ASP A 1 431 ? -18.716 13.162 -6.492 1.00 57.38 431 ASP A C 1
ATOM 3358 O O . ASP A 1 431 ? -17.904 13.976 -6.043 1.00 57.38 431 ASP A O 1
ATOM 3362 N N . MET A 1 432 ? -18.316 12.242 -7.377 1.00 56.97 432 MET A N 1
ATOM 3363 C CA . MET A 1 432 ? -16.929 11.980 -7.773 1.00 56.97 432 MET A CA 1
ATOM 3364 C C . MET A 1 432 ? -16.426 12.904 -8.898 1.00 56.97 432 MET A C 1
ATOM 3366 O O . MET A 1 432 ? -17.200 13.432 -9.707 1.00 56.97 432 MET A O 1
ATOM 3370 N N . PRO A 1 433 ? -15.095 13.098 -9.013 1.00 70.12 433 PRO A N 1
ATOM 3371 C CA . PRO A 1 433 ? -14.509 13.855 -10.112 1.00 70.12 433 PRO A CA 1
ATOM 3372 C C . PRO A 1 433 ? -14.782 13.212 -11.481 1.00 70.12 433 PRO A C 1
ATOM 3374 O O . PRO A 1 433 ? -14.774 11.995 -11.651 1.00 70.12 433 PRO A O 1
ATOM 3377 N N . SER A 1 434 ? -14.957 14.067 -12.490 1.00 80.75 434 SER A N 1
ATOM 3378 C CA . SER A 1 434 ? -15.202 13.673 -13.881 1.00 80.75 434 SER A CA 1
ATOM 3379 C C . SER A 1 434 ? -14.097 12.773 -14.450 1.00 80.75 434 SER A C 1
ATOM 3381 O O . SER A 1 434 ? -12.933 13.185 -14.481 1.00 80.75 434 SER A O 1
ATOM 3383 N N . GLN A 1 435 ? -14.478 11.611 -14.977 1.00 81.44 435 GLN A N 1
ATOM 3384 C CA . GLN A 1 435 ? -13.576 10.596 -15.522 1.00 81.44 435 GLN A CA 1
ATOM 3385 C C . GLN A 1 435 ? -13.286 10.809 -17.014 1.00 81.44 435 GLN A C 1
ATOM 3387 O O . GLN A 1 435 ? -14.055 11.463 -17.718 1.00 81.44 435 GLN A O 1
ATOM 3392 N N . VAL A 1 436 ? -12.185 10.239 -17.515 1.00 86.56 436 VAL A N 1
ATOM 3393 C CA . VAL A 1 436 ? -11.843 10.227 -18.951 1.00 86.56 436 VAL A CA 1
ATOM 3394 C C . VAL A 1 436 ? -11.996 8.809 -19.494 1.00 86.56 436 VAL A C 1
ATOM 3396 O O . VAL A 1 436 ? -11.355 7.881 -19.013 1.00 86.56 436 VAL A O 1
ATOM 3399 N N . VAL A 1 437 ? -12.841 8.651 -20.511 1.00 84.31 437 VAL A N 1
ATOM 3400 C CA . VAL A 1 437 ? -13.239 7.364 -21.094 1.00 84.31 437 VAL A CA 1
ATOM 3401 C C . VAL A 1 437 ? -12.975 7.395 -22.603 1.00 84.31 437 VAL A C 1
ATOM 3403 O O . VAL A 1 437 ? -13.220 8.403 -23.270 1.00 84.31 437 VAL A O 1
ATOM 3406 N N . THR A 1 438 ? -12.456 6.305 -23.17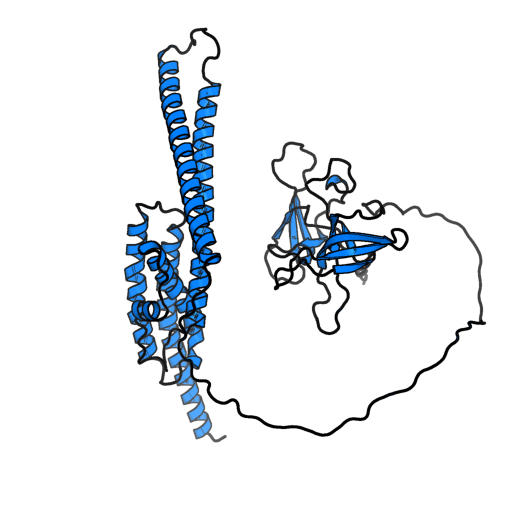5 1.00 85.88 438 THR A N 1
ATOM 3407 C CA . THR A 1 438 ? -12.241 6.214 -24.630 1.00 85.88 438 THR A CA 1
ATOM 3408 C C . THR A 1 438 ? -13.573 6.166 -25.374 1.00 85.88 438 THR A C 1
ATOM 3410 O O . THR A 1 438 ? -14.544 5.579 -24.899 1.00 85.88 438 THR A O 1
ATOM 3413 N N . ALA A 1 439 ? -13.634 6.738 -26.578 1.00 82.88 439 ALA A N 1
ATOM 3414 C CA . ALA A 1 439 ? -14.853 6.747 -27.389 1.00 82.88 439 ALA A CA 1
ATOM 3415 C C . ALA A 1 439 ? -15.365 5.332 -27.724 1.00 82.88 439 ALA A C 1
ATOM 3417 O O . ALA A 1 439 ? -16.554 5.156 -27.970 1.00 82.88 439 ALA A O 1
ATOM 3418 N N . TYR A 1 440 ? -14.500 4.311 -27.660 1.00 83.81 440 TYR A N 1
ATOM 3419 C CA . TYR A 1 440 ? -14.899 2.911 -27.810 1.00 83.81 440 TYR A CA 1
ATOM 3420 C C . TYR A 1 440 ? -15.768 2.369 -26.659 1.00 83.81 440 TYR A C 1
ATOM 3422 O O . TYR A 1 440 ? -16.458 1.367 -26.832 1.00 83.81 440 TYR A O 1
ATOM 3430 N N . ARG A 1 441 ? -15.743 3.026 -25.492 1.00 84.94 441 ARG A N 1
ATOM 3431 C CA . ARG A 1 441 ? -16.476 2.666 -24.266 1.00 84.94 441 ARG A CA 1
ATOM 3432 C C . ARG A 1 441 ? -17.664 3.601 -23.970 1.00 84.94 441 ARG A C 1
ATOM 3434 O O . ARG A 1 441 ? -18.232 3.539 -22.881 1.00 84.94 441 ARG A O 1
ATOM 3441 N N . VAL A 1 442 ? -18.047 4.458 -24.923 1.00 84.31 442 VAL A N 1
ATOM 3442 C CA . VAL A 1 442 ? -19.171 5.404 -24.804 1.00 84.31 442 VAL A CA 1
ATOM 3443 C C . VAL A 1 442 ? -20.168 5.165 -25.935 1.00 84.31 442 VAL A C 1
ATOM 3445 O O . VAL A 1 442 ? -19.810 5.225 -27.110 1.00 84.31 442 VAL A O 1
ATOM 3448 N N . VAL A 1 443 ? -21.433 4.915 -25.594 1.00 85.94 443 VAL A N 1
ATOM 3449 C CA . VAL A 1 443 ? -22.511 4.653 -26.560 1.00 85.94 443 VAL A CA 1
ATOM 3450 C C . VAL A 1 443 ? -23.738 5.535 -26.306 1.00 85.94 443 VAL A C 1
ATOM 3452 O O . VAL A 1 443 ? -23.883 6.184 -25.269 1.00 85.94 443 VAL A O 1
ATOM 3455 N N . GLN A 1 444 ? -24.634 5.601 -27.292 1.00 85.12 444 GLN A N 1
ATOM 3456 C CA . GLN A 1 444 ? -25.813 6.464 -27.238 1.00 85.12 444 GLN A CA 1
ATOM 3457 C C . GLN A 1 444 ? -26.799 5.982 -26.163 1.00 85.12 444 GLN A C 1
ATOM 3459 O O . GLN A 1 444 ? -27.216 4.824 -26.186 1.00 85.12 444 GLN A O 1
ATOM 3464 N N . TRP A 1 445 ? -27.243 6.884 -25.279 1.00 81.06 445 TRP A N 1
ATOM 3465 C CA . TRP A 1 445 ? -28.321 6.580 -24.334 1.00 81.06 445 TRP A CA 1
ATOM 3466 C C . TRP A 1 445 ? -29.615 6.211 -25.092 1.00 81.06 445 TRP A C 1
ATOM 3468 O O . TRP A 1 445 ? -30.058 7.008 -25.935 1.00 81.06 445 TRP A O 1
ATOM 3478 N N . PRO A 1 446 ? -30.241 5.043 -24.838 1.00 77.50 446 PRO A N 1
ATOM 3479 C CA . PRO A 1 446 ? -31.368 4.576 -25.642 1.00 77.50 446 PRO A CA 1
ATOM 3480 C C . PRO A 1 446 ? -32.558 5.539 -25.603 1.00 77.50 446 PRO A C 1
ATOM 3482 O O . PRO A 1 446 ? -33.058 5.897 -24.538 1.00 77.50 446 PRO A O 1
ATOM 3485 N N . ALA A 1 447 ? -33.072 5.917 -26.777 1.00 63.44 447 ALA A N 1
ATOM 3486 C CA . ALA A 1 447 ? -34.124 6.932 -26.902 1.00 63.44 447 ALA A CA 1
ATOM 3487 C C . ALA A 1 447 ? -35.427 6.594 -26.145 1.00 63.44 447 ALA A C 1
ATOM 3489 O O . ALA A 1 447 ? -36.148 7.494 -25.732 1.00 63.44 447 ALA A O 1
ATOM 3490 N N . HIS A 1 448 ? -35.713 5.309 -25.910 1.00 64.06 448 HIS A N 1
ATOM 3491 C CA . HIS A 1 448 ? -36.881 4.860 -25.141 1.00 64.06 448 HIS A CA 1
ATOM 3492 C C . HIS A 1 448 ? -36.720 4.987 -23.612 1.00 64.06 448 HIS A C 1
ATOM 3494 O O . HIS A 1 448 ? -37.684 4.765 -22.887 1.00 64.06 448 HIS A O 1
ATOM 3500 N N . PHE A 1 449 ? -35.534 5.380 -23.132 1.00 57.19 449 PHE A N 1
ATOM 3501 C CA . PHE A 1 449 ? -35.269 5.796 -21.751 1.00 57.19 449 PHE A CA 1
ATOM 3502 C C . PHE A 1 449 ? -34.918 7.293 -21.650 1.00 57.19 449 PHE A C 1
ATOM 3504 O O . PHE A 1 449 ? -34.361 7.735 -20.647 1.00 57.19 449 PHE A O 1
ATOM 3511 N N . GLN A 1 450 ? -35.208 8.104 -22.676 1.00 54.09 450 GLN A N 1
ATOM 3512 C CA . GLN A 1 450 ? -35.115 9.561 -22.557 1.00 54.09 450 GLN A CA 1
ATOM 3513 C C . GLN A 1 450 ? -36.365 10.100 -21.857 1.00 54.09 450 GLN A C 1
ATOM 3515 O O . GLN A 1 450 ? -37.456 10.106 -22.427 1.00 54.09 450 GLN A O 1
ATOM 3520 N N . VAL A 1 451 ? -36.198 10.585 -20.624 1.00 47.38 451 VAL A N 1
ATOM 3521 C CA . VAL A 1 451 ? -37.217 11.408 -19.961 1.00 47.38 451 VAL A CA 1
ATOM 3522 C C . VAL A 1 451 ? -37.406 12.678 -20.804 1.00 47.38 451 VAL A C 1
ATOM 3524 O O . VAL A 1 451 ? -36.408 13.328 -21.128 1.00 47.38 451 VAL A O 1
ATOM 3527 N N . PRO A 1 452 ? -38.640 13.050 -21.196 1.00 37.41 452 PRO A N 1
ATOM 3528 C CA . PRO A 1 452 ? -38.856 14.253 -21.988 1.00 37.41 452 PRO A CA 1
ATOM 3529 C C . PRO A 1 452 ? -38.402 15.492 -21.198 1.00 37.41 452 PRO A C 1
ATOM 3531 O O . PRO A 1 452 ? -38.647 15.565 -19.989 1.00 37.41 452 PRO A O 1
ATOM 3534 N N . PRO A 1 453 ? -37.754 16.480 -21.845 1.00 37.50 453 PRO A N 1
ATOM 3535 C CA . PRO A 1 453 ? -37.321 17.688 -21.156 1.00 37.50 453 PRO A CA 1
ATOM 3536 C C . PRO A 1 453 ? -38.537 18.398 -20.558 1.00 37.50 453 PRO A C 1
ATOM 3538 O O . PRO A 1 453 ? -39.528 18.635 -21.254 1.00 37.50 453 PRO A O 1
ATOM 3541 N N . LYS A 1 454 ? -38.463 18.751 -19.267 1.00 39.41 454 LYS A N 1
ATOM 3542 C CA . LYS A 1 454 ? -39.490 19.577 -18.621 1.00 39.41 454 LYS A CA 1
ATOM 3543 C C . LYS A 1 454 ? -39.633 20.869 -19.423 1.00 39.41 454 LYS A C 1
ATOM 3545 O O . LYS A 1 454 ? -38.673 21.627 -19.545 1.00 39.41 454 LYS A O 1
ATOM 3550 N N . ALA A 1 455 ? -40.821 21.116 -19.969 1.00 34.41 455 ALA A N 1
ATOM 3551 C CA . ALA A 1 455 ? -41.123 22.395 -20.589 1.00 34.41 455 ALA A CA 1
ATOM 3552 C C . ALA A 1 455 ? -41.006 23.484 -19.513 1.00 34.41 455 ALA A C 1
ATOM 3554 O O . ALA A 1 455 ? -41.713 23.426 -18.505 1.00 34.41 455 ALA A O 1
ATOM 3555 N N . ASN A 1 456 ? -40.102 24.448 -19.708 1.00 36.09 456 ASN A N 1
ATOM 3556 C CA . ASN A 1 456 ? -39.962 25.576 -18.791 1.00 36.09 456 ASN A CA 1
ATOM 3557 C C . ASN A 1 456 ? -41.284 26.349 -18.763 1.00 36.09 456 ASN A C 1
ATOM 3559 O O . ASN A 1 456 ? -41.680 26.951 -19.762 1.00 36.09 456 ASN A O 1
ATOM 3563 N N . GLY A 1 457 ? -41.974 26.299 -17.624 1.00 33.56 457 GLY A N 1
ATOM 3564 C CA . GLY A 1 457 ? -43.228 27.010 -17.430 1.00 33.56 457 GLY A CA 1
ATOM 3565 C C . GLY A 1 457 ? -42.983 28.513 -17.448 1.00 33.56 457 GLY A C 1
ATOM 3566 O O . GLY A 1 457 ? -42.295 29.031 -16.575 1.00 33.56 457 GLY A O 1
ATOM 3567 N N . ALA A 1 458 ? -43.552 29.205 -18.431 1.00 35.47 458 ALA A N 1
ATOM 3568 C CA . ALA A 1 458 ? -43.575 30.658 -18.443 1.00 35.47 458 ALA A CA 1
ATOM 3569 C C . ALA A 1 458 ? -44.588 31.172 -17.409 1.00 35.47 458 ALA A C 1
ATOM 3571 O O . ALA A 1 458 ? -45.779 30.857 -17.504 1.00 35.47 458 ALA A O 1
ATOM 3572 N N . LYS A 1 459 ? -44.113 31.975 -16.456 1.00 34.56 459 LYS A N 1
ATOM 3573 C CA . LYS A 1 459 ? -44.899 32.931 -15.673 1.00 34.56 459 LYS A CA 1
ATOM 3574 C C . LYS A 1 459 ? -43.991 34.004 -15.086 1.00 34.56 459 LYS A C 1
ATOM 3576 O O . LYS A 1 459 ? -42.837 33.650 -14.768 1.00 34.56 459 LYS A O 1
#

Sequence (459 aa):
MNSEELERINALLDRDVDLREKVKEQVNELDKKTRTMVGVLNKIHSTPMDAMATLLEIVRPIILSCQDVFTSLADIIPANQFWRWKDMWANSLRTAVFAAALVEFLTTRSLLSLEEASQTLGIKKEWSDRVSLSAEDYLHGLITVVNELVRALVISVLLYYFIIQEIVGRVNRLISVWPTDDTLPAQGLGQLKAIQQKLATGLEDVSNHAEKEVGAIDNALERIGVLIALRKAPETQPQEKRNKRPRASSPSGTPAPAPSGIPNSRSVSITLPPRTSSVGPSGSFRDMKSKKDGVSKQPLQPGRKVAFRPPKDPGNTDENEWIIAIVTRVINAKDGKYEVQDAEPQEDGQPGQVYIAMSRSLVPLPDQTAQLGSPAHLSSYPIFPVKSTVLALYPDTSCFYRAEVIEARTDISSASSKYDPTYKVRFDDDDMPSQVVTAYRVVQWPAHFQVPPKANGAK